Protein 3PT1 (pdb70)

Sequence (457 aa):
HTIPGRFTIDKGTFGEYTASTRWPIIIQNAIDDLSKHQETEKSNGTKFEQGEVIKKELKEFRQEIIDRVPLRPFTEEEIKIANVPLSFNEYLKKHPEVNWGAVEWLFSEVYLYRRVNVLFQRQCEWAKFDIFNRLKQSSTFESSSFYGVVELALRYENLLPQLREKQNDDILKVLFKEFIEISLWGNATDLSLLTNATLEDIKSIQGAKARAASESKIVVNDTEKAWEVLTKARADANSREIRVDFVLDNSGFELYADLLAAFLLQSGLATKCIFHAKDIPYVSDVLKDFDILVHDLRDREFFPSGEPSTKESRALDLFAGEEKFVSSGKIEFREDSFWTTELDYWNLDANETKYHGSSILHKDLQKSNLVIFKGDLNYRKLTGDRKWPRTTKWETAIGPLATNGITSLSLRTCKADVQVALPEGLDAKLSQEWEKENPGRGSWWCCSGKWAVICFCSGI

GO terms:
  GO:0016791 phosphatase activity (F, IDA)
  GO:0005634 nucleus (C, HDA)
  GO:0005737 cytoplasm (C, HDA)
  GO:0097023 fructose 6-phosphate aldolase activity (F, EXP)
  GO:0103026 fructose-1-phosphatase activity (F, EXP)

Solvent-accessible surface area: 19163 Å² total

Nearest PDB structures (foldseek):
  3pt1-assembly1_A  TM=1.002E+00  e=3.319E-73  Saccharomyces cerevisiae
  5f13-assembly2_A  TM=9.812E-01  e=1.130E-64  Saccharomyces cerevisiae S288C
  5f13-assembly3_C  TM=9.836E-01  e=4.675E-64  Saccharomyces cerevisiae S288C
  5f13-assembly1_B  TM=9.720E-01  e=1.814E-64  Saccharomyces cerevisiae S288C
  7t7n-assembly1_B  TM=8.980E-01  e=1.334E-32  Schizosaccharomyces pombe

InterPro domains:
  IPR002791 Damage-control phosphatase ARMT1-like, metal-binding domain [PF01937] (19-437)
  IPR036075 Damage-control phosphatase ARMT1-like, metal-binding domain superfamily [SSF111321] (10-435)
  IPR039763 Damage-control phosphatase ARMT1 [PTHR12260] (5-467)

CATH classification: 1.20.930.60

Foldseek 3Di:
DVFFDFDCQPPLFVLVVCLQPVLLVVLVLLLVLLVVVLVVDDCDDLLNVLSVVLSVVSVVLSVQSNVFFFDDDDDPVLCVQLVDAPQLVVVCVVVDRHTSNHDHSLQVLLVSQSVSLSSQSVRVNRNAPQSQVVVLLVVLLVCLVLLLLQLLLCVQCLVVLLCLVPDDLLLLVLLLLLLCLLLFSVQDVLCSNQRHSVSCPDPSVVVSSCVSVVQAQAEPSVVLVVLLVCLLVDPDDQAAEEEEAWFFFRRSVVSVLSLVSCCSNSSHQAYEYEFEPGNSNGTGVVSVVVNLVLLQDCVSNVQDDCPDSSNVSSPVSSVCCVCCVVRSYHYDYANVVSHSAALLLCACVVDRRCSNVNNVVQLPHSEYEYHEDSNVCSQQVNGPDDQAAQSLVSRHQQQASRHKYKYSYQQAGLDHYNGDPPPQVVQLVVCCVVPPSNSSCSSNPSRHIYIDTHRND

B-factor: mean 23.21, std 11.34, range [5.68, 79.81]

Structure (mmCIF, N/CA/C/O backbone):
data_3PT1
#
_entry.id   3PT1
#
_cell.length_a   53.320
_cell.length_b   108.650
_cell.length_c   88.080
_cell.angle_alpha   90.00
_cell.angle_beta   96.84
_cell.angle_gamma   90.00
#
_symmetry.space_group_name_H-M   'C 1 2 1'
#
loop_
_entity.id
_entity.type
_entity.pdbx_description
1 polymer 'UPF0364 protein YMR027W'
2 non-polymer GLYCEROL
3 non-polymer 6-O-phosphono-beta-D-fructofuranose
4 non-polymer 'MAGNESIUM ION'
5 water water
#
loop_
_atom_site.group_PDB
_atom_site.id
_atom_site.type_symbol
_atom_site.label_atom_id
_atom_site.label_alt_id
_atom_site.label_comp_id
_atom_site.label_asym_id
_atom_site.label_entity_id
_atom_site.label_seq_id
_atom_site.pdbx_PDB_ins_code
_atom_site.Cartn_x
_atom_site.Cartn_y
_atom_site.Cartn_z
_atom_site.occupancy
_atom_site.B_iso_or_equiv
_atom_site.auth_seq_id
_atom_site.auth_comp_id
_atom_site.auth_asym_id
_atom_site.auth_atom_id
_atom_site.pdbx_PDB_model_num
ATOM 1 N N . HIS A 1 1 ? -4.145 -10.404 -47.123 1.00 54.77 0 HIS A N 1
ATOM 2 C CA . HIS A 1 1 ? -3.712 -9.590 -48.257 1.00 49.20 0 HIS A CA 1
ATOM 3 C C . HIS A 1 1 ? -2.201 -9.694 -48.468 1.00 37.40 0 HIS A C 1
ATOM 4 O O . HIS A 1 1 ? -1.443 -9.827 -47.506 1.00 33.99 0 HIS A O 1
ATOM 19 N N . THR A 1 3 ? 0.298 -7.856 -48.956 1.00 20.36 2 THR A N 1
ATOM 20 C CA . THR A 1 3 ? 1.245 -7.001 -48.253 1.00 17.58 2 THR A CA 1
ATOM 21 C C . THR A 1 3 ? 0.820 -6.634 -46.828 1.00 25.92 2 THR A C 1
ATOM 22 O O . THR A 1 3 ? 1.343 -5.677 -46.255 1.00 32.08 2 THR A O 1
ATOM 26 N N . ILE A 1 4 ? -0.124 -7.381 -46.263 1.00 21.51 3 ILE A N 1
ATOM 27 C CA . ILE A 1 4 ? -0.471 -7.221 -44.842 1.00 21.53 3 ILE A CA 1
ATOM 28 C C . ILE A 1 4 ? 0.330 -8.254 -44.059 1.00 18.60 3 ILE A C 1
ATOM 29 O O . ILE A 1 4 ? 0.183 -9.462 -44.292 1.00 18.06 3 ILE A O 1
ATOM 34 N N . PRO A 1 5 ? 1.197 -7.789 -43.148 1.00 17.29 4 PRO A N 1
ATOM 35 C CA . PRO A 1 5 ? 2.027 -8.683 -42.337 1.00 19.93 4 PRO A CA 1
ATOM 36 C C . PRO A 1 5 ? 1.182 -9.618 -41.474 1.00 20.73 4 PRO A C 1
ATOM 37 O O . PRO A 1 5 ? 0.075 -9.263 -41.062 1.00 19.09 4 PRO A O 1
ATOM 41 N N . GLY A 1 6 ? 1.711 -10.801 -41.194 1.00 18.93 5 GLY A N 1
ATOM 42 C CA . GLY A 1 6 ? 1.052 -11.710 -40.271 1.00 16.91 5 GLY A CA 1
ATOM 43 C C . GLY A 1 6 ? 1.065 -11.177 -38.851 1.00 20.04 5 GLY A C 1
ATOM 44 O O . GLY A 1 6 ? 1.826 -10.270 -38.516 1.00 17.38 5 GLY A O 1
ATOM 45 N N . ARG A 1 7 ? 0.223 -11.756 -38.004 1.00 18.69 6 ARG A N 1
ATOM 46 C CA . ARG A 1 7 ? 0.183 -11.380 -36.592 1.00 17.21 6 ARG A CA 1
ATOM 47 C C . ARG A 1 7 ? 1.325 -12.011 -35.806 1.00 15.93 6 ARG A C 1
ATOM 48 O O . ARG A 1 7 ? 1.829 -13.085 -36.163 1.00 15.90 6 ARG A O 1
ATOM 56 N N . PHE A 1 8 ? 1.715 -11.360 -34.711 1.00 16.09 7 PHE A N 1
ATOM 57 C CA . PHE A 1 8 ? 2.692 -11.937 -33.791 1.00 17.01 7 PHE A CA 1
ATOM 58 C C . PHE A 1 8 ? 2.186 -13.256 -33.231 1.00 15.39 7 PHE A C 1
ATOM 59 O O . PHE A 1 8 ? 1.008 -13.378 -32.926 1.00 17.58 7 PHE A O 1
ATOM 75 N N . THR A 1 10 ? 2.829 -16.957 -30.732 1.00 15.60 9 THR A N 1
ATOM 76 C CA . THR A 1 10 ? 3.430 -17.436 -29.498 1.00 17.48 9 THR A CA 1
ATOM 77 C C . THR A 1 10 ? 4.774 -18.116 -29.748 1.00 19.25 9 THR A C 1
ATOM 78 O O . THR A 1 10 ? 5.543 -18.329 -28.806 1.00 20.91 9 THR A O 1
ATOM 82 N N . ILE A 1 11 ? 5.058 -18.432 -31.014 1.00 17.92 10 ILE A N 1
ATOM 83 C CA . ILE A 1 11 ? 6.347 -19.008 -31.392 1.00 26.21 10 ILE A CA 1
ATOM 84 C C . ILE A 1 11 ? 7.290 -18.091 -32.146 1.00 24.21 10 ILE A C 1
ATOM 85 O O . ILE A 1 11 ? 8.238 -18.582 -32.763 1.00 23.74 10 ILE A O 1
ATOM 90 N N . ASP A 1 12 ? 7.023 -16.792 -32.160 1.00 20.58 11 ASP A N 1
ATOM 91 C CA . ASP A 1 12 ? 7.943 -15.880 -32.819 1.00 21.64 11 ASP A CA 1
ATOM 92 C C . ASP A 1 12 ? 9.159 -15.699 -31.925 1.00 23.31 11 ASP A C 1
ATOM 93 O O . ASP A 1 12 ? 9.096 -15.044 -30.886 1.00 20.50 11 ASP A O 1
ATOM 98 N N . LYS A 1 13 ? 10.264 -16.313 -32.330 1.00 24.17 12 LYS A N 1
ATOM 99 C CA . LYS A 1 13 ? 11.437 -16.420 -31.472 1.00 28.66 12 LYS A CA 1
ATOM 100 C C . LYS A 1 13 ? 11.979 -15.066 -31.031 1.00 28.52 12 LYS A C 1
ATOM 101 O O . LYS A 1 13 ? 12.235 -14.185 -31.854 1.00 25.65 12 LYS A O 1
ATOM 104 N N . GLY A 1 14 ? 12.146 -14.907 -29.724 1.00 25.45 13 GLY A N 1
ATOM 105 C CA . GLY A 1 14 ? 12.766 -13.711 -29.185 1.00 25.28 13 GLY A CA 1
ATOM 106 C C . GLY A 1 14 ? 11.824 -12.552 -28.911 1.00 23.52 13 GLY A C 1
ATOM 107 O O . GLY A 1 14 ? 12.260 -11.501 -28.439 1.00 26.88 13 GLY A O 1
ATOM 108 N N . THR A 1 15 ? 10.540 -12.732 -29.205 1.00 23.67 14 THR A N 1
ATOM 109 C CA . THR A 1 15 ? 9.548 -11.678 -28.960 1.00 22.42 14 THR A CA 1
ATOM 110 C C . THR A 1 15 ? 9.013 -11.685 -27.532 1.00 19.80 14 THR A C 1
ATOM 111 O O . THR A 1 15 ? 9.096 -12.697 -26.822 1.00 20.60 14 THR A O 1
ATOM 115 N N . PHE A 1 16 ? 8.450 -10.553 -27.120 1.00 16.48 15 PHE A N 1
ATOM 116 C CA . PHE A 1 16 ? 7.813 -10.445 -25.811 1.00 18.25 15 PHE A CA 1
ATOM 117 C C . PHE A 1 16 ? 6.548 -11.302 -25.792 1.00 18.46 15 PHE A C 1
ATOM 118 O O . PHE A 1 16 ? 6.169 -11.842 -24.758 1.00 19.43 15 PHE A O 1
ATOM 126 N N . GLY A 1 17 ? 5.906 -11.454 -26.947 1.00 17.86 16 GLY A N 1
ATOM 127 C CA . GLY A 1 17 ? 4.746 -12.327 -27.024 1.00 13.19 16 GLY A CA 1
ATOM 128 C C . GLY A 1 17 ? 5.091 -13.774 -26.706 1.00 16.04 16 GLY A C 1
ATOM 129 O O . GLY A 1 17 ? 4.334 -14.481 -26.016 1.00 16.01 16 GLY A O 1
ATOM 130 N N . GLU A 1 18 ? 6.232 -14.224 -27.214 1.00 16.58 17 GLU A N 1
ATOM 131 C CA . GLU A 1 18 ? 6.680 -15.594 -26.947 1.00 15.46 17 GLU A CA 1
ATOM 132 C C . GLU A 1 18 ? 6.943 -15.760 -25.451 1.00 21.69 17 GLU A C 1
ATOM 133 O O . GLU A 1 18 ? 6.557 -16.760 -24.839 1.00 21.16 17 GLU A O 1
ATOM 139 N N . TYR A 1 19 ? 7.604 -14.766 -24.872 1.00 19.34 18 TYR A N 1
ATOM 140 C CA . TYR A 1 19 ? 7.872 -14.749 -23.440 1.00 21.45 18 TYR A CA 1
ATOM 141 C C . TYR A 1 19 ? 6.575 -14.734 -22.625 1.00 23.80 18 TYR A C 1
ATOM 142 O O . TYR A 1 19 ? 6.464 -15.412 -21.597 1.00 23.74 18 TYR A O 1
ATOM 151 N N . THR A 1 20 ? 5.609 -13.934 -23.071 1.00 20.91 19 THR A N 1
ATOM 152 C CA . THR A 1 20 ? 4.324 -13.820 -22.385 1.00 17.75 19 THR A CA 1
ATOM 153 C C . THR A 1 20 ? 3.625 -15.168 -22.348 1.00 22.25 19 THR A C 1
ATOM 154 O O . THR A 1 20 ? 3.122 -15.589 -21.304 1.00 17.69 19 THR A O 1
ATOM 158 N N . ALA A 1 21 ? 3.601 -15.853 -23.488 1.00 16.67 20 ALA A N 1
ATOM 159 C CA . ALA A 1 21 ? 2.849 -17.090 -23.582 1.00 18.62 20 ALA A CA 1
ATOM 160 C C . ALA A 1 21 ? 3.511 -18.188 -22.764 1.00 22.02 20 ALA A C 1
ATOM 161 O O . ALA A 1 21 ? 2.832 -19.002 -22.151 1.00 24.67 20 ALA A O 1
ATOM 163 N N . SER A 1 22 ? 4.837 -18.216 -22.763 1.00 17.19 21 SER A N 1
ATOM 164 C CA . SER A 1 22 ? 5.538 -19.328 -22.133 1.00 20.99 21 SER A CA 1
ATOM 165 C C . SER A 1 22 ? 5.755 -19.102 -20.639 1.00 20.97 21 SER A C 1
ATOM 166 O O . SER A 1 22 ? 5.777 -20.056 -19.859 1.00 24.88 21 SER A O 1
ATOM 169 N N . THR A 1 23 ? 5.885 -17.843 -20.236 1.00 18.48 22 THR A N 1
ATOM 170 C CA . THR A 1 23 ? 6.276 -17.537 -18.859 1.00 18.91 22 THR A CA 1
ATOM 171 C C . THR A 1 23 ? 5.197 -16.792 -18.073 1.00 19.30 22 THR A C 1
ATOM 172 O O . THR A 1 23 ? 4.864 -17.165 -16.940 1.00 18.89 22 THR A O 1
ATOM 176 N N . ARG A 1 24 ? 4.627 -15.756 -18.680 1.00 15.04 23 ARG A N 1
ATOM 177 C CA . ARG A 1 24 ? 3.670 -14.912 -17.962 1.00 17.52 23 ARG A CA 1
ATOM 178 C C . ARG A 1 24 ? 2.288 -15.548 -17.765 1.00 15.19 23 ARG A C 1
ATOM 179 O O . ARG A 1 24 ? 1.691 -15.423 -16.693 1.00 17.50 23 ARG A O 1
ATOM 187 N N . TRP A 1 25 ? 1.765 -16.213 -18.789 1.00 13.36 24 TRP A N 1
ATOM 188 C CA . TRP A 1 25 ? 0.443 -16.811 -18.654 1.00 14.05 24 TRP A CA 1
ATOM 189 C C . TRP A 1 25 ? 0.373 -17.842 -17.513 1.00 15.81 24 TRP A C 1
ATOM 190 O O . TRP A 1 25 ? -0.576 -17.825 -16.733 1.00 15.81 24 TRP A O 1
ATOM 201 N N . PRO A 1 26 ? 1.371 -18.740 -17.412 1.00 17.19 25 PRO A N 1
ATOM 202 C CA . PRO A 1 26 ? 1.297 -19.686 -16.289 1.00 16.86 25 PRO A CA 1
ATOM 203 C C . PRO A 1 26 ? 1.315 -18.987 -14.931 1.00 19.18 25 PRO A C 1
ATOM 204 O O . PRO A 1 26 ? 0.709 -19.483 -13.980 1.00 20.29 25 PRO A O 1
ATOM 208 N N . ILE A 1 27 ? 2.000 -17.852 -14.839 1.00 17.93 26 ILE A N 1
ATOM 209 C CA . ILE A 1 27 ? 2.027 -17.086 -13.595 1.00 17.12 26 ILE A CA 1
ATOM 210 C C . ILE A 1 27 ? 0.664 -16.463 -13.295 1.00 18.75 26 ILE A C 1
ATOM 211 O O . ILE A 1 27 ? 0.178 -16.515 -12.166 1.00 18.30 26 ILE A O 1
ATOM 216 N N . ILE A 1 28 ? 0.033 -15.878 -14.308 1.00 17.36 27 ILE A N 1
ATOM 217 C CA . ILE A 1 28 ? -1.289 -15.283 -14.120 1.00 13.88 27 ILE A CA 1
ATOM 218 C C . ILE A 1 28 ? -2.313 -16.309 -13.636 1.00 17.47 27 ILE A C 1
ATOM 219 O O . ILE A 1 28 ? -3.124 -16.029 -12.740 1.00 16.11 27 ILE A O 1
ATOM 224 N N . ILE A 1 29 ? -2.268 -17.507 -14.206 1.00 13.73 28 ILE A N 1
ATOM 225 C CA . ILE A 1 29 ? -3.219 -18.536 -13.825 1.00 15.00 28 ILE A CA 1
ATOM 226 C C . ILE A 1 29 ? -2.930 -19.018 -12.408 1.00 17.07 28 ILE A C 1
ATOM 227 O O . ILE A 1 29 ? -3.857 -19.237 -11.622 1.00 18.77 28 ILE A O 1
ATOM 232 N N . GLN A 1 30 ? -1.649 -19.170 -12.069 1.00 15.54 29 GLN A N 1
ATOM 233 C CA . GLN A 1 30 ? -1.307 -19.592 -10.713 1.00 18.41 29 GLN A CA 1
ATOM 234 C C . GLN A 1 30 ? -1.754 -18.507 -9.728 1.00 18.09 29 GLN A C 1
ATOM 235 O O . GLN A 1 30 ? -2.250 -18.806 -8.646 1.00 21.24 29 GLN A O 1
ATOM 241 N N . ASN A 1 31 ? -1.595 -17.245 -10.115 1.00 15.18 30 ASN A N 1
ATOM 242 C CA . ASN A 1 31 ? -2.055 -16.144 -9.260 1.00 16.96 30 ASN A CA 1
ATOM 243 C C . ASN A 1 31 ? -3.564 -16.210 -9.019 1.00 19.05 30 ASN A C 1
ATOM 244 O O . ASN A 1 31 ? -4.036 -15.907 -7.923 1.00 18.27 30 ASN A O 1
ATOM 249 N N . ALA A 1 32 ? -4.320 -16.593 -10.049 1.00 15.95 31 ALA A N 1
ATOM 250 C CA . ALA A 1 32 ? -5.766 -16.749 -9.909 1.00 15.73 31 ALA A CA 1
ATOM 251 C C . ALA A 1 32 ? -6.103 -17.884 -8.942 1.00 18.68 31 ALA A C 1
ATOM 252 O O . ALA A 1 32 ? -7.000 -17.763 -8.103 1.00 19.39 31 ALA A O 1
ATOM 254 N N . ILE A 1 33 ? -5.374 -18.985 -9.056 1.00 14.69 32 ILE A N 1
ATOM 255 C CA . ILE A 1 33 ? -5.565 -20.092 -8.135 1.00 15.18 32 ILE A CA 1
ATOM 256 C C . ILE A 1 33 ? -5.327 -19.580 -6.724 1.00 17.95 32 ILE A C 1
ATOM 257 O O . ILE A 1 33 ? -6.144 -19.808 -5.836 1.00 21.52 32 ILE A O 1
ATOM 262 N N . ASP A 1 34 ? -4.225 -18.863 -6.524 1.00 16.45 33 ASP A N 1
ATOM 263 C CA . ASP A 1 34 ? -3.881 -18.373 -5.183 1.00 20.74 33 ASP A CA 1
ATOM 264 C C . ASP A 1 34 ? -4.896 -17.361 -4.643 1.00 21.48 33 ASP A C 1
ATOM 265 O O . ASP A 1 34 ? -5.187 -17.330 -3.446 1.00 18.85 33 ASP A O 1
ATOM 270 N N . ASP A 1 35 ? -5.441 -16.528 -5.518 1.00 18.64 34 ASP A N 1
ATOM 271 C CA . ASP A 1 35 ? -6.431 -15.556 -5.074 1.00 16.59 34 ASP A CA 1
ATOM 272 C C . ASP A 1 35 ? -7.766 -16.217 -4.774 1.00 16.97 34 ASP A C 1
ATOM 273 O O . ASP A 1 35 ? -8.535 -15.738 -3.941 1.00 19.67 34 ASP A O 1
ATOM 278 N N . LEU A 1 36 ? -8.051 -17.320 -5.454 1.00 16.62 35 LEU A N 1
ATOM 279 C CA . LEU A 1 36 ? -9.251 -18.076 -5.145 1.00 16.57 35 LEU A CA 1
ATOM 280 C C . LEU A 1 36 ? -9.076 -18.697 -3.753 1.00 21.10 35 LEU A C 1
ATOM 281 O O . LEU A 1 36 ? -9.977 -18.624 -2.915 1.00 22.87 35 LEU A O 1
ATOM 286 N N . SER A 1 37 ? -7.910 -19.290 -3.508 1.00 21.11 36 SER A N 1
ATOM 287 C CA . SER A 1 37 ? -7.602 -19.842 -2.183 1.00 24.25 36 SER A CA 1
ATOM 288 C C . SER A 1 37 ? -7.770 -18.783 -1.100 1.00 26.37 36 SER A C 1
ATOM 289 O O . SER A 1 37 ? -8.352 -19.038 -0.039 1.00 26.51 36 SER A O 1
ATOM 292 N N . LYS A 1 38 ? -7.242 -17.596 -1.366 1.00 18.96 37 LYS A N 1
ATOM 293 C CA . LYS A 1 38 ? -7.356 -16.488 -0.431 1.00 25.13 37 LYS A CA 1
ATOM 294 C C . LYS A 1 38 ? -8.812 -16.183 -0.125 1.00 25.86 37 LYS A C 1
ATOM 295 O O . LYS A 1 38 ? -9.178 -16.034 1.040 1.00 28.81 37 LYS A O 1
ATOM 299 N N . HIS A 1 39 ? -9.647 -16.098 -1.160 1.00 21.06 38 HIS A N 1
ATOM 300 C CA . HIS A 1 39 ? -11.065 -15.824 -0.945 1.00 23.69 38 HIS A CA 1
ATOM 301 C C . HIS A 1 39 ? -11.724 -16.942 -0.145 1.00 26.38 38 HIS A C 1
ATOM 302 O O . HIS A 1 39 ? -12.568 -16.687 0.718 1.00 32.01 38 HIS A O 1
ATOM 309 N N . GLN A 1 40 ? -11.343 -18.179 -0.444 1.00 24.51 39 GLN A N 1
ATOM 310 C CA . GLN A 1 40 ? -11.884 -19.336 0.261 1.00 27.64 39 GLN A CA 1
ATOM 311 C C . GLN A 1 40 ? -11.713 -19.182 1.773 1.00 36.48 39 GLN A C 1
ATOM 312 O O . GLN A 1 40 ? -12.544 -19.654 2.559 1.00 35.70 39 GLN A O 1
ATOM 318 N N . GLU A 1 41 ? -10.628 -18.531 2.179 1.00 34.32 40 GLU A N 1
ATOM 319 C CA . GLU A 1 41 ? -10.313 -18.406 3.601 1.00 44.18 40 GLU A CA 1
ATOM 320 C C . GLU A 1 41 ? -11.376 -17.619 4.358 1.00 48.39 40 GLU A C 1
ATOM 321 O O . GLU A 1 41 ? -11.506 -17.756 5.575 1.00 50.89 40 GLU A O 1
ATOM 327 N N . THR A 1 42 ? -12.140 -16.806 3.632 1.00 52.42 41 THR A N 1
ATOM 328 C CA . THR A 1 42 ? -13.102 -15.891 4.244 1.00 57.85 41 THR A CA 1
ATOM 329 C C . THR A 1 42 ? -14.528 -16.434 4.253 1.00 58.69 41 THR A C 1
ATOM 330 O O . THR A 1 42 ? -15.474 -15.703 4.545 1.00 61.33 41 THR A O 1
ATOM 334 N N . GLU A 1 43 ? -14.683 -17.715 3.936 1.00 55.89 42 GLU A N 1
ATOM 335 C CA . GLU A 1 43 ? -16.006 -18.326 3.878 1.00 56.41 42 GLU A CA 1
ATOM 336 C C . GLU A 1 43 ? -15.968 -19.724 4.483 1.00 53.52 42 GLU A C 1
ATOM 337 O O . GLU A 1 43 ? -14.889 -20.275 4.701 1.00 50.52 42 GLU A O 1
ATOM 340 N N . LYS A 1 44 ? -17.142 -20.295 4.753 1.00 55.92 43 LYS A N 1
ATOM 341 C CA . LYS A 1 44 ? -17.224 -21.633 5.349 1.00 58.95 43 LYS A CA 1
ATOM 342 C C . LYS A 1 44 ? -16.598 -22.692 4.444 1.00 54.12 43 LYS A C 1
ATOM 343 O O . LYS A 1 44 ? -16.634 -22.567 3.216 1.00 44.95 43 LYS A O 1
ATOM 349 N N . SER A 1 45 ? -16.031 -23.729 5.063 1.00 56.07 44 SER A N 1
ATOM 350 C CA . SER A 1 45 ? -15.251 -24.743 4.351 1.00 58.18 44 SER A CA 1
ATOM 351 C C . SER A 1 45 ? -16.066 -25.941 3.874 1.00 56.26 44 SER A C 1
ATOM 352 O O . SER A 1 45 ? -15.527 -27.034 3.686 1.00 58.61 44 SER A O 1
ATOM 355 N N . ASN A 1 46 ? -17.362 -25.734 3.678 1.00 48.48 45 ASN A N 1
ATOM 356 C CA . ASN A 1 46 ? -18.209 -26.763 3.098 1.00 44.81 45 ASN A CA 1
ATOM 357 C C . ASN A 1 46 ? -19.440 -26.134 2.474 1.00 42.49 45 ASN A C 1
ATOM 358 O O . ASN A 1 46 ? -19.712 -24.952 2.670 1.00 40.32 45 ASN A O 1
ATOM 363 N N . GLY A 1 47 ? -20.197 -26.931 1.734 1.00 43.63 46 GLY A N 1
ATOM 364 C CA . GLY A 1 47 ? -21.388 -26.423 1.086 1.00 43.17 46 GLY A CA 1
ATOM 365 C C . GLY A 1 47 ? -21.133 -26.212 -0.387 1.00 37.31 46 GLY A C 1
ATOM 366 O O . GLY A 1 47 ? -19.996 -26.324 -0.852 1.00 30.92 46 GLY A O 1
ATOM 367 N N . THR A 1 48 ? -22.198 -25.914 -1.121 1.00 35.03 47 THR A N 1
ATOM 368 C CA . THR A 1 48 ? -22.115 -25.838 -2.567 1.00 33.24 47 THR A CA 1
ATOM 369 C C . THR A 1 48 ? -21.056 -24.834 -3.010 1.00 26.88 47 THR A C 1
ATOM 370 O O . THR A 1 48 ? -20.299 -25.109 -3.939 1.00 25.33 47 THR A O 1
ATOM 374 N N . LYS A 1 49 ? -20.999 -23.679 -2.350 1.00 23.51 48 LYS A N 1
ATOM 375 C CA . LYS A 1 49 ? -20.062 -22.634 -2.779 1.00 26.50 48 LYS A CA 1
ATOM 376 C C . LYS A 1 49 ? -18.601 -23.023 -2.576 1.00 30.77 48 LYS A C 1
ATOM 377 O O . LYS A 1 49 ? -17.777 -22.845 -3.477 1.00 25.46 48 LYS A O 1
ATOM 383 N N . PHE A 1 50 ? -18.276 -23.556 -1.402 1.00 27.39 49 PHE A N 1
ATOM 384 C CA . PHE A 1 50 ? -16.899 -23.958 -1.140 1.00 29.50 49 PHE A CA 1
ATOM 385 C C . PHE A 1 50 ? -16.477 -25.066 -2.095 1.00 26.77 49 PHE A C 1
ATOM 386 O O . PHE A 1 50 ? -15.362 -25.060 -2.610 1.00 22.91 49 PHE A O 1
ATOM 394 N N . GLU A 1 51 ? -17.367 -26.028 -2.318 1.00 31.64 50 GLU A N 1
ATOM 395 C CA . GLU A 1 51 ? -17.035 -27.168 -3.161 1.00 35.15 50 GLU A CA 1
ATOM 396 C C . GLU A 1 51 ? -16.845 -26.724 -4.604 1.00 29.92 50 GLU A C 1
ATOM 397 O O . GLU A 1 51 ? -15.921 -27.179 -5.284 1.00 28.95 50 GLU A O 1
ATOM 403 N N . GLN A 1 52 ? -17.729 -25.846 -5.072 1.00 22.28 51 GLN A N 1
ATOM 404 C CA . GLN A 1 52 ? -17.619 -25.319 -6.427 1.00 21.34 51 GLN A CA 1
ATOM 405 C C . GLN A 1 52 ? -16.289 -24.588 -6.609 1.00 19.73 51 GLN A C 1
ATOM 406 O O . GLN A 1 52 ? -15.694 -24.634 -7.687 1.00 21.63 51 GLN A O 1
ATOM 412 N N . GLY A 1 53 ? -15.826 -23.927 -5.551 1.00 18.22 52 GLY A N 1
ATOM 413 C CA . GLY A 1 53 ? -14.564 -23.211 -5.594 1.00 22.30 52 GLY A CA 1
ATOM 414 C C . GLY A 1 53 ? -13.365 -24.133 -5.687 1.00 21.59 52 GLY A C 1
ATOM 415 O O . GLY A 1 53 ? -12.397 -23.852 -6.390 1.00 19.09 52 GLY A O 1
ATOM 416 N N . GLU A 1 54 ? -13.424 -25.253 -4.977 1.00 19.88 53 GLU A N 1
ATOM 417 C CA . GLU A 1 54 ? -12.339 -26.219 -5.035 1.00 17.50 53 GLU A CA 1
ATOM 418 C C . GLU A 1 54 ? -12.236 -26.784 -6.444 1.00 18.62 53 GLU A C 1
ATOM 419 O O . GLU A 1 54 ? -11.139 -27.014 -6.961 1.00 23.18 53 GLU A O 1
ATOM 425 N N . VAL A 1 55 ? -13.387 -27.000 -7.066 1.00 21.17 54 VAL A N 1
ATOM 426 C CA . VAL A 1 55 ? -13.418 -27.536 -8.421 1.00 17.47 54 VAL A CA 1
ATOM 427 C C . VAL A 1 55 ? -12.869 -26.538 -9.438 1.00 18.41 54 VAL A C 1
ATOM 428 O O . VAL A 1 55 ? -12.101 -26.910 -10.325 1.00 17.72 54 VAL A O 1
ATOM 432 N N . ILE A 1 56 ? -13.245 -25.267 -9.311 1.00 16.98 55 ILE A N 1
ATOM 433 C CA . ILE A 1 56 ? -12.635 -24.249 -10.164 1.00 15.85 55 ILE A CA 1
ATOM 434 C C . ILE A 1 56 ? -11.120 -24.243 -9.994 1.00 16.73 55 ILE A C 1
ATOM 435 O O . ILE A 1 56 ? -10.382 -24.176 -10.972 1.00 17.25 55 ILE A O 1
ATOM 440 N N . LYS A 1 57 ? -10.651 -24.311 -8.752 1.00 19.15 56 LYS A N 1
ATOM 441 C CA . LYS A 1 57 ? -9.212 -24.310 -8.505 1.00 19.20 56 LYS A CA 1
ATOM 442 C C . LYS A 1 57 ? -8.528 -25.473 -9.213 1.00 21.28 56 LYS A C 1
ATOM 443 O O . LYS A 1 57 ? -7.456 -25.305 -9.804 1.00 18.72 56 LYS A O 1
ATOM 449 N N . LYS A 1 58 ? -9.142 -26.652 -9.156 1.00 20.09 57 LYS A N 1
ATOM 450 C CA . LYS A 1 58 ? -8.545 -27.814 -9.794 1.00 16.97 57 LYS A CA 1
ATOM 451 C C . LYS A 1 58 ? -8.495 -27.627 -11.302 1.00 17.04 57 LYS A C 1
ATOM 452 O O . LYS A 1 58 ? -7.505 -27.974 -11.933 1.00 22.91 57 LYS A O 1
ATOM 455 N N . GLU A 1 59 ? -9.554 -27.055 -11.875 1.00 17.20 58 GLU A N 1
ATOM 456 C CA . GLU A 1 59 ? -9.616 -26.866 -13.321 1.00 17.17 58 GLU A CA 1
ATOM 457 C C . GLU A 1 59 ? -8.609 -25.797 -13.760 1.00 16.65 58 GLU A C 1
ATOM 458 O O . GLU A 1 59 ? -8.004 -25.900 -14.824 1.00 16.19 58 GLU A O 1
ATOM 464 N N . LEU A 1 60 ? -8.414 -24.787 -12.922 1.00 15.60 59 LEU A N 1
ATOM 465 C CA . LEU A 1 60 ? -7.420 -23.762 -13.236 1.00 16.62 59 LEU A CA 1
ATOM 466 C C . LEU A 1 60 ? -6.025 -24.385 -13.248 1.00 17.39 59 LEU A C 1
ATOM 467 O O . LEU A 1 60 ? -5.202 -24.070 -14.102 1.00 16.81 59 LEU A O 1
ATOM 472 N N . LYS A 1 61 ? -5.763 -25.274 -12.295 1.00 18.43 60 LYS A N 1
ATOM 473 C CA . LYS A 1 61 ? -4.490 -25.985 -12.260 1.00 19.53 60 LYS A CA 1
ATOM 474 C C . LYS A 1 61 ? -4.250 -26.763 -13.544 1.00 19.27 60 LYS A C 1
ATOM 475 O O . LYS A 1 61 ? -3.162 -26.712 -14.117 1.00 19.33 60 LYS A O 1
ATOM 481 N N . GLU A 1 62 ? -5.266 -27.500 -13.983 1.00 16.77 61 GLU A N 1
ATOM 482 C CA . GLU A 1 62 ? -5.160 -28.285 -15.201 1.00 19.21 61 GLU A CA 1
ATOM 483 C C . GLU A 1 62 ? -5.012 -27.387 -16.425 1.00 19.10 61 GLU A C 1
ATOM 484 O O . GLU A 1 62 ? -4.275 -27.718 -17.353 1.00 18.90 61 GLU A O 1
ATOM 490 N N . PHE A 1 63 ? -5.703 -26.248 -16.418 1.00 18.18 62 PHE A N 1
ATOM 491 C CA . PHE A 1 63 ? -5.644 -25.308 -17.538 1.00 14.72 62 PHE A CA 1
ATOM 492 C C . PHE A 1 63 ? -4.236 -24.725 -17.667 1.00 12.68 62 PHE A C 1
ATOM 493 O O . PHE A 1 63 ? -3.685 -24.635 -18.763 1.00 17.50 62 PHE A O 1
ATOM 501 N N . ARG A 1 64 ? -3.655 -24.332 -16.540 1.00 17.30 63 ARG A N 1
ATOM 502 C CA . ARG A 1 64 ? -2.276 -23.859 -16.540 1.00 18.93 63 ARG A CA 1
ATOM 503 C C . ARG A 1 64 ? -1.351 -24.918 -17.129 1.00 20.12 63 ARG A C 1
ATOM 504 O O . ARG A 1 64 ? -0.466 -24.609 -17.918 1.00 17.36 63 ARG A O 1
ATOM 512 N N . GLN A 1 65 ? -1.562 -26.177 -16.753 1.00 16.33 64 GLN A N 1
ATOM 513 C CA . GLN A 1 65 ? -0.695 -27.221 -17.272 1.00 17.58 64 GLN A CA 1
ATOM 514 C C . GLN A 1 65 ? -0.903 -27.430 -18.770 1.00 18.02 64 GLN A C 1
ATOM 515 O O . GLN A 1 65 ? 0.032 -27.795 -19.486 1.00 20.12 64 GLN A O 1
ATOM 521 N N . GLU A 1 66 ? -2.129 -27.218 -19.242 1.00 17.96 65 GLU A N 1
ATOM 522 C CA . GLU A 1 66 ? -2.414 -27.301 -20.676 1.00 20.37 65 GLU A CA 1
ATOM 523 C C . GLU A 1 66 ? -1.583 -26.285 -21.455 1.00 21.73 65 GLU A C 1
ATOM 524 O O . GLU A 1 66 ? -1.079 -26.572 -22.539 1.00 18.77 65 GLU A O 1
ATOM 530 N N . ILE A 1 67 ? -1.451 -25.086 -20.903 1.00 15.93 66 ILE A N 1
ATOM 531 C CA . ILE A 1 67 ? -0.676 -24.048 -21.562 1.00 16.83 66 ILE A CA 1
ATOM 532 C C . ILE A 1 67 ? 0.810 -24.423 -21.586 1.00 18.88 66 ILE A C 1
ATOM 533 O O . ILE A 1 67 ? 1.496 -24.252 -22.595 1.00 19.76 66 ILE A O 1
ATOM 538 N N . ILE A 1 68 ? 1.307 -24.903 -20.455 1.00 19.29 67 ILE A N 1
ATOM 539 C CA . ILE A 1 68 ? 2.689 -25.363 -20.359 1.00 24.07 67 ILE A CA 1
ATOM 540 C C . ILE A 1 68 ? 2.942 -26.496 -21.359 1.00 22.29 67 ILE A C 1
ATOM 541 O O . ILE A 1 68 ? 3.947 -26.497 -22.074 1.00 21.50 67 ILE A O 1
ATOM 546 N N . ASP A 1 69 ? 2.012 -27.441 -21.422 1.00 19.90 68 ASP A N 1
ATOM 547 C CA . ASP A 1 69 ? 2.155 -28.602 -22.303 1.00 22.53 68 ASP A CA 1
ATOM 548 C C . ASP A 1 69 ? 1.932 -28.251 -23.777 1.00 25.85 68 ASP A C 1
ATOM 549 O O . ASP A 1 69 ? 2.157 -29.077 -24.668 1.00 24.01 68 ASP A O 1
ATOM 554 N N . ARG A 1 70 ? 1.472 -27.031 -24.025 1.00 21.13 69 ARG A N 1
ATOM 555 C CA . ARG A 1 70 ? 1.267 -26.552 -25.382 1.00 18.60 69 ARG A CA 1
ATOM 556 C C . ARG A 1 70 ? 0.304 -27.437 -26.165 1.00 23.72 69 ARG A C 1
ATOM 557 O O . ARG A 1 70 ? 0.560 -27.793 -27.315 1.00 22.96 69 ARG A O 1
ATOM 565 N N . VAL A 1 71 ? -0.816 -27.767 -25.538 1.00 23.50 70 VAL A N 1
ATOM 566 C CA . VAL A 1 71 ? -1.822 -28.601 -26.171 1.00 24.32 70 VAL A CA 1
ATOM 567 C C . VAL A 1 71 ? -2.635 -27.805 -27.181 1.00 22.47 70 VAL A C 1
ATOM 568 O O . VAL A 1 71 ? -2.638 -26.569 -27.152 1.00 19.19 70 VAL A O 1
ATOM 572 N N . PRO A 1 72 ? -3.326 -28.510 -28.089 1.00 21.68 71 PRO A N 1
ATOM 573 C CA . PRO A 1 72 ? -4.208 -27.822 -29.035 1.00 20.15 71 PRO A CA 1
ATOM 574 C C . PRO A 1 72 ? -5.328 -27.093 -28.294 1.00 19.56 71 PRO A C 1
ATOM 575 O O . PRO A 1 72 ? -5.856 -27.600 -27.305 1.00 22.36 71 PRO A O 1
ATOM 579 N N . LEU A 1 73 ? -5.677 -25.907 -28.763 1.00 21.44 72 LEU A N 1
ATOM 580 C CA . LEU A 1 73 ? -6.767 -25.150 -28.171 1.00 21.49 72 LEU A CA 1
ATOM 581 C C . LEU A 1 73 ? -8.099 -25.746 -28.598 1.00 21.27 72 LEU A C 1
ATOM 582 O O . LEU A 1 73 ? -8.392 -25.831 -29.790 1.00 22.92 72 LEU A O 1
ATOM 587 N N . ARG A 1 74 ? -8.918 -26.148 -27.631 1.00 17.03 73 ARG A N 1
ATOM 588 C CA . ARG A 1 74 ? -10.177 -26.800 -27.968 1.00 20.01 73 ARG A CA 1
ATOM 589 C C . ARG A 1 74 ? -11.300 -25.798 -28.202 1.00 18.34 73 ARG A C 1
ATOM 590 O O . ARG A 1 74 ? -11.297 -24.704 -27.637 1.00 15.96 73 ARG A O 1
ATOM 598 N N . PRO A 1 75 ? -12.283 -26.186 -29.021 1.00 18.12 74 PRO A N 1
ATOM 599 C CA . PRO A 1 75 ? -13.504 -25.394 -29.179 1.00 17.52 74 PRO A CA 1
ATOM 600 C C . PRO A 1 75 ? -14.293 -25.411 -27.880 1.00 16.43 74 PRO A C 1
ATOM 601 O O . PRO A 1 75 ? -14.102 -26.315 -27.061 1.00 17.12 74 PRO A O 1
ATOM 605 N N . PHE A 1 76 ? -15.156 -24.420 -27.696 1.00 16.17 75 PHE A N 1
ATOM 606 C CA . PHE A 1 76 ? -16.121 -24.433 -26.609 1.00 17.68 75 PHE A CA 1
ATOM 607 C C . PHE A 1 76 ? -17.256 -25.388 -26.970 1.00 18.55 75 PHE A C 1
ATOM 608 O O . PHE A 1 76 ? -17.691 -25.447 -28.121 1.00 21.70 75 PHE A O 1
ATOM 616 N N . THR A 1 77 ? -17.708 -26.170 -25.999 1.00 19.72 76 THR A N 1
ATOM 617 C CA . THR A 1 77 ? -18.812 -27.083 -26.264 1.00 20.12 76 THR A CA 1
ATOM 618 C C . THR A 1 77 ? -20.117 -26.299 -26.342 1.00 24.64 76 THR A C 1
ATOM 619 O O . THR A 1 77 ? -20.196 -25.137 -25.923 1.00 18.48 76 THR A O 1
ATOM 623 N N . GLU A 1 78 ? -21.148 -26.939 -26.875 1.00 26.21 77 GLU A N 1
ATOM 624 C CA . GLU A 1 78 ? -22.464 -26.319 -26.943 1.00 25.28 77 GLU A CA 1
ATOM 625 C C . GLU A 1 78 ? -22.961 -25.935 -25.553 1.00 23.33 77 GLU A C 1
ATOM 626 O O . GLU A 1 78 ? -23.525 -24.843 -25.367 1.00 24.81 77 GLU A O 1
ATOM 632 N N . GLU A 1 79 ? -22.756 -26.818 -24.573 1.00 24.45 78 GLU A N 1
ATOM 633 C CA . GLU A 1 79 ? -23.154 -26.517 -23.202 1.00 24.12 78 GLU A CA 1
ATOM 634 C C . GLU A 1 79 ? -22.470 -25.244 -22.715 1.00 20.86 78 GLU A C 1
ATOM 635 O O . GLU A 1 79 ? -23.084 -24.406 -22.058 1.00 24.17 78 GLU A O 1
ATOM 641 N N . GLU A 1 80 ? -21.184 -25.119 -23.027 1.00 18.32 79 GLU A N 1
ATOM 642 C CA . GLU A 1 80 ? -20.402 -23.997 -22.525 1.00 15.63 79 GLU A CA 1
ATOM 643 C C . GLU A 1 80 ? -20.892 -22.715 -23.178 1.00 18.17 79 GLU A C 1
ATOM 644 O O . GLU A 1 80 ? -21.056 -21.688 -22.518 1.00 17.72 79 GLU A O 1
ATOM 650 N N . ILE A 1 81 ? -21.136 -22.781 -24.482 1.00 16.96 80 ILE A N 1
ATOM 651 C CA . ILE A 1 81 ? -21.636 -21.614 -25.201 1.00 17.70 80 ILE A CA 1
ATOM 652 C C . ILE A 1 81 ? -22.937 -21.095 -24.590 1.00 17.69 80 ILE A C 1
ATOM 653 O O . ILE A 1 81 ? -23.135 -19.884 -24.425 1.00 20.27 80 ILE A O 1
ATOM 658 N N . LYS A 1 82 ? -23.823 -22.016 -24.235 1.00 19.41 81 LYS A N 1
ATOM 659 C CA . LYS A 1 82 ? -25.120 -21.646 -23.689 1.00 21.02 81 LYS A CA 1
ATOM 660 C C . LYS A 1 82 ? -25.013 -21.124 -22.265 1.00 19.21 81 LYS A C 1
ATOM 661 O O . LYS A 1 82 ? -25.536 -20.058 -21.949 1.00 22.91 81 LYS A O 1
ATOM 663 N N . ILE A 1 83 ? -24.336 -21.870 -21.403 1.00 21.27 82 ILE A N 1
ATOM 664 C CA . ILE A 1 83 ? -24.321 -21.548 -19.976 1.00 22.65 82 ILE A CA 1
ATOM 665 C C . ILE A 1 83 ? -23.463 -20.322 -19.678 1.00 24.64 82 ILE A C 1
ATOM 666 O O . ILE A 1 83 ? -23.797 -19.515 -18.810 1.00 25.26 82 ILE A O 1
ATOM 671 N N . ALA A 1 84 ? -22.371 -20.169 -20.418 1.00 18.67 83 ALA A N 1
ATOM 672 C CA . ALA A 1 84 ? -21.456 -19.045 -20.197 1.00 18.11 83 ALA A CA 1
ATOM 673 C C . ALA A 1 84 ? -21.591 -17.926 -21.240 1.00 20.88 83 ALA A C 1
ATOM 674 O O . ALA A 1 84 ? -20.800 -16.981 -21.245 1.00 24.86 83 ALA A O 1
ATOM 676 N N . ASN A 1 85 ? -22.587 -18.031 -22.113 1.00 21.39 84 ASN A N 1
ATOM 677 C CA . ASN A 1 85 ? -22.805 -17.055 -23.181 1.00 24.94 84 ASN A CA 1
ATOM 678 C C . ASN A 1 85 ? -21.531 -16.685 -23.937 1.00 23.55 84 ASN A C 1
ATOM 679 O O . ASN A 1 85 ? -21.191 -15.506 -24.088 1.00 23.16 84 ASN A O 1
ATOM 684 N N . VAL A 1 86 ? -20.826 -17.704 -24.411 1.00 19.09 85 VAL A N 1
ATOM 685 C CA . VAL A 1 86 ? -19.609 -17.489 -25.172 1.00 17.05 85 VAL A CA 1
ATOM 686 C C . VAL A 1 86 ? -19.960 -17.065 -26.596 1.00 16.74 85 VAL A C 1
ATOM 687 O O . VAL A 1 86 ? -20.775 -17.717 -27.257 1.00 18.25 85 VAL A O 1
ATOM 691 N N . PRO A 1 87 ? -19.348 -15.972 -27.087 1.00 17.60 86 PRO A N 1
ATOM 692 C CA . PRO A 1 87 ? -19.547 -15.634 -28.505 1.00 17.75 86 PRO A CA 1
ATOM 693 C C . PRO A 1 87 ? -19.136 -16.770 -29.432 1.00 16.20 86 PRO A C 1
ATOM 694 O O . PRO A 1 87 ? -18.163 -17.476 -29.167 1.00 18.22 86 PRO A O 1
ATOM 698 N N . LEU A 1 88 ? -19.879 -16.934 -30.521 1.00 19.69 87 LEU A N 1
ATOM 699 C CA . LEU A 1 88 ? -19.632 -18.012 -31.478 1.00 20.02 87 LEU A CA 1
ATOM 700 C C . LEU A 1 88 ? -18.362 -17.787 -32.291 1.00 16.60 87 LEU A C 1
ATOM 701 O O . LEU A 1 88 ? -17.894 -18.676 -33.012 1.00 20.07 87 LEU A O 1
ATOM 706 N N . SER A 1 89 ? -17.813 -16.582 -32.180 1.00 19.18 88 SER A N 1
ATOM 707 C CA . SER A 1 89 ? -16.616 -16.209 -32.918 1.00 16.40 88 SER A CA 1
ATOM 708 C C . SER A 1 89 ? -15.431 -17.137 -32.650 1.00 17.07 88 SER A C 1
ATOM 709 O O . SER A 1 89 ? -14.713 -17.500 -33.575 1.00 18.67 88 SER A O 1
ATOM 712 N N . PHE A 1 90 ? -15.213 -17.509 -31.386 1.00 15.74 89 PHE A N 1
ATOM 713 C CA . PHE A 1 90 ? -14.063 -18.352 -31.037 1.00 16.77 89 PHE A CA 1
ATOM 714 C C . PHE A 1 90 ? -14.050 -19.659 -31.819 1.00 17.85 89 PHE A C 1
ATOM 715 O O . PHE A 1 90 ? -13.017 -20.070 -32.361 1.00 18.66 89 PHE A O 1
ATOM 723 N N . ASN A 1 91 ? -15.198 -20.314 -31.876 1.00 18.03 90 ASN A N 1
ATOM 724 C CA . ASN A 1 91 ? -15.265 -21.616 -32.527 1.00 15.50 90 ASN A CA 1
ATOM 725 C C . ASN A 1 91 ? -15.082 -21.500 -34.046 1.00 17.65 90 ASN A C 1
ATOM 726 O O . ASN A 1 91 ? -14.493 -22.377 -34.679 1.00 19.87 90 ASN A O 1
ATOM 731 N N . GLU A 1 92 ? -15.555 -20.399 -34.617 1.00 21.67 91 GLU A N 1
ATOM 732 C CA . GLU A 1 92 ? -15.338 -20.122 -36.042 1.00 23.38 91 GLU A CA 1
ATOM 733 C C . GLU A 1 92 ? -13.859 -19.885 -36.337 1.00 20.62 91 GLU A C 1
ATOM 734 O O . GLU A 1 92 ? -13.325 -20.398 -37.319 1.00 21.94 91 GLU A O 1
ATOM 740 N N . TYR A 1 93 ? -13.192 -19.113 -35.481 1.00 19.80 92 TYR A N 1
ATOM 741 C CA . TYR A 1 93 ? -11.747 -18.954 -35.587 1.00 19.25 92 TYR A CA 1
ATOM 742 C C . TYR A 1 93 ? -11.057 -20.319 -35.582 1.00 21.50 92 TYR A C 1
ATOM 743 O O . TYR A 1 93 ? -10.223 -20.608 -36.438 1.00 20.31 92 TYR A O 1
ATOM 752 N N . LEU A 1 94 ? -11.403 -21.160 -34.613 1.00 18.10 93 LEU A N 1
ATOM 753 C CA . LEU A 1 94 ? -10.709 -22.430 -34.460 1.00 17.88 93 LEU A CA 1
ATOM 754 C C . LEU A 1 94 ? -10.941 -23.350 -35.661 1.00 21.16 93 LEU A C 1
ATOM 755 O O . LEU A 1 94 ? -10.064 -24.128 -36.018 1.00 22.76 93 LEU A O 1
ATOM 760 N N . LYS A 1 95 ? -12.114 -23.251 -36.276 1.00 22.25 94 LYS A N 1
ATOM 761 C CA . LYS A 1 95 ? -12.393 -24.061 -37.468 1.00 30.16 94 LYS A CA 1
ATOM 762 C C . LYS A 1 95 ? -11.479 -23.639 -38.619 1.00 30.89 94 LYS A C 1
ATOM 763 O O . LYS A 1 95 ? -11.088 -24.463 -39.448 1.00 29.32 94 LYS A O 1
ATOM 767 N N . LYS A 1 96 ? -11.135 -22.353 -38.658 1.00 24.78 95 LYS A N 1
ATOM 768 C CA . LYS A 1 96 ? -10.260 -21.816 -39.702 1.00 27.14 95 LYS A CA 1
ATOM 769 C C . LYS A 1 96 ? -8.774 -21.966 -39.376 1.00 29.17 95 LYS A C 1
ATOM 770 O O . LYS A 1 96 ? -7.918 -21.692 -40.215 1.00 28.76 95 LYS A O 1
ATOM 776 N N . HIS A 1 97 ? -8.471 -22.401 -38.158 1.00 23.46 96 HIS A N 1
ATOM 777 C CA . HIS A 1 97 ? -7.095 -22.596 -37.720 1.00 21.79 96 HIS A CA 1
ATOM 778 C C . HIS A 1 97 ? -6.996 -23.953 -37.041 1.00 27.22 96 HIS A C 1
ATOM 779 O O . HIS A 1 97 ? -6.782 -24.034 -35.833 1.00 26.12 96 HIS A O 1
ATOM 786 N N . PRO A 1 98 ? -7.163 -25.033 -37.814 1.00 26.77 97 PRO A N 1
ATOM 787 C CA . PRO A 1 98 ? -7.238 -26.373 -37.227 1.00 30.05 97 PRO A CA 1
ATOM 788 C C . PRO A 1 98 ? -5.972 -26.784 -36.470 1.00 31.57 97 PRO A C 1
ATOM 789 O O . PRO A 1 98 ? -4.852 -26.520 -36.905 1.00 34.30 97 PRO A O 1
ATOM 793 N N . GLU A 1 99 ? -6.174 -27.420 -35.324 1.00 32.23 98 GLU A N 1
ATOM 794 C CA . GLU A 1 99 ? -5.079 -27.861 -34.464 1.00 41.53 98 GLU A CA 1
ATOM 795 C C . GLU A 1 99 ? -4.043 -26.795 -34.032 1.00 38.39 98 GLU A C 1
ATOM 796 O O . GLU A 1 99 ? -2.923 -27.154 -33.669 1.00 38.16 98 GLU A O 1
ATOM 798 N N . VAL A 1 100 ? -4.382 -25.504 -34.056 1.00 27.41 99 VAL A N 1
ATOM 799 C CA . VAL A 1 100 ? -3.476 -24.534 -33.435 1.00 22.21 99 VAL A CA 1
ATOM 800 C C . VAL A 1 100 ? -3.329 -24.912 -31.967 1.00 19.76 99 VAL A C 1
ATOM 801 O O . VAL A 1 100 ? -4.289 -25.356 -31.342 1.00 22.61 99 VAL A O 1
ATOM 805 N N . ASN A 1 101 ? -2.129 -24.740 -31.420 1.00 22.51 100 ASN A N 1
ATOM 806 C CA . ASN A 1 101 ? -1.868 -25.069 -30.020 1.00 20.24 100 ASN A CA 1
ATOM 807 C C . ASN A 1 101 ? -1.122 -23.933 -29.319 1.00 19.66 100 ASN A C 1
ATOM 808 O O . ASN A 1 101 ? -0.618 -23.028 -29.973 1.00 21.31 100 ASN A O 1
ATOM 813 N N . TRP A 1 102 ? -1.060 -23.970 -27.993 1.00 19.47 101 TRP A N 1
ATOM 814 C CA . TRP A 1 102 ? -0.519 -22.832 -27.251 1.00 18.97 101 TRP A CA 1
ATOM 815 C C . TRP A 1 102 ? 0.904 -22.496 -27.657 1.00 19.23 101 TRP A C 1
ATOM 816 O O . TRP A 1 102 ? 1.353 -21.354 -27.509 1.00 21.04 101 TRP A O 1
ATOM 827 N N . GLY A 1 103 ? 1.607 -23.507 -28.147 1.00 18.88 102 GLY A N 1
ATOM 828 C CA . GLY A 1 103 ? 2.981 -23.356 -28.564 1.00 26.31 102 GLY A CA 1
ATOM 829 C C . GLY A 1 103 ? 3.153 -22.657 -29.893 1.00 24.41 102 GLY A C 1
ATOM 830 O O . GLY A 1 103 ? 4.238 -22.193 -30.183 1.00 24.55 102 GLY A O 1
ATOM 831 N N . ALA A 1 104 ? 2.109 -22.588 -30.709 1.00 22.19 103 ALA A N 1
ATOM 832 C CA . ALA A 1 104 ? 2.216 -21.935 -32.016 1.00 19.75 103 ALA A CA 1
ATOM 833 C C . ALA A 1 104 ? 0.857 -21.425 -32.467 1.00 24.12 103 ALA A C 1
ATOM 834 O O . ALA A 1 104 ? 0.159 -22.074 -33.255 1.00 23.24 103 ALA A O 1
ATOM 836 N N . VAL A 1 105 ? 0.464 -20.265 -31.948 1.00 18.29 104 VAL A N 1
ATOM 837 C CA . VAL A 1 105 ? -0.856 -19.730 -32.223 1.00 17.01 104 VAL A CA 1
ATOM 838 C C . VAL A 1 105 ? -0.736 -18.208 -32.224 1.00 16.86 104 VAL A C 1
ATOM 839 O O . VAL A 1 105 ? 0.188 -17.664 -31.618 1.00 16.42 104 VAL A O 1
ATOM 843 N N . GLU A 1 106 ? -1.651 -17.517 -32.899 1.00 15.93 105 GLU A N 1
ATOM 844 C CA . GLU A 1 106 ? -1.644 -16.054 -32.827 1.00 17.66 105 GLU A CA 1
ATOM 845 C C . GLU A 1 106 ? -1.757 -15.595 -31.382 1.00 19.38 105 GLU A C 1
ATOM 846 O O . GLU A 1 106 ? -2.573 -16.106 -30.611 1.00 15.37 105 GLU A O 1
ATOM 852 N N . TRP A 1 107 ? -0.920 -14.630 -31.020 1.00 14.48 106 TRP A N 1
ATOM 853 C CA . TRP A 1 107 ? -0.868 -14.124 -29.656 1.00 13.22 106 TRP A CA 1
ATOM 854 C C . TRP A 1 107 ? -2.195 -13.462 -29.268 1.00 14.65 106 TRP A C 1
ATOM 855 O O . TRP A 1 107 ? -2.709 -13.689 -28.175 1.00 14.83 106 TRP A O 1
ATOM 866 N N . LEU A 1 108 ? -2.743 -12.636 -30.160 1.00 15.84 107 LEU A N 1
ATOM 867 C CA . LEU A 1 108 ? -4.005 -11.958 -29.877 1.00 16.80 107 LEU A CA 1
ATOM 868 C C . LEU A 1 108 ? -5.154 -12.941 -29.608 1.00 13.62 107 LEU A C 1
ATOM 869 O O . LEU A 1 108 ? -5.786 -12.892 -28.553 1.00 13.67 107 LEU A O 1
ATOM 874 N N . PHE A 1 109 ? -5.431 -13.846 -30.545 1.00 14.41 108 PHE A N 1
ATOM 875 C CA . PHE A 1 109 ? -6.517 -14.799 -30.320 1.00 13.34 108 PHE A CA 1
ATOM 876 C C . PHE A 1 109 ? -6.321 -15.570 -29.019 1.00 14.03 108 PHE A C 1
ATOM 877 O O . PHE A 1 109 ? -7.253 -15.711 -28.214 1.00 14.44 108 PHE A O 1
ATOM 885 N N . SER A 1 110 ? -5.121 -16.099 -28.829 1.00 14.93 109 SER A N 1
ATOM 886 C CA . SER A 1 110 ? -4.899 -16.999 -27.699 1.00 14.79 109 SER A CA 1
ATOM 887 C C . SER A 1 110 ? -5.023 -16.269 -26.366 1.00 16.22 109 SER A C 1
ATOM 888 O O . SER A 1 110 ? -5.538 -16.829 -25.396 1.00 15.65 109 SER A O 1
ATOM 891 N N . GLU A 1 111 ? -4.576 -15.018 -26.314 1.00 14.17 110 GLU A N 1
ATOM 892 C CA . GLU A 1 111 ? -4.704 -14.276 -25.064 1.00 14.62 110 GLU A CA 1
ATOM 893 C C . GLU A 1 111 ? -6.169 -14.037 -24.708 1.00 14.71 110 GLU A C 1
ATOM 894 O O . GLU A 1 111 ? -6.563 -14.158 -23.551 1.00 13.22 110 GLU A O 1
ATOM 900 N N . VAL A 1 112 ? -6.979 -13.700 -25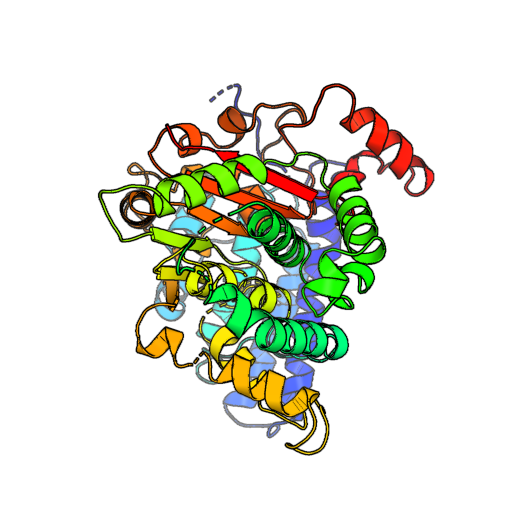.708 1.00 12.95 111 VAL A N 1
ATOM 901 C CA . VAL A 1 112 ? -8.388 -13.449 -25.465 1.00 12.76 111 VAL A CA 1
ATOM 902 C C . VAL A 1 112 ? -9.066 -14.762 -25.076 1.00 14.37 111 VAL A C 1
ATOM 903 O O . VAL A 1 112 ? -9.878 -14.816 -24.152 1.00 13.33 111 VAL A O 1
ATOM 907 N N . TYR A 1 113 ? -8.706 -15.819 -25.787 1.00 11.87 112 TYR A N 1
ATOM 908 C CA . TYR A 1 113 ? -9.246 -17.159 -25.524 1.00 13.39 112 TYR A CA 1
ATOM 909 C C . TYR A 1 113 ? -8.919 -17.623 -24.103 1.00 14.69 112 TYR A C 1
ATOM 910 O O . TYR A 1 113 ? -9.733 -18.282 -23.454 1.00 13.48 112 TYR A O 1
ATOM 919 N N . LEU A 1 114 ? -7.735 -17.263 -23.617 1.00 13.83 113 LEU A N 1
ATOM 920 C CA . LEU A 1 114 ? -7.315 -17.623 -22.264 1.00 12.34 113 LEU A CA 1
ATOM 921 C C . LEU A 1 114 ? -8.336 -17.123 -21.241 1.00 12.09 113 LEU A C 1
ATOM 922 O O . LEU A 1 114 ? -8.829 -17.890 -20.416 1.00 12.59 113 LEU A O 1
ATOM 927 N N . TYR A 1 115 ? -8.671 -15.837 -21.306 1.00 13.23 114 TYR A N 1
ATOM 928 C CA . TYR A 1 115 ? -9.619 -15.299 -20.347 1.00 12.11 114 TYR A CA 1
ATOM 929 C C . TYR A 1 115 ? -11.024 -15.849 -20.536 1.00 13.65 114 TYR A C 1
ATOM 930 O O . TYR A 1 115 ? -11.782 -15.959 -19.575 1.00 13.01 114 TYR A O 1
ATOM 939 N N . ARG A 1 116 ? -11.364 -16.222 -21.767 1.00 12.14 115 ARG A N 1
ATOM 940 C CA . ARG A 1 116 ? -12.666 -16.824 -21.998 1.00 12.60 115 ARG A CA 1
ATOM 941 C C . ARG A 1 116 ? -12.751 -18.200 -21.317 1.00 15.26 115 ARG A C 1
ATOM 942 O O . ARG A 1 116 ? -13.753 -18.504 -20.680 1.00 14.63 115 ARG A O 1
ATOM 950 N N . ARG A 1 117 ? -11.701 -19.014 -21.442 1.00 13.35 116 ARG A N 1
ATOM 951 C CA . ARG A 1 117 ? -11.678 -20.328 -20.791 1.00 15.36 116 ARG A CA 1
ATOM 952 C C . ARG A 1 117 ? -11.786 -20.165 -19.275 1.00 14.75 116 ARG A C 1
ATOM 953 O O . ARG A 1 117 ? -12.510 -20.914 -18.605 1.00 15.18 116 ARG A O 1
ATOM 961 N N . VAL A 1 118 ? -11.073 -19.191 -18.729 1.00 12.32 117 VAL A N 1
ATOM 962 C CA . VAL A 1 118 ? -11.174 -18.942 -17.297 1.00 12.35 117 VAL A CA 1
ATOM 963 C C . VAL A 1 118 ? -12.619 -18.596 -16.930 1.00 11.91 117 VAL A C 1
ATOM 964 O O . VAL A 1 118 ? -13.153 -19.116 -15.953 1.00 15.17 117 VAL A O 1
ATOM 968 N N . ASN A 1 119 ? -13.256 -17.719 -17.707 1.00 12.14 118 ASN A N 1
ATOM 969 C CA . ASN A 1 119 ? -14.596 -17.245 -17.355 1.00 12.37 118 ASN A CA 1
ATOM 970 C C . ASN A 1 119 ? -15.653 -18.348 -17.451 1.00 16.24 118 ASN A C 1
ATOM 971 O O . ASN A 1 119 ? -16.606 -18.392 -16.669 1.00 17.04 118 ASN A O 1
ATOM 976 N N . VAL A 1 120 ? -15.480 -19.249 -18.407 1.00 14.97 119 VAL A N 1
ATOM 977 C CA . VAL A 1 120 ? -16.415 -20.359 -18.529 1.00 13.29 119 VAL A CA 1
ATOM 978 C C . VAL A 1 120 ? -16.429 -21.163 -17.235 1.00 16.15 119 VAL A C 1
ATOM 979 O O . VAL A 1 120 ? -17.488 -21.578 -16.783 1.00 16.49 119 VAL A O 1
ATOM 983 N N . LEU A 1 121 ? -15.266 -21.367 -16.617 1.00 15.05 120 LEU A N 1
ATOM 984 C CA . LEU A 1 121 ? -15.234 -22.106 -15.347 1.00 16.62 120 LEU A CA 1
ATOM 985 C C . LEU A 1 121 ? -16.072 -21.413 -14.280 1.00 18.38 120 LEU A C 1
ATOM 986 O O . LEU A 1 121 ? -16.814 -22.054 -13.547 1.00 16.43 120 LEU A O 1
ATOM 991 N N . PHE A 1 122 ? -15.962 -20.090 -14.181 1.00 15.01 121 PHE A N 1
ATOM 992 C CA . PHE A 1 122 ? -16.765 -19.377 -13.194 1.00 14.07 121 PHE A CA 1
ATOM 993 C C . PHE A 1 122 ? -18.260 -19.401 -13.514 1.00 16.79 121 PHE A C 1
ATOM 994 O O . PHE A 1 122 ? -19.081 -19.641 -12.620 1.00 17.74 121 PHE A O 1
ATOM 1002 N N . GLN A 1 123 ? -18.615 -19.176 -14.780 1.00 17.55 122 GLN A N 1
ATOM 1003 C CA . GLN A 1 123 ? -20.024 -19.090 -15.167 1.00 16.34 122 GLN A CA 1
ATOM 1004 C C . GLN A 1 123 ? -20.788 -20.409 -14.998 1.00 15.86 122 GLN A C 1
ATOM 1005 O O . GLN A 1 123 ? -22.004 -20.401 -14.795 1.00 22.49 122 GLN A O 1
ATOM 1011 N N . ARG A 1 124 ? -20.074 -21.524 -15.062 1.00 16.11 123 ARG A N 1
ATOM 1012 C CA . ARG A 1 124 ? -20.685 -22.837 -14.835 1.00 17.44 123 ARG A CA 1
ATOM 1013 C C . ARG A 1 124 ? -21.089 -23.067 -13.385 1.00 19.90 123 ARG A C 1
ATOM 1014 O O . ARG A 1 124 ? -21.954 -23.907 -13.099 1.00 18.40 123 ARG A O 1
ATOM 1022 N N . GLN A 1 125 ? -20.426 -22.367 -12.467 1.00 17.71 124 GLN A N 1
ATOM 1023 C CA . GLN A 1 125 ? -20.618 -22.604 -11.040 1.00 17.14 124 GLN A CA 1
ATOM 1024 C C . GLN A 1 125 ? -21.553 -21.535 -10.497 1.00 21.64 124 GLN A C 1
ATOM 1025 O O . GLN A 1 125 ? -21.163 -20.373 -10.406 1.00 22.24 124 GLN A O 1
ATOM 1031 N N . CYS A 1 126 ? -22.777 -21.917 -10.138 1.00 19.25 125 CYS A N 1
ATOM 1032 C CA . CYS A 1 126 ? -23.803 -20.917 -9.788 1.00 21.71 125 CYS A CA 1
ATOM 1033 C C . CYS A 1 126 ? -23.404 -19.951 -8.668 1.00 23.04 125 CYS A C 1
ATOM 1034 O O . CYS A 1 126 ? -23.803 -18.781 -8.685 1.00 24.41 125 CYS A O 1
ATOM 1037 N N . GLU A 1 127 ? -22.624 -20.429 -7.703 1.00 16.79 126 GLU A N 1
ATOM 1038 C CA . GLU A 1 127 ? -22.238 -19.605 -6.552 1.00 18.92 126 GLU A CA 1
ATOM 1039 C C . GLU A 1 127 ? -21.066 -18.665 -6.864 1.00 18.16 126 GLU A C 1
ATOM 1040 O O . GLU A 1 127 ? -20.680 -17.830 -6.025 1.00 21.05 126 GLU A O 1
ATOM 1046 N N . TRP A 1 128 ? -20.511 -18.803 -8.065 1.00 18.72 127 TRP A N 1
ATOM 1047 C CA . TRP A 1 128 ? -19.332 -18.048 -8.484 1.00 20.01 127 TRP A CA 1
ATOM 1048 C C . TRP A 1 128 ? -19.525 -17.317 -9.814 1.00 19.09 127 TRP A C 1
ATOM 1049 O O . TRP A 1 128 ? -18.586 -16.705 -10.324 1.00 16.97 127 TRP A O 1
ATOM 1060 N N . ALA A 1 129 ? -20.728 -17.383 -10.379 1.00 18.72 128 ALA A N 1
ATOM 1061 C CA . ALA A 1 129 ? -20.935 -16.969 -11.768 1.00 19.60 128 ALA A CA 1
ATOM 1062 C C . ALA A 1 129 ? -20.597 -15.501 -12.023 1.00 21.38 128 ALA A C 1
ATOM 1063 O O . ALA A 1 129 ? -20.212 -15.132 -13.132 1.00 24.96 128 ALA A O 1
ATOM 1065 N N . LYS A 1 130 ? -20.746 -14.681 -10.993 1.00 19.22 129 LYS A N 1
ATOM 1066 C CA . LYS A 1 130 ? -20.492 -13.240 -11.102 1.00 23.97 129 LYS A CA 1
ATOM 1067 C C . LYS A 1 130 ? -19.246 -12.815 -10.328 1.00 25.31 129 LYS A C 1
ATOM 1068 O O . LYS A 1 130 ? -18.961 -11.616 -10.184 1.00 23.36 129 LYS A O 1
ATOM 1074 N N . PHE A 1 131 ? -18.503 -13.793 -9.821 1.00 15.93 130 PHE A N 1
ATOM 1075 C CA . PHE A 1 131 ? -17.277 -13.511 -9.090 1.00 17.10 130 PHE A CA 1
ATOM 1076 C C . PHE A 1 131 ? -16.173 -13.073 -10.054 1.00 16.37 130 PHE A C 1
ATOM 1077 O O . PHE A 1 131 ? -16.007 -13.643 -11.128 1.00 17.14 130 PHE A O 1
ATOM 1085 N N . ASP A 1 132 ? -15.441 -12.034 -9.664 1.00 13.34 131 ASP A N 1
ATOM 1086 C CA . ASP A 1 132 ? -14.310 -11.537 -10.424 1.00 11.56 131 ASP A CA 1
ATOM 1087 C C . ASP A 1 132 ? -13.008 -11.959 -9.748 1.00 13.62 131 ASP A C 1
ATOM 1088 O O . ASP A 1 132 ? -12.618 -11.393 -8.721 1.00 15.11 131 ASP A O 1
ATOM 1093 N N . ILE A 1 133 ? -12.349 -12.974 -10.307 1.00 13.51 132 ILE A N 1
ATOM 1094 C CA . ILE A 1 133 ? -11.136 -13.536 -9.710 1.00 12.79 132 ILE A CA 1
ATOM 1095 C C . ILE A 1 133 ? -9.970 -12.537 -9.686 1.00 14.80 132 ILE A C 1
ATOM 1096 O O . ILE A 1 133 ? -8.956 -12.762 -9.018 1.00 16.26 132 ILE A O 1
ATOM 1101 N N . PHE A 1 134 ? -10.141 -11.417 -10.385 1.00 13.39 133 PHE A N 1
ATOM 1102 C CA . PHE A 1 134 ? -9.109 -10.390 -10.437 1.00 14.28 133 PHE A CA 1
ATOM 1103 C C . PHE A 1 134 ? -9.425 -9.209 -9.518 1.00 15.24 133 PHE A C 1
ATOM 1104 O O . PHE A 1 134 ? -8.611 -8.288 -9.387 1.00 16.13 133 PHE A O 1
ATOM 1112 N N . ASN A 1 135 ? -10.596 -9.232 -8.886 1.00 13.43 134 ASN A N 1
ATOM 1113 C CA . ASN A 1 135 ? -11.011 -8.095 -8.053 1.00 13.58 134 ASN A CA 1
ATOM 1114 C C . ASN A 1 135 ? -10.074 -7.823 -6.875 1.00 13.31 134 ASN A C 1
ATOM 1115 O O . ASN A 1 135 ? -9.774 -6.664 -6.564 1.00 13.23 134 ASN A O 1
ATOM 1120 N N . ARG A 1 136 ? -9.590 -8.876 -6.218 1.00 15.97 135 ARG A N 1
ATOM 1121 C CA . ARG A 1 136 ? -8.671 -8.672 -5.095 1.00 15.78 135 ARG A CA 1
ATOM 1122 C C . ARG A 1 136 ? -7.443 -7.863 -5.528 1.00 16.46 135 ARG A C 1
ATOM 1123 O O . ARG A 1 136 ? -7.023 -6.923 -4.836 1.00 17.63 135 ARG A O 1
ATOM 1131 N N . LEU A 1 137 ? -6.878 -8.229 -6.680 1.00 13.12 136 LEU A N 1
ATOM 1132 C CA . LEU A 1 137 ? -5.718 -7.539 -7.229 1.00 13.52 136 LEU A CA 1
ATOM 1133 C C . LEU A 1 137 ? -6.065 -6.121 -7.668 1.00 17.03 136 LEU A C 1
ATOM 1134 O O . LEU A 1 137 ? -5.320 -5.186 -7.367 1.00 15.13 136 LEU A O 1
ATOM 1139 N N . LYS A 1 138 ? -7.178 -5.966 -8.385 1.00 14.50 137 LYS A N 1
ATOM 1140 C CA . LYS A 1 138 ? -7.649 -4.638 -8.799 1.00 15.97 137 LYS A CA 1
ATOM 1141 C C . LYS A 1 138 ? -7.727 -3.697 -7.599 1.00 18.74 137 LYS A C 1
ATOM 1142 O O . LYS A 1 138 ? -7.224 -2.563 -7.627 1.00 12.94 137 LYS A O 1
ATOM 1148 N N . GLN A 1 139 ? -8.381 -4.171 -6.549 1.00 16.16 138 GLN A N 1
ATOM 1149 C CA . GLN A 1 139 ? -8.549 -3.371 -5.342 1.00 14.07 138 GLN A CA 1
ATOM 1150 C C . GLN A 1 139 ? -7.241 -3.087 -4.619 1.00 17.80 138 GLN A C 1
ATOM 1151 O O . GLN A 1 139 ? -7.014 -1.973 -4.142 1.00 15.54 138 GLN A O 1
ATOM 1157 N N . SER A 1 140 ? -6.376 -4.085 -4.502 1.00 16.17 139 SER A N 1
ATOM 1158 C CA A SER A 1 140 ? -5.123 -3.888 -3.786 0.54 19.08 139 SER A CA 1
ATOM 1159 C CA B SER A 1 140 ? -5.117 -3.886 -3.792 0.46 19.10 139 SER A CA 1
ATOM 1160 C C . SER A 1 140 ? -4.243 -2.875 -4.517 1.00 19.62 139 SER A C 1
ATOM 1161 O O . SER A 1 140 ? -3.570 -2.055 -3.897 1.00 21.14 139 SER A O 1
ATOM 1166 N N . THR A 1 141 ? -4.263 -2.928 -5.841 1.00 15.94 140 THR A N 1
ATOM 1167 C CA . THR A 1 141 ? -3.448 -2.007 -6.613 1.00 15.15 140 THR A CA 1
ATOM 1168 C C . THR A 1 141 ? -3.966 -0.575 -6.482 1.00 18.09 140 THR A C 1
ATOM 1169 O O . THR A 1 141 ? -3.180 0.360 -6.294 1.00 20.36 140 THR A O 1
ATOM 1173 N N . PHE A 1 142 ? -5.283 -0.399 -6.548 1.00 17.98 141 PHE A N 1
ATOM 1174 C CA . PHE A 1 142 ? -5.889 0.932 -6.406 1.00 17.17 141 PHE A CA 1
ATOM 1175 C C . PHE A 1 142 ? -5.667 1.494 -5.003 1.00 17.05 141 PHE A C 1
ATOM 1176 O O . PHE A 1 142 ? -5.382 2.688 -4.833 1.00 15.44 141 PHE A O 1
ATOM 1184 N N . GLU A 1 143 ? -5.807 0.633 -3.998 1.00 13.82 142 GLU A N 1
ATOM 1185 C CA . GLU A 1 143 ? -5.563 1.023 -2.610 1.00 18.00 142 GLU A CA 1
ATOM 1186 C C . GLU A 1 143 ? -4.181 1.665 -2.459 1.00 16.93 142 GLU A C 1
ATOM 1187 O O . GLU A 1 143 ? -4.002 2.636 -1.715 1.00 17.98 142 GLU A O 1
ATOM 1193 N N . SER A 1 144 ? -3.206 1.148 -3.195 1.00 18.08 143 SER A N 1
ATOM 1194 C CA . SER A 1 144 ? -1.833 1.603 -3.037 1.00 18.47 143 SER A CA 1
ATOM 1195 C C . SER A 1 144 ? -1.571 2.925 -3.752 1.00 22.05 143 SER A C 1
ATOM 1196 O O . SER A 1 144 ? -0.471 3.462 -3.654 1.00 25.48 143 SER A O 1
ATOM 1199 N N . SER A 1 145 ? -2.581 3.454 -4.446 1.00 17.94 144 SER A N 1
ATOM 1200 C CA A SER A 1 145 ? -2.435 4.708 -5.185 0.53 19.11 144 SER A CA 1
ATOM 1201 C CA B SER A 1 145 ? -2.417 4.711 -5.179 0.47 19.13 144 SER A CA 1
ATOM 1202 C C . SER A 1 145 ? -3.015 5.903 -4.434 1.00 19.04 144 SER A C 1
ATOM 1203 O O . SER A 1 145 ? -3.243 6.961 -5.024 1.00 19.04 144 SER A O 1
ATOM 1208 N N . PHE A 1 146 ? -3.246 5.725 -3.136 1.00 17.73 145 PHE A N 1
ATOM 1209 C CA . PHE A 1 146 ? -3.851 6.718 -2.256 1.00 16.80 145 PHE A CA 1
ATOM 1210 C C . PHE A 1 146 ? -3.328 8.142 -2.471 1.00 15.24 145 PHE A C 1
ATOM 1211 O O . PHE A 1 146 ? -4.112 9.076 -2.648 1.00 15.74 145 PHE A O 1
ATOM 1219 N N . TYR A 1 147 ? -2.009 8.299 -2.457 1.00 20.62 146 TYR A N 1
ATOM 1220 C CA . TYR A 1 147 ? -1.415 9.635 -2.541 1.00 23.03 146 TYR A CA 1
ATOM 1221 C C . TYR A 1 147 ? -1.817 10.318 -3.851 1.00 18.25 146 TYR A C 1
ATOM 1222 O O . TYR A 1 147 ? -2.271 11.463 -3.840 1.00 22.67 146 TYR A O 1
ATOM 1231 N N . GLY A 1 148 ? -1.645 9.613 -4.962 1.00 17.50 147 GLY A N 1
ATOM 1232 C CA . GLY A 1 148 ? -1.998 10.157 -6.269 1.00 16.20 147 GLY A CA 1
ATOM 1233 C C . GLY A 1 148 ? -3.491 10.410 -6.400 1.00 19.55 147 GLY A C 1
ATOM 1234 O O . GLY A 1 148 ? -3.918 11.364 -7.064 1.00 14.79 147 GLY A O 1
ATOM 1235 N N . VAL A 1 149 ? -4.299 9.536 -5.798 1.00 14.25 148 VAL A N 1
ATOM 1236 C CA . VAL A 1 149 ? -5.744 9.685 -5.876 1.00 11.38 148 VAL A CA 1
ATOM 1237 C C . VAL A 1 149 ? -6.149 10.980 -5.189 1.00 15.34 148 VAL A C 1
ATOM 1238 O O . VAL A 1 149 ? -6.947 11.755 -5.712 1.00 14.49 148 VAL A O 1
ATOM 1242 N N . VAL A 1 150 ? -5.587 11.212 -4.011 1.00 13.94 149 VAL A N 1
ATOM 1243 C CA . VAL A 1 150 ? -5.891 12.424 -3.268 1.00 12.72 149 VAL A CA 1
ATOM 1244 C C . VAL A 1 150 ? -5.420 13.672 -4.028 1.00 14.35 149 VAL A C 1
ATOM 1245 O O . VAL A 1 150 ? -6.157 14.659 -4.134 1.00 16.94 149 VAL A O 1
ATOM 1249 N N . GLU A 1 151 ? -4.204 13.628 -4.555 1.00 15.85 150 GLU A N 1
ATOM 1250 C CA . GLU A 1 151 ? -3.672 14.785 -5.294 1.00 16.03 150 GLU A CA 1
ATOM 1251 C C . GLU A 1 151 ? -4.581 15.182 -6.452 1.00 14.90 150 GLU A C 1
ATOM 1252 O O . GLU A 1 151 ? -4.809 16.377 -6.694 1.00 16.23 150 GLU A O 1
ATOM 1258 N N . LEU A 1 152 ? -5.099 14.195 -7.181 1.00 13.98 151 LEU A N 1
ATOM 1259 C CA . LEU A 1 152 ? -5.981 14.534 -8.297 1.00 12.50 151 LEU A CA 1
ATOM 1260 C C . LEU A 1 152 ? -7.328 15.057 -7.818 1.00 13.75 151 LEU A C 1
ATOM 1261 O O . LEU A 1 152 ? -7.925 15.918 -8.466 1.00 15.86 151 LEU A O 1
ATOM 1266 N N . ALA A 1 153 ? -7.815 14.528 -6.697 1.00 13.98 152 ALA A N 1
ATOM 1267 C CA . ALA A 1 153 ? -9.085 14.981 -6.151 1.00 14.23 152 ALA A CA 1
ATOM 1268 C C . ALA A 1 153 ? -8.951 16.428 -5.721 1.00 14.05 152 ALA A C 1
ATOM 1269 O O . ALA A 1 153 ? -9.836 17.250 -5.985 1.00 17.46 152 ALA A O 1
ATOM 1271 N N . LEU A 1 154 ? -7.844 16.726 -5.048 1.00 14.04 153 LEU A N 1
ATOM 1272 C CA . LEU A 1 154 ? -7.538 18.098 -4.655 1.00 18.11 153 LEU A CA 1
ATOM 1273 C C . LEU A 1 154 ? -7.466 18.991 -5.894 1.00 18.46 153 LEU A C 1
ATOM 1274 O O . LEU A 1 154 ? -7.982 20.118 -5.908 1.00 19.02 153 LEU A O 1
ATOM 1279 N N . ARG A 1 155 ? -6.820 18.492 -6.940 1.00 15.15 154 ARG A N 1
ATOM 1280 C CA . ARG A 1 155 ? -6.723 19.266 -8.179 1.00 15.72 154 ARG A CA 1
ATOM 1281 C C . ARG A 1 155 ? -8.103 19.563 -8.765 1.00 16.03 154 ARG A C 1
ATOM 1282 O O . ARG A 1 155 ? -8.391 20.697 -9.153 1.00 16.65 154 ARG A O 1
ATOM 1290 N N . TYR A 1 156 ? -8.969 18.556 -8.827 1.00 16.34 155 TYR A N 1
ATOM 1291 C CA . TYR A 1 156 ? -10.286 18.769 -9.415 1.00 16.10 155 TYR A CA 1
ATOM 1292 C C . TYR A 1 156 ? -11.036 19.849 -8.641 1.00 16.12 155 TYR A C 1
ATOM 1293 O O . TYR A 1 156 ? -11.606 20.779 -9.220 1.00 20.52 155 TYR A O 1
ATOM 1302 N N . GLU A 1 157 ? -11.038 19.719 -7.327 1.00 18.73 156 GLU A N 1
ATOM 1303 C CA . GLU A 1 157 ? -11.756 20.674 -6.500 1.00 20.00 156 GLU A CA 1
ATOM 1304 C C . GLU A 1 157 ? -11.192 22.086 -6.683 1.00 21.55 156 GLU A C 1
ATOM 1305 O O . GLU A 1 157 ? -11.940 23.059 -6.806 1.00 22.35 156 GLU A O 1
ATOM 1311 N N . ASN A 1 158 ? -9.871 22.195 -6.716 1.00 16.73 157 ASN A N 1
ATOM 1312 C CA . ASN A 1 158 ? -9.226 23.491 -6.953 1.00 17.00 157 ASN A CA 1
ATOM 1313 C C . ASN A 1 158 ? -9.587 24.128 -8.289 1.00 22.08 157 ASN A C 1
ATOM 1314 O O . ASN A 1 158 ? -9.849 25.338 -8.370 1.00 20.33 157 ASN A O 1
ATOM 1319 N N . LEU A 1 159 ? -9.593 23.315 -9.339 1.00 17.57 158 LEU A N 1
ATOM 1320 C CA . LEU A 1 159 ? -9.771 23.810 -10.698 1.00 17.43 158 LEU A CA 1
ATOM 1321 C C . LEU A 1 159 ? -11.225 24.121 -11.021 1.00 22.76 158 LEU A C 1
ATOM 1322 O O . LEU A 1 159 ? -11.505 24.889 -11.929 1.00 21.01 158 LEU A O 1
ATOM 1327 N N . LEU A 1 160 ? -12.145 23.501 -10.291 1.00 22.23 159 LEU A N 1
ATOM 1328 C CA . LEU A 1 160 ? -13.562 23.556 -10.636 1.00 21.60 159 LEU A CA 1
ATOM 1329 C C . LEU A 1 160 ? -14.055 24.976 -10.971 1.00 25.13 159 LEU A C 1
ATOM 1330 O O . LEU A 1 160 ? -14.611 25.207 -12.042 1.00 23.69 159 LEU A O 1
ATOM 1335 N N . PRO A 1 161 ? -13.831 25.945 -10.067 1.00 28.64 160 PRO A N 1
ATOM 1336 C CA . PRO A 1 161 ? -14.322 27.297 -10.365 1.00 29.27 160 PRO A CA 1
ATOM 1337 C C . PRO A 1 161 ? -13.719 27.878 -11.644 1.00 27.42 160 PRO A C 1
ATOM 1338 O O . PRO A 1 161 ? -14.413 28.587 -12.379 1.00 25.35 160 PRO A O 1
ATOM 1342 N N . GLN A 1 162 ? -12.450 27.571 -11.909 1.00 22.54 161 GLN A N 1
ATOM 1343 C CA . GLN A 1 162 ? -11.768 28.092 -13.088 1.00 24.22 161 GLN A CA 1
ATOM 1344 C C . GLN A 1 162 ? -12.241 27.399 -14.358 1.00 23.39 161 GLN A C 1
ATOM 1345 O O . GLN A 1 162 ? -12.364 28.037 -15.405 1.00 23.53 161 GLN A O 1
ATOM 1351 N N . LEU A 1 163 ? -12.499 26.092 -14.275 1.00 18.52 162 LEU A N 1
ATOM 1352 C CA . LEU A 1 163 ? -13.043 25.378 -15.430 1.00 18.44 162 LEU A CA 1
ATOM 1353 C C . LEU A 1 163 ? -14.400 25.963 -15.828 1.00 22.11 162 LEU A C 1
ATOM 1354 O O . LEU A 1 163 ? -14.685 26.125 -17.013 1.00 23.54 162 LEU A O 1
ATOM 1359 N N . ARG A 1 164 ? -15.234 26.278 -14.838 1.00 23.93 163 ARG A N 1
ATOM 1360 C CA . ARG A 1 164 ? -16.510 26.931 -15.115 1.00 25.86 163 ARG A CA 1
ATOM 1361 C C . ARG A 1 164 ? -16.309 28.228 -15.898 1.00 30.17 163 ARG A C 1
ATOM 1362 O O . ARG A 1 164 ? -16.976 28.467 -16.903 1.00 28.38 163 ARG A O 1
ATOM 1370 N N . GLU A 1 165 ? -15.385 29.061 -15.432 1.00 31.05 164 GLU A N 1
ATOM 1371 C CA . GLU A 1 165 ? -15.080 30.310 -16.119 1.00 33.59 164 GLU A CA 1
ATOM 1372 C C . GLU A 1 165 ? -14.659 30.036 -17.554 1.00 29.57 164 GLU A C 1
ATOM 1373 O O . GLU A 1 165 ? -15.124 30.687 -18.486 1.00 29.61 164 GLU A O 1
ATOM 1383 N N . LYS A 1 167 ? -15.430 27.492 -19.398 1.00 21.66 166 LYS A N 1
ATOM 1384 C CA . LYS A 1 167 ? -16.590 27.055 -20.175 1.00 20.59 166 LYS A CA 1
ATOM 1385 C C . LYS A 1 167 ? -17.408 28.266 -20.625 1.00 24.30 166 LYS A C 1
ATOM 1386 O O . LYS A 1 167 ? -18.026 28.241 -21.685 1.00 22.25 166 LYS A O 1
ATOM 1392 N N . GLN A 1 168 ? -17.400 29.318 -19.814 1.00 21.95 167 GLN A N 1
ATOM 1393 C CA . GLN A 1 168 ? -18.152 30.536 -20.133 1.00 26.97 167 GLN A CA 1
ATOM 1394 C C . GLN A 1 168 ? -17.509 31.355 -21.237 1.00 35.37 167 GLN A C 1
ATOM 1395 O O . GLN A 1 168 ? -18.176 32.163 -21.878 1.00 38.86 167 GLN A O 1
ATOM 1401 N N . ASN A 1 169 ? -16.217 31.150 -21.467 1.00 40.61 168 ASN A N 1
ATOM 1402 C CA . ASN A 1 169 ? -15.547 31.816 -22.578 1.00 48.84 168 ASN A CA 1
ATOM 1403 C C . ASN A 1 169 ? -16.223 31.533 -23.916 1.00 48.80 168 ASN A C 1
ATOM 1404 O O . ASN A 1 169 ? -16.368 30.378 -24.317 1.00 41.47 168 ASN A O 1
ATOM 1409 N N . ASP A 1 175 ? -8.329 28.997 -25.645 1.00 39.62 174 ASP A N 1
ATOM 1410 C CA . ASP A 1 175 ? -7.630 29.530 -24.476 1.00 44.38 174 ASP A CA 1
ATOM 1411 C C . ASP A 1 175 ? -6.384 28.712 -24.117 1.00 43.94 174 ASP A C 1
ATOM 1412 O O . ASP A 1 175 ? -6.428 27.479 -24.030 1.00 42.11 174 ASP A O 1
ATOM 1417 N N . ASP A 1 176 ? -5.276 29.418 -23.910 1.00 42.84 175 ASP A N 1
ATOM 1418 C CA . ASP A 1 176 ? -3.951 28.807 -23.827 1.00 42.71 175 ASP A CA 1
ATOM 1419 C C . ASP A 1 176 ? -3.656 28.085 -22.511 1.00 35.83 175 ASP A C 1
ATOM 1420 O O . ASP A 1 176 ? -2.818 27.184 -22.476 1.00 36.73 175 ASP A O 1
ATOM 1422 N N . ILE A 1 177 ? -4.324 28.483 -21.432 1.00 27.03 176 ILE A N 1
ATOM 1423 C CA . ILE A 1 177 ? -4.172 27.778 -20.168 1.00 25.59 176 ILE A CA 1
ATOM 1424 C C . ILE A 1 177 ? -4.971 26.475 -20.204 1.00 22.91 176 ILE A C 1
ATOM 1425 O O . ILE A 1 177 ? -4.560 25.449 -19.642 1.00 19.44 176 ILE A O 1
ATOM 1430 N N . LEU A 1 178 ? -6.115 26.524 -20.879 1.00 20.54 177 LEU A N 1
ATOM 1431 C CA . LEU A 1 178 ? -6.934 25.337 -21.088 1.00 18.74 177 LEU A CA 1
ATOM 1432 C C . LEU A 1 178 ? -6.130 24.274 -21.829 1.00 17.72 177 LEU A C 1
ATOM 1433 O O . LEU A 1 178 ? -6.231 23.076 -21.535 1.00 16.32 177 LEU A O 1
ATOM 1438 N N . LYS A 1 179 ? -5.321 24.708 -22.790 1.00 14.78 178 LYS A N 1
ATOM 1439 C CA . LYS A 1 179 ? -4.487 23.764 -23.538 1.00 16.88 178 LYS A CA 1
ATOM 1440 C C . LYS A 1 179 ? -3.486 23.034 -22.652 1.00 18.37 178 LYS A C 1
ATOM 1441 O O . LYS A 1 179 ? -3.228 21.848 -22.845 1.00 17.44 178 LYS A O 1
ATOM 1447 N N . VAL A 1 180 ? -2.922 23.743 -21.680 1.00 15.67 179 VAL A N 1
ATOM 1448 C CA . VAL A 1 180 ? -1.987 23.121 -20.752 1.00 16.14 179 VAL A CA 1
ATOM 1449 C C . VAL A 1 180 ? -2.703 22.054 -19.933 1.00 16.92 179 VAL A C 1
ATOM 1450 O O . VAL A 1 180 ? -2.162 20.980 -19.700 1.00 15.20 179 VAL A O 1
ATOM 1454 N N . LEU A 1 181 ? -3.913 22.360 -19.485 1.00 14.52 180 LEU A N 1
ATOM 1455 C CA . LEU A 1 181 ? -4.665 21.399 -18.679 1.00 13.85 180 LEU A CA 1
ATOM 1456 C C . LEU A 1 181 ? -5.051 20.188 -19.530 1.00 14.70 180 LEU A C 1
ATOM 1457 O O . LEU A 1 181 ? -5.033 19.053 -19.063 1.00 15.24 180 LEU A O 1
ATOM 1462 N N . PHE A 1 182 ? -5.399 20.442 -20.783 1.00 11.74 181 PHE A N 1
ATOM 1463 C CA . PHE A 1 182 ? -5.711 19.352 -21.713 1.00 12.32 181 PHE A CA 1
ATOM 1464 C C . PHE A 1 182 ? -4.538 18.385 -21.785 1.00 13.96 181 PHE A C 1
ATOM 1465 O O . PHE A 1 182 ? -4.715 17.163 -21.677 1.00 13.31 181 PHE A O 1
ATOM 1473 N N . LYS A 1 183 ? -3.333 18.920 -21.957 1.00 14.15 182 LYS A N 1
ATOM 1474 C CA . LYS A 1 183 ? -2.151 18.056 -22.024 1.00 15.72 182 LYS A CA 1
ATOM 1475 C C . LYS A 1 183 ? -1.970 17.234 -20.749 1.00 16.49 182 LYS A C 1
ATOM 1476 O O . LYS A 1 183 ? -1.685 16.036 -20.823 1.00 14.21 182 LYS A O 1
ATOM 1482 N N . GLU A 1 184 ? -2.129 17.885 -19.599 1.00 11.64 183 GLU A N 1
ATOM 1483 C CA . GLU A 1 184 ? -1.978 17.212 -18.311 1.00 11.50 183 GLU A CA 1
ATOM 1484 C C . GLU A 1 184 ? -2.955 16.050 -18.215 1.00 13.97 183 GLU A C 1
ATOM 1485 O O . GLU A 1 184 ? -2.550 14.938 -17.910 1.00 15.76 183 GLU A O 1
ATOM 1491 N N . PHE A 1 185 ? -4.240 16.309 -18.439 1.00 10.63 184 PHE A N 1
ATOM 1492 C CA . PHE A 1 185 ? -5.233 15.239 -18.238 1.00 10.02 184 PHE A CA 1
ATOM 1493 C C . PHE A 1 185 ? -5.109 14.125 -19.274 1.00 13.09 184 PHE A C 1
ATOM 1494 O O . PHE A 1 185 ? -5.317 12.952 -18.961 1.00 12.79 184 PHE A O 1
ATOM 1502 N N . ILE A 1 186 ? -4.749 14.485 -20.505 1.00 10.38 185 ILE A N 1
ATOM 1503 C CA . ILE A 1 186 ? -4.477 13.462 -21.514 1.00 10.45 185 ILE A CA 1
ATOM 1504 C C . ILE A 1 186 ? -3.306 12.590 -21.072 1.00 13.45 185 ILE A C 1
ATOM 1505 O O . ILE A 1 186 ? -3.374 11.358 -21.154 1.00 13.60 185 ILE A O 1
ATOM 1510 N N . GLU A 1 187 ? -2.239 13.218 -20.582 1.00 13.05 186 GLU A N 1
ATOM 1511 C CA . GLU A 1 187 ? -1.028 12.479 -20.214 1.00 14.06 186 GLU A CA 1
ATOM 1512 C C . GLU A 1 187 ? -1.211 11.646 -18.944 1.00 13.36 186 GLU A C 1
ATOM 1513 O O . GLU A 1 187 ? -0.642 10.557 -18.810 1.00 11.92 186 GLU A O 1
ATOM 1519 N N . ILE A 1 188 ? -2.018 12.139 -18.016 1.00 13.51 187 ILE A N 1
ATOM 1520 C CA . ILE A 1 188 ? -2.288 11.369 -16.798 1.00 10.35 187 ILE A CA 1
ATOM 1521 C C . ILE A 1 188 ? -3.151 10.155 -17.141 1.00 11.23 187 ILE A C 1
ATOM 1522 O O . ILE A 1 188 ? -2.918 9.055 -16.639 1.00 13.65 187 ILE A O 1
ATOM 1527 N N . SER A 1 189 ? -4.102 10.340 -18.055 1.00 11.22 188 SER A N 1
ATOM 1528 C CA . SER A 1 189 ? -4.922 9.229 -18.525 1.00 11.05 188 SER A CA 1
ATOM 1529 C C . SER A 1 189 ? -4.012 8.207 -19.215 1.00 12.52 188 SER A C 1
ATOM 1530 O O . SER A 1 189 ? -4.130 6.994 -18.999 1.00 13.60 188 SER A O 1
ATOM 1533 N N . LEU A 1 190 ? -3.091 8.702 -20.033 1.00 11.42 189 LEU A N 1
ATOM 1534 C CA 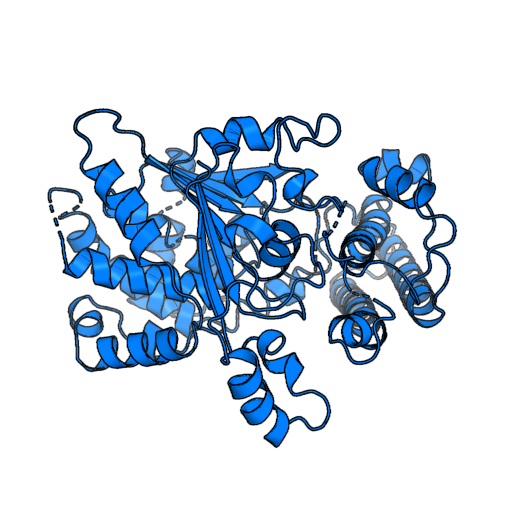. LEU A 1 190 ? -2.170 7.829 -20.768 1.00 12.72 189 LEU A CA 1
ATOM 1535 C C . LEU A 1 190 ? -1.328 6.960 -19.843 1.00 16.34 189 LEU A C 1
ATOM 1536 O O . LEU A 1 190 ? -1.308 5.733 -19.966 1.00 14.11 189 LEU A O 1
ATOM 1541 N N . TRP A 1 191 ? -0.623 7.596 -18.913 1.00 9.48 190 TRP A N 1
ATOM 1542 C CA . TRP A 1 191 ? 0.333 6.871 -18.091 1.00 9.89 190 TRP A CA 1
ATOM 1543 C C . TRP A 1 191 ? -0.364 6.070 -16.979 1.00 15.35 190 TRP A C 1
ATOM 1544 O O . TRP A 1 191 ? 0.194 5.099 -16.473 1.00 15.49 190 TRP A O 1
ATOM 1555 N N . GLY A 1 192 ? -1.567 6.485 -16.589 1.00 16.87 191 GLY A N 1
ATOM 1556 C CA . GLY A 1 192 ? -2.295 5.797 -15.534 1.00 17.11 191 GLY A CA 1
ATOM 1557 C C . GLY A 1 192 ? -1.493 5.710 -14.244 1.00 15.12 191 GLY A C 1
ATOM 1558 O O . GLY A 1 192 ? -0.937 6.696 -13.796 1.00 18.56 191 GLY A O 1
ATOM 1559 N N . ASN A 1 193 ? -1.407 4.526 -13.639 1.00 21.59 192 ASN A N 1
ATOM 1560 C CA . ASN A 1 193 ? -0.665 4.454 -12.378 1.00 25.20 192 ASN A CA 1
ATOM 1561 C C . ASN A 1 193 ? 0.860 4.470 -12.540 1.00 26.76 192 ASN A C 1
ATOM 1562 O O . ASN A 1 193 ? 1.601 4.340 -11.562 1.00 30.44 192 ASN A O 1
ATOM 1567 N N . ALA A 1 194 ? 1.330 4.660 -13.772 1.00 21.22 193 ALA A N 1
ATOM 1568 C CA . ALA A 1 194 ? 2.745 4.921 -13.996 1.00 18.04 193 ALA A CA 1
ATOM 1569 C C . ALA A 1 194 ? 3.028 6.423 -14.002 1.00 20.76 193 ALA A C 1
ATOM 1570 O O . ALA A 1 194 ? 4.157 6.856 -14.244 1.00 22.05 193 ALA A O 1
ATOM 1572 N N . THR A 1 195 ? 2.002 7.224 -13.751 1.00 19.53 194 THR A N 1
ATOM 1573 C CA . THR A 1 195 ? 2.196 8.669 -13.768 1.00 18.14 194 THR A CA 1
ATOM 1574 C C . THR A 1 195 ? 3.150 9.074 -12.654 1.00 16.29 194 THR A C 1
ATOM 1575 O O . THR A 1 195 ? 2.954 8.693 -11.507 1.00 21.06 194 THR A O 1
ATOM 1579 N N . ASP A 1 196 ? 4.177 9.854 -12.973 1.00 17.22 195 ASP A N 1
ATOM 1580 C CA . ASP A 1 196 ? 5.101 10.280 -11.924 1.00 20.87 195 ASP A CA 1
ATOM 1581 C C . ASP A 1 196 ? 4.438 11.265 -10.979 1.00 21.25 195 ASP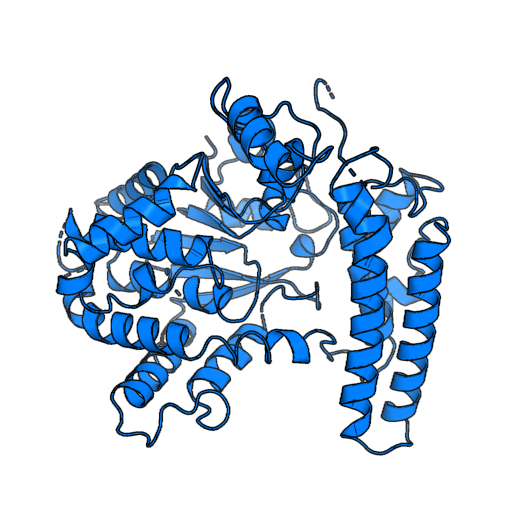 A C 1
ATOM 1582 O O . ASP A 1 196 ? 3.616 12.080 -11.400 1.00 17.02 195 ASP A O 1
ATOM 1587 N N . LEU A 1 197 ? 4.803 11.203 -9.699 1.00 15.14 196 LEU A N 1
ATOM 1588 C CA . LEU A 1 197 ? 4.236 12.122 -8.724 1.00 16.51 196 LEU A CA 1
ATOM 1589 C C . LEU A 1 197 ? 4.548 13.573 -9.084 1.00 19.69 196 LEU A C 1
ATOM 1590 O O . LEU A 1 197 ? 3.810 14.469 -8.700 1.00 22.32 196 LEU A O 1
ATOM 1595 N N . SER A 1 198 ? 5.627 13.808 -9.827 1.00 16.96 197 SER A N 1
ATOM 1596 C CA . SER A 1 198 ? 5.994 15.190 -10.167 1.00 19.82 197 SER A CA 1
ATOM 1597 C C . SER A 1 198 ? 4.909 15.879 -10.990 1.00 18.96 197 SER A C 1
ATOM 1598 O O . SER A 1 198 ? 4.728 17.093 -10.903 1.00 20.43 197 SER A O 1
ATOM 1601 N N . LEU A 1 199 ? 4.175 15.106 -11.778 1.00 17.13 198 LEU A N 1
ATOM 1602 C CA . LEU A 1 199 ? 3.038 15.654 -12.505 1.00 17.15 198 LEU A CA 1
ATOM 1603 C C . LEU A 1 199 ? 1.865 15.882 -11.544 1.00 17.68 198 LEU A C 1
ATOM 1604 O O . LEU A 1 199 ? 1.262 16.946 -11.554 1.00 21.34 198 LEU A O 1
ATOM 1609 N N . LEU A 1 200 ? 1.553 14.889 -10.707 1.00 15.37 199 LEU A N 1
ATOM 1610 C CA . LEU A 1 200 ? 0.386 14.965 -9.810 1.00 15.88 199 LEU A CA 1
ATOM 1611 C C . LEU A 1 200 ? 0.477 15.945 -8.641 1.00 18.47 199 LEU A C 1
ATOM 1612 O O . LEU A 1 200 ? -0.554 16.392 -8.130 1.00 20.29 199 LEU A O 1
ATOM 1617 N N . THR A 1 201 ? 1.685 16.250 -8.179 1.00 16.62 200 THR A N 1
ATOM 1618 C CA . THR A 1 201 ? 1.800 17.060 -6.963 1.00 17.18 200 THR A CA 1
ATOM 1619 C C . THR A 1 201 ? 1.488 18.521 -7.225 1.00 20.01 200 THR A C 1
ATOM 1620 O O . THR A 1 201 ? 1.366 19.308 -6.286 1.00 19.79 200 THR A O 1
ATOM 1624 N N . ASN A 1 202 ? 1.384 18.888 -8.500 1.00 18.35 201 ASN A N 1
ATOM 1625 C CA . ASN A 1 202 ? 0.901 20.214 -8.857 1.00 18.35 201 ASN A CA 1
ATOM 1626 C C . ASN A 1 202 ? -0.625 20.197 -8.887 1.00 19.75 201 ASN A C 1
ATOM 1627 O O . ASN A 1 202 ? -1.234 19.784 -9.871 1.00 19.11 201 ASN A O 1
ATOM 1632 N N . ALA A 1 203 ? -1.245 20.629 -7.795 1.00 18.75 202 ALA A N 1
ATOM 1633 C CA . ALA A 1 203 ? -2.686 20.450 -7.635 1.00 19.95 202 ALA A CA 1
ATOM 1634 C C . ALA A 1 203 ? -3.473 21.755 -7.735 1.00 20.29 202 ALA A C 1
ATOM 1635 O O . ALA A 1 203 ? -4.678 21.783 -7.499 1.00 24.96 202 ALA A O 1
ATOM 1637 N N . THR A 1 204 ? -2.789 22.834 -8.088 1.00 18.59 203 THR A N 1
ATOM 1638 C CA . THR A 1 204 ? -3.468 24.093 -8.366 1.00 20.13 203 THR A CA 1
ATOM 1639 C C . THR A 1 204 ? -3.095 24.581 -9.755 1.00 22.21 203 THR A C 1
ATOM 1640 O O . THR A 1 204 ? -2.074 24.179 -10.304 1.00 20.12 203 THR A O 1
ATOM 1644 N N . LEU A 1 205 ? -3.919 25.459 -10.315 1.00 22.57 204 LEU A N 1
ATOM 1645 C CA . LEU A 1 205 ? -3.617 26.041 -11.615 1.00 21.24 204 LEU A CA 1
ATOM 1646 C C . LEU A 1 205 ? -2.266 26.743 -11.596 1.00 20.48 204 LEU A C 1
ATOM 1647 O O . LEU A 1 205 ? -1.491 26.660 -12.562 1.00 19.42 204 LEU A O 1
ATOM 1652 N N . GLU A 1 206 ? -1.991 27.448 -10.500 1.00 21.24 205 GLU A N 1
ATOM 1653 C CA . GLU A 1 206 ? -0.730 28.172 -10.347 1.00 25.08 205 GLU A CA 1
ATOM 1654 C C . GLU A 1 206 ? 0.468 27.224 -10.362 1.00 23.94 205 GLU A C 1
ATOM 1655 O O . GLU A 1 206 ? 1.487 27.520 -10.972 1.00 20.32 205 GLU A O 1
ATOM 1658 N N . ASP A 1 207 ? 0.341 26.074 -9.704 1.00 19.48 206 ASP A N 1
ATOM 1659 C CA . ASP A 1 207 ? 1.435 25.107 -9.678 1.00 19.11 206 ASP A CA 1
ATOM 1660 C C . ASP A 1 207 ? 1.605 24.419 -11.032 1.00 16.63 206 ASP A C 1
ATOM 1661 O O . ASP A 1 207 ? 2.720 24.095 -11.449 1.00 17.63 206 ASP A O 1
ATOM 1666 N N . ILE A 1 208 ? 0.494 24.212 -11.724 1.00 15.99 207 ILE A N 1
ATOM 1667 C CA . ILE A 1 208 ? 0.525 23.562 -13.024 1.00 13.84 207 ILE A CA 1
ATOM 1668 C C . ILE A 1 208 ? 1.207 24.478 -14.049 1.00 16.81 207 ILE A C 1
ATOM 1669 O O . ILE A 1 208 ? 1.952 24.013 -14.910 1.00 17.87 207 ILE A O 1
ATOM 1674 N N . LYS A 1 209 ? 0.969 25.783 -13.939 1.00 18.14 208 LYS A N 1
ATOM 1675 C CA . LYS A 1 209 ? 1.565 26.741 -14.878 1.00 18.62 208 LYS A CA 1
ATOM 1676 C C . LYS A 1 209 ? 3.037 27.030 -14.565 1.00 17.24 208 LYS A C 1
ATOM 1677 O O . LYS A 1 209 ? 3.755 27.585 -15.399 1.00 21.18 208 LYS A O 1
ATOM 1683 N N . SER A 1 210 ? 3.478 26.643 -13.371 1.00 17.12 209 SER A N 1
ATOM 1684 C CA . SER A 1 210 ? 4.809 26.987 -12.865 1.00 20.52 209 SER A CA 1
ATOM 1685 C C . SER A 1 210 ? 5.937 26.259 -13.601 1.00 18.20 209 SER A C 1
ATOM 1686 O O . SER A 1 210 ? 5.685 25.338 -14.374 1.00 17.95 209 SER A O 1
ATOM 1689 N N . ILE A 1 211 ? 7.172 26.693 -13.356 1.00 17.68 210 ILE A N 1
ATOM 1690 C CA . ILE A 1 211 ? 8.353 26.018 -13.882 1.00 16.34 210 ILE A CA 1
ATOM 1691 C C . ILE A 1 211 ? 8.274 24.520 -13.579 1.00 16.95 210 ILE A C 1
ATOM 1692 O O . ILE A 1 211 ? 8.521 23.677 -14.449 1.00 16.76 210 ILE A O 1
ATOM 1697 N N . GLN A 1 212 ? 7.938 24.209 -12.333 1.00 15.32 211 GLN A N 1
ATOM 1698 C CA . GLN A 1 212 ? 7.804 22.826 -11.882 1.00 20.19 211 GLN A CA 1
ATOM 1699 C C . GLN A 1 212 ? 6.819 22.038 -12.745 1.00 17.46 211 GLN A C 1
ATOM 1700 O O . GLN A 1 212 ? 7.073 20.875 -13.097 1.00 17.27 211 GLN A O 1
ATOM 1706 N N . GLY A 1 213 ? 5.679 22.647 -13.055 1.00 15.79 212 GLY A N 1
ATOM 1707 C CA . GLY A 1 213 ? 4.675 21.988 -13.877 1.00 19.34 212 GLY A CA 1
ATOM 1708 C C . GLY A 1 213 ? 5.200 21.768 -15.285 1.00 18.37 212 GLY A C 1
ATOM 1709 O O . GLY A 1 213 ? 5.054 20.686 -15.860 1.00 16.83 212 GLY A O 1
ATOM 1710 N N . ALA A 1 214 ? 5.813 22.805 -15.853 1.00 16.91 213 ALA A N 1
ATOM 1711 C CA . ALA A 1 214 ? 6.371 22.697 -17.200 1.00 15.33 213 ALA A CA 1
ATOM 1712 C C . ALA A 1 214 ? 7.419 21.581 -17.287 1.00 15.57 213 ALA A C 1
ATOM 1713 O O . ALA A 1 214 ? 7.457 20.830 -18.266 1.00 17.15 213 ALA A O 1
ATOM 1715 N N . LYS A 1 215 ? 8.269 21.478 -16.267 1.00 14.95 214 LYS A N 1
ATOM 1716 C CA . LYS A 1 215 ? 9.312 20.455 -16.263 1.00 19.13 214 LYS A CA 1
ATOM 1717 C C . LYS A 1 215 ? 8.714 19.053 -16.172 1.00 18.75 214 LYS A C 1
ATOM 1718 O O . LYS A 1 215 ? 9.205 18.113 -16.816 1.00 17.02 214 LYS A O 1
ATOM 1724 N N . ALA A 1 216 ? 7.652 18.921 -15.388 1.00 14.44 215 ALA A N 1
ATOM 1725 C CA . ALA A 1 216 ? 6.976 17.627 -15.245 1.00 16.27 215 ALA A CA 1
ATOM 1726 C C . ALA A 1 216 ? 6.345 17.189 -16.569 1.00 15.43 215 ALA A C 1
ATOM 1727 O O . ALA A 1 216 ? 6.424 16.016 -16.950 1.00 16.06 215 ALA A O 1
ATOM 1729 N N . ARG A 1 217 ? 5.687 18.120 -17.250 1.00 13.19 216 ARG A N 1
ATOM 1730 C CA . ARG A 1 217 ? 5.112 17.820 -18.555 1.00 15.24 216 ARG A CA 1
ATOM 1731 C C . ARG A 1 217 ? 6.206 17.458 -19.561 1.00 16.14 216 ARG A C 1
ATOM 1732 O O . ARG A 1 217 ? 6.043 16.534 -20.365 1.00 15.11 216 ARG A O 1
ATOM 1740 N N . ALA A 1 218 ? 7.328 18.173 -19.518 1.00 16.78 217 ALA A N 1
ATOM 1741 C CA . ALA A 1 218 ? 8.417 17.881 -20.454 1.00 16.60 217 ALA A CA 1
ATOM 1742 C C . ALA A 1 218 ? 8.994 16.477 -20.217 1.00 16.56 217 ALA A C 1
ATOM 1743 O O . ALA A 1 218 ? 9.302 15.761 -21.174 1.00 19.17 217 ALA A O 1
ATOM 1745 N N . ALA A 1 219 ? 9.128 16.092 -18.947 1.00 17.42 218 ALA A N 1
ATOM 1746 C CA . ALA A 1 219 ? 9.633 14.764 -18.594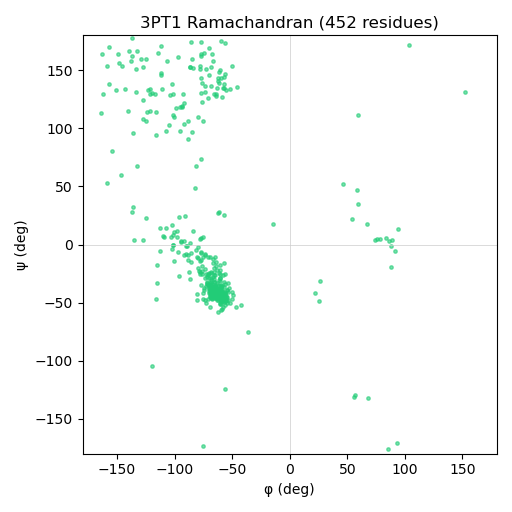 1.00 15.63 218 ALA A CA 1
ATOM 1747 C C . ALA A 1 219 ? 8.693 13.683 -19.113 1.00 18.79 218 ALA A C 1
ATOM 1748 O O . ALA A 1 219 ? 9.141 12.674 -19.686 1.00 18.94 218 ALA A O 1
ATOM 1750 N N . SER A 1 220 ? 7.397 13.887 -18.901 1.00 14.23 219 SER A N 1
ATOM 1751 C CA . SER A 1 220 ? 6.389 12.958 -19.435 1.00 16.72 219 SER A CA 1
ATOM 1752 C C . SER A 1 220 ? 6.456 12.898 -20.962 1.00 18.31 219 SER A C 1
ATOM 1753 O O . SER A 1 220 ? 6.533 11.826 -21.547 1.00 16.51 219 SER A O 1
ATOM 1756 N N . GLU A 1 221 ? 6.434 14.063 -21.600 1.00 15.33 220 GLU A N 1
ATOM 1757 C CA . GLU A 1 221 ? 6.388 14.147 -23.050 1.00 19.12 220 GLU A CA 1
ATOM 1758 C C . GLU A 1 221 ? 7.647 13.596 -23.725 1.00 20.10 220 GLU A C 1
ATOM 1759 O O . GLU A 1 221 ? 7.591 13.133 -24.869 1.00 19.29 220 GLU A O 1
ATOM 1765 N N . SER A 1 222 ? 8.771 13.616 -23.013 1.00 16.16 221 SER A N 1
ATOM 1766 C CA . SER A 1 222 ? 10.029 13.150 -23.598 1.00 20.97 221 SER A CA 1
ATOM 1767 C C . SER A 1 222 ? 9.978 11.650 -23.882 1.00 19.84 221 SER A C 1
ATOM 1768 O O . SER A 1 222 ? 10.761 11.136 -24.675 1.00 19.41 221 SER A O 1
ATOM 1771 N N . LYS A 1 223 ? 9.060 10.955 -23.219 1.00 17.43 222 LYS A N 1
ATOM 1772 C CA . LYS A 1 223 ? 8.914 9.514 -23.398 1.00 16.57 222 LYS A CA 1
ATOM 1773 C C . LYS A 1 223 ? 7.734 9.138 -24.306 1.00 15.99 222 LYS A C 1
ATOM 1774 O O . LYS A 1 223 ? 7.476 7.949 -24.553 1.00 16.83 222 LYS A O 1
ATOM 1780 N N . ILE A 1 224 ? 7.010 10.140 -24.788 1.00 16.23 223 ILE A N 1
ATOM 1781 C CA . ILE A 1 224 ? 5.913 9.920 -25.726 1.00 16.69 223 ILE A CA 1
ATOM 1782 C C . ILE A 1 224 ? 6.474 10.115 -27.131 1.00 20.28 223 ILE A C 1
ATOM 1783 O O . ILE A 1 224 ? 6.605 11.246 -27.612 1.00 18.12 223 ILE A O 1
ATOM 1788 N N . VAL A 1 225 ? 6.829 9.011 -27.784 1.00 17.50 224 VAL A N 1
ATOM 1789 C CA . VAL A 1 225 ? 7.651 9.099 -28.999 1.00 16.74 224 VAL A CA 1
ATOM 1790 C C . VAL A 1 225 ? 6.891 9.461 -30.277 1.00 18.81 224 VAL A C 1
ATOM 1791 O O . VAL A 1 225 ? 7.492 9.899 -31.263 1.00 21.30 224 VAL A O 1
ATOM 1795 N N . VAL A 1 226 ? 5.582 9.243 -30.261 1.00 16.73 225 VAL A N 1
ATOM 1796 C CA . VAL A 1 226 ? 4.680 9.790 -31.259 1.00 17.86 225 VAL A CA 1
ATOM 1797 C C . VAL A 1 226 ? 3.596 10.504 -30.465 1.00 18.99 225 VAL A C 1
ATOM 1798 O O . VAL A 1 226 ? 2.972 9.901 -29.594 1.00 16.96 225 VAL A O 1
ATOM 1802 N N . ASN A 1 227 ? 3.382 11.784 -30.746 1.00 14.95 226 ASN A N 1
ATOM 1803 C CA . ASN A 1 227 ? 2.460 12.557 -29.912 1.00 17.03 226 ASN A CA 1
ATOM 1804 C C . ASN A 1 227 ? 1.497 13.458 -30.685 1.00 20.29 226 ASN A C 1
ATOM 1805 O O . ASN A 1 227 ? 1.852 14.587 -31.046 1.00 18.79 226 ASN A O 1
ATOM 1810 N N . ASP A 1 228 ? 0.286 12.944 -30.928 1.00 16.17 227 ASP A N 1
ATOM 1811 C CA . ASP A 1 228 ? -0.762 13.650 -31.661 1.00 17.52 227 ASP A CA 1
ATOM 1812 C C . ASP A 1 228 ? -1.767 14.365 -30.758 1.00 16.76 227 ASP A C 1
ATOM 1813 O O . ASP A 1 228 ? -2.895 14.623 -31.163 1.00 16.85 227 ASP A O 1
ATOM 1818 N N . THR A 1 229 ? -1.357 14.689 -29.536 1.00 14.81 228 THR A N 1
ATOM 1819 C CA . THR A 1 229 ? -2.234 15.415 -28.626 1.00 13.83 228 THR A CA 1
ATOM 1820 C C . THR A 1 229 ? -2.846 16.643 -29.299 1.00 14.64 228 THR A C 1
ATOM 1821 O O . THR A 1 229 ? -4.032 16.907 -29.156 1.00 16.87 228 THR A O 1
ATOM 1825 N N . GLU A 1 230 ? -2.031 17.383 -30.048 1.00 15.76 229 GLU A N 1
ATOM 1826 C CA . GLU A 1 230 ? -2.479 18.632 -30.668 1.00 20.19 229 GLU A CA 1
ATOM 1827 C C . GLU A 1 230 ? -3.692 18.416 -31.579 1.00 19.50 229 GLU A C 1
ATOM 1828 O O . GLU A 1 230 ? -4.588 19.260 -31.645 1.00 18.64 229 GLU A O 1
ATOM 1834 N N . LYS A 1 231 ? -3.719 17.285 -32.281 1.00 19.68 230 LYS A N 1
ATOM 1835 C CA . LYS A 1 231 ? -4.819 16.985 -33.189 1.00 18.32 230 LYS A CA 1
ATOM 1836 C C . LYS A 1 231 ? -6.143 16.802 -32.448 1.00 17.51 230 LYS A C 1
ATOM 1837 O O . LYS A 1 231 ? -7.184 17.300 -32.886 1.00 17.43 230 LYS A O 1
ATOM 1843 N N . ALA A 1 232 ? -6.107 16.102 -31.318 1.00 16.73 231 ALA A N 1
ATOM 1844 C CA . ALA A 1 232 ? -7.309 15.939 -30.508 1.00 16.78 231 ALA A CA 1
ATOM 1845 C C . ALA A 1 232 ? -7.764 17.274 -29.923 1.00 15.20 231 ALA A C 1
ATOM 1846 O O . ALA A 1 232 ? -8.958 17.556 -29.847 1.00 16.32 231 ALA A O 1
ATOM 1848 N N . TRP A 1 233 ? -6.803 18.078 -29.478 1.00 17.71 232 TRP A N 1
ATOM 1849 C CA . TRP A 1 233 ? -7.079 19.437 -29.012 1.00 17.46 232 TRP A CA 1
ATOM 1850 C C . TRP A 1 233 ? -7.812 20.230 -30.089 1.00 18.34 232 TRP A C 1
ATOM 1851 O O . TRP A 1 233 ? -8.832 20.882 -29.829 1.00 17.48 232 TRP A O 1
ATOM 1862 N N . GLU A 1 234 ? -7.302 20.163 -31.308 0.89 14.31 233 GLU A N 1
ATOM 1863 C CA . GLU A 1 234 ? -7.941 20.859 -32.416 0.89 15.83 233 GLU A CA 1
ATOM 1864 C C . GLU A 1 234 ? -9.374 20.393 -32.641 0.89 16.78 233 GLU A C 1
ATOM 1865 O O . GLU A 1 234 ? -10.271 21.206 -32.839 0.89 19.20 233 GLU A O 1
ATOM 1871 N N . VAL A 1 235 ? -9.595 19.087 -32.616 1.00 19.62 234 VAL A N 1
ATOM 1872 C CA . VAL A 1 235 ? -10.942 18.561 -32.827 1.00 18.95 234 VAL A CA 1
ATOM 1873 C C . VAL A 1 235 ? -11.943 19.100 -31.789 1.00 18.44 234 VAL A C 1
ATOM 1874 O O . VAL A 1 235 ? -13.030 19.554 -32.139 1.00 22.30 234 VAL A O 1
ATOM 1878 N N . LEU A 1 236 ? -11.586 19.036 -30.512 1.00 18.49 235 LEU A N 1
ATOM 1879 C CA . LEU A 1 236 ? -12.538 19.418 -29.476 1.00 16.67 235 LEU A CA 1
ATOM 1880 C C . LEU A 1 236 ? -12.722 20.932 -29.389 1.00 18.98 235 LEU A C 1
ATOM 1881 O O . LEU A 1 236 ? -13.835 21.397 -29.191 1.00 19.74 235 LEU A O 1
ATOM 1886 N N . THR A 1 237 ? -11.644 21.698 -29.541 1.00 18.37 236 THR A N 1
ATOM 1887 C CA . THR A 1 237 ? -11.788 23.153 -29.492 1.00 18.55 236 THR A CA 1
ATOM 1888 C C . THR A 1 237 ? -12.623 23.647 -30.678 1.00 20.54 236 THR A C 1
ATOM 1889 O O . THR A 1 237 ? -13.450 24.549 -30.534 1.00 23.19 236 THR A O 1
ATOM 1893 N N . LYS A 1 238 ? -12.417 23.059 -31.851 1.00 23.66 237 LYS A N 1
ATOM 1894 C CA . LYS A 1 238 ? -13.198 23.464 -33.018 1.00 23.37 237 LYS A CA 1
ATOM 1895 C C . LYS A 1 238 ? -14.671 23.102 -32.843 1.00 24.50 237 LYS A C 1
ATOM 1896 O O . LYS A 1 238 ? -15.555 23.874 -33.210 1.00 28.58 237 LYS A O 1
ATOM 1902 N N . ALA A 1 239 ? -14.932 21.934 -32.265 1.00 21.04 238 ALA A N 1
ATOM 1903 C CA . ALA A 1 239 ? -16.299 21.532 -31.975 1.00 19.57 238 ALA A CA 1
ATOM 1904 C C . ALA A 1 239 ? -16.928 22.491 -30.963 1.00 24.06 238 ALA A C 1
ATOM 1905 O O . ALA A 1 239 ? -18.103 22.845 -31.081 1.00 25.37 238 ALA A O 1
ATOM 1907 N N . ARG A 1 240 ? -16.141 22.915 -29.976 1.00 19.82 239 ARG A N 1
ATOM 1908 C CA . ARG A 1 240 ? -16.659 23.800 -28.938 1.00 24.34 239 ARG A CA 1
ATOM 1909 C C . ARG A 1 240 ? -16.944 25.183 -29.509 1.00 31.27 239 ARG A C 1
ATOM 1910 O O . ARG A 1 240 ? -17.819 25.897 -29.024 1.00 33.49 239 ARG A O 1
ATOM 1918 N N . ALA A 1 241 ? -16.198 25.550 -30.546 1.00 30.63 240 ALA A N 1
ATOM 1919 C CA . ALA A 1 241 ? -16.297 26.875 -31.139 1.00 31.09 240 ALA A CA 1
ATOM 1920 C C . ALA A 1 241 ? -17.356 26.935 -32.236 1.00 32.31 240 ALA A C 1
ATOM 1921 O O . ALA A 1 241 ? -17.743 28.022 -32.684 1.00 31.95 240 ALA A O 1
ATOM 1923 N N . ASP A 1 242 ? -17.819 25.767 -32.668 1.00 30.76 241 ASP A N 1
ATOM 1924 C CA . ASP A 1 242 ? -18.766 25.684 -33.774 1.00 37.99 241 ASP A CA 1
ATOM 1925 C C . ASP A 1 242 ? -20.088 26.353 -33.412 1.00 48.81 241 ASP A C 1
ATOM 1926 O O . ASP A 1 242 ? -20.686 26.051 -32.380 1.00 53.16 241 ASP A O 1
ATOM 1931 N N . ALA A 1 243 ? -20.539 27.264 -34.268 1.00 54.34 242 ALA A N 1
ATOM 1932 C CA . ALA A 1 243 ? -21.787 27.986 -34.032 1.00 60.06 242 ALA A CA 1
ATOM 1933 C C . ALA A 1 243 ? -22.981 27.039 -34.081 1.00 61.43 242 ALA A C 1
ATOM 1934 O O . ALA A 1 243 ? -23.995 27.264 -33.419 1.00 57.26 242 ALA A O 1
ATOM 1936 N N . ASN A 1 244 ? -22.847 25.982 -34.875 1.00 64.05 243 ASN A N 1
ATOM 1937 C CA . ASN A 1 244 ? -23.899 24.991 -35.042 1.00 68.78 243 ASN A CA 1
ATOM 1938 C C . ASN A 1 244 ? -23.545 23.705 -34.313 1.00 73.04 243 ASN A C 1
ATOM 1939 O O . ASN A 1 244 ? -22.373 23.441 -34.040 1.00 74.24 243 ASN A O 1
ATOM 1941 N N . SER A 1 245 ? -24.558 22.905 -34.000 1.00 73.97 244 SER A N 1
ATOM 1942 C CA . SER A 1 245 ? -24.349 21.658 -33.272 1.00 71.32 244 SER A CA 1
ATOM 1943 C C . SER A 1 245 ? -23.694 21.925 -31.919 1.00 66.66 244 SER A C 1
ATOM 1944 O O . SER A 1 245 ? -22.530 22.320 -31.844 1.00 67.56 244 SER A O 1
ATOM 1946 N N . ARG A 1 246 ? -24.447 21.708 -30.847 1.00 60.79 245 ARG A N 1
ATOM 1947 C CA . ARG A 1 246 ? -23.922 21.936 -29.506 1.00 59.64 245 ARG A CA 1
ATOM 1948 C C . ARG A 1 246 ? -23.382 20.665 -28.855 1.00 52.37 245 ARG A C 1
ATOM 1949 O O . ARG A 1 246 ? -22.499 20.738 -28.001 1.00 57.53 245 ARG A O 1
ATOM 1957 N N . GLU A 1 247 ? -23.906 19.509 -29.259 1.00 41.76 246 GLU A N 1
ATOM 1958 C CA . GLU A 1 247 ? -23.519 18.235 -28.642 1.00 39.18 246 GLU A CA 1
ATOM 1959 C C . GLU A 1 247 ? -22.095 17.833 -29.020 1.00 32.26 246 GLU A C 1
ATOM 1960 O O . GLU A 1 247 ? -21.751 17.777 -30.204 1.00 31.27 246 GLU A O 1
ATOM 1962 N N . ILE A 1 248 ? -21.267 17.570 -28.011 1.00 21.48 247 ILE A N 1
ATOM 1963 C CA . ILE A 1 248 ? -19.896 17.135 -28.232 1.00 18.29 247 ILE A CA 1
ATOM 1964 C C . ILE A 1 248 ? -19.696 15.825 -27.492 1.00 18.41 247 ILE A C 1
ATOM 1965 O O . ILE A 1 248 ? -19.604 15.804 -26.270 1.00 21.89 247 ILE A O 1
ATOM 1970 N N . ARG A 1 249 ? -19.639 14.735 -28.242 1.00 17.29 248 ARG A N 1
ATOM 1971 C CA . ARG A 1 249 ? -19.590 13.405 -27.644 1.00 14.70 248 ARG A CA 1
ATOM 1972 C C . ARG A 1 249 ? -18.167 12.856 -27.658 1.00 13.23 248 ARG A C 1
ATOM 1973 O O . ARG A 1 249 ? -17.499 12.861 -28.691 1.00 17.85 248 ARG A O 1
ATOM 1981 N N . VAL A 1 250 ? -17.705 12.379 -26.506 1.00 11.41 249 VAL A N 1
ATOM 1982 C CA . VAL A 1 250 ? -16.391 11.775 -26.403 1.00 12.29 249 VAL A CA 1
ATOM 1983 C C . VAL A 1 250 ? -16.582 10.365 -25.862 1.00 12.75 249 VAL A C 1
ATOM 1984 O O . VAL A 1 250 ? -17.342 10.157 -24.913 1.00 13.55 249 VAL A O 1
ATOM 1988 N N . ASP A 1 251 ? -15.932 9.390 -26.497 1.00 13.88 250 ASP A N 1
ATOM 1989 C CA . ASP A 1 251 ? -16.047 8.000 -26.052 1.00 13.00 250 ASP A CA 1
ATOM 1990 C C . ASP A 1 251 ? -14.729 7.520 -25.492 1.00 13.53 250 ASP A C 1
ATOM 1991 O O . ASP A 1 251 ? -13.671 7.945 -25.950 1.00 13.79 250 ASP A O 1
ATOM 1996 N N . PHE A 1 252 ? -14.803 6.626 -24.502 1.00 15.45 251 PHE A N 1
ATOM 1997 C CA . PHE A 1 252 ? -13.628 5.988 -23.925 1.00 12.76 251 PHE A CA 1
ATOM 1998 C C . PHE A 1 252 ? -13.738 4.484 -24.084 1.00 12.05 251 PHE A C 1
ATOM 1999 O O . PHE A 1 252 ? -14.636 3.884 -23.506 1.00 14.63 251 PHE A O 1
ATOM 2007 N N . VAL A 1 253 ? -12.844 3.885 -24.870 1.00 12.65 252 VAL A N 1
ATOM 2008 C CA . VAL A 1 253 ? -12.725 2.427 -24.919 1.00 12.26 252 VAL A CA 1
ATOM 2009 C C . VAL A 1 253 ? -11.660 2.057 -23.880 1.00 12.03 252 VAL A C 1
ATOM 2010 O O . VAL A 1 253 ? -10.456 2.287 -24.067 1.00 13.14 252 VAL A O 1
ATOM 2014 N N . LEU A 1 254 ? -12.138 1.543 -22.751 1.00 10.83 253 LEU A N 1
ATOM 2015 C CA . LEU A 1 254 ? -11.371 1.532 -21.509 1.00 10.72 253 LEU A CA 1
ATOM 2016 C C . LEU A 1 254 ? -10.300 0.450 -21.471 1.00 11.23 253 LEU A C 1
ATOM 2017 O O . LEU A 1 254 ? -10.321 -0.495 -22.267 1.00 12.83 253 LEU A O 1
ATOM 2022 N N . ASP A 1 255 ? -9.369 0.611 -20.535 1.00 9.61 254 ASP A N 1
ATOM 2023 C CA . ASP A 1 255 ? -8.364 -0.410 -20.250 1.00 9.67 254 ASP A CA 1
ATOM 2024 C C . ASP A 1 255 ? -8.507 -0.841 -18.797 1.00 10.99 254 ASP A C 1
ATOM 2025 O O . ASP A 1 255 ? -9.455 -1.558 -18.459 1.00 12.78 254 ASP A O 1
ATOM 2030 N N . ASN A 1 256 ? -7.595 -0.392 -17.939 1.00 9.20 255 ASN A N 1
ATOM 2031 C CA . ASN A 1 256 ? -7.545 -0.901 -16.554 1.00 10.48 255 ASN A CA 1
ATOM 2032 C C . ASN A 1 256 ? -8.443 -0.176 -15.557 1.00 11.83 255 ASN A C 1
ATOM 2033 O O . ASN A 1 256 ? -8.755 1.016 -15.712 1.00 12.08 255 ASN A O 1
ATOM 2038 N N . SER A 1 257 ? -8.848 -0.910 -14.523 1.00 10.31 256 SER A N 1
ATOM 2039 C CA . SER A 1 257 ? -9.630 -0.353 -13.424 1.00 9.83 256 SER A CA 1
ATOM 2040 C C . SER A 1 257 ? -8.727 0.476 -12.519 1.00 13.36 256 SER A C 1
ATOM 2041 O O . SER A 1 257 ? -7.559 0.695 -12.827 1.00 14.96 256 SER A O 1
ATOM 2044 N N . GLY A 1 258 ? -9.263 0.940 -11.393 1.00 10.60 257 GLY A N 1
ATOM 2045 C CA . GLY A 1 258 ? -8.426 1.636 -10.430 1.00 10.78 257 GLY A CA 1
ATOM 2046 C C . GLY A 1 258 ? -7.931 2.979 -10.929 1.00 12.63 257 GLY A C 1
ATOM 2047 O O . GLY A 1 258 ? -8.720 3.780 -11.438 1.00 13.50 257 GLY A O 1
ATOM 2048 N N . PHE A 1 259 ? -6.633 3.234 -10.787 1.00 11.93 258 PHE A N 1
ATOM 2049 C CA . PHE A 1 259 ? -6.113 4.583 -11.037 1.00 14.75 258 PHE A CA 1
ATOM 2050 C C . PHE A 1 259 ? -6.274 5.007 -12.486 1.00 14.11 258 PHE A C 1
ATOM 2051 O O . PHE A 1 259 ? -6.519 6.180 -12.773 1.00 11.68 258 PHE A O 1
ATOM 2059 N N . GLU A 1 260 ? -6.105 4.069 -13.412 1.00 13.57 259 GLU A N 1
ATOM 2060 C CA . GLU A 1 260 ? -6.308 4.423 -14.822 1.00 10.10 259 GLU A CA 1
ATOM 2061 C C . GLU A 1 260 ? -7.755 4.841 -15.082 1.00 12.55 259 GLU A C 1
ATOM 2062 O O . GLU A 1 260 ? -8.014 5.859 -15.733 1.00 11.78 259 GLU A O 1
ATOM 2068 N N . LEU A 1 261 ? -8.706 4.051 -14.593 1.00 11.38 260 LEU A N 1
ATOM 2069 C CA . LEU A 1 261 ? -10.109 4.396 -14.754 1.00 13.03 260 LEU A CA 1
ATOM 2070 C C . LEU A 1 261 ? -10.369 5.754 -14.105 1.00 10.35 260 LEU A C 1
ATOM 2071 O O . LEU A 1 261 ? -11.086 6.592 -14.652 1.00 11.09 260 LEU A O 1
ATOM 2076 N N . TYR A 1 262 ? -9.767 5.976 -12.941 1.00 9.82 261 TYR A N 1
ATOM 2077 C CA . TYR A 1 262 ? -9.909 7.254 -12.234 1.00 9.91 261 TYR A CA 1
ATOM 2078 C C . TYR A 1 262 ? -9.396 8.422 -13.089 1.00 12.83 261 TYR A C 1
ATOM 2079 O O . TYR A 1 262 ? -10.036 9.476 -13.185 1.00 12.85 261 TYR A O 1
ATOM 2088 N N . ALA A 1 263 ? -8.242 8.226 -13.707 1.00 10.94 262 ALA A N 1
ATOM 2089 C CA . ALA A 1 263 ? -7.659 9.248 -14.582 1.00 9.32 262 ALA A CA 1
ATOM 2090 C C . ALA A 1 263 ? -8.537 9.481 -15.811 1.00 13.10 262 ALA A C 1
ATOM 2091 O O . ALA A 1 263 ? -8.644 10.600 -16.299 1.00 11.21 262 ALA A O 1
ATOM 2093 N N . ASP A 1 264 ? -9.164 8.419 -16.320 1.00 10.27 263 ASP A N 1
ATOM 2094 C CA . ASP A 1 264 ? -10.090 8.567 -17.447 1.00 13.12 263 ASP A CA 1
ATOM 2095 C C . ASP A 1 264 ? -11.306 9.373 -17.029 1.00 12.51 263 ASP A C 1
ATOM 2096 O O . ASP A 1 264 ? -11.760 10.255 -17.766 1.00 12.84 263 ASP A O 1
ATOM 2101 N N . LEU A 1 265 ? -11.828 9.073 -15.834 1.00 9.85 264 LEU A N 1
ATOM 2102 C CA . LEU A 1 265 ? -12.947 9.830 -15.273 1.00 10.06 264 LEU A CA 1
ATOM 2103 C C . LEU A 1 265 ? -12.571 11.300 -15.044 1.00 13.00 264 LEU A C 1
ATOM 2104 O O . LEU A 1 265 ? -13.393 12.198 -15.258 1.00 12.80 264 LEU A O 1
ATOM 2117 N N . LEU A 1 267 ? -10.240 12.997 -16.758 1.00 10.88 266 LEU A N 1
ATOM 2118 C CA . LEU A 1 267 ? -10.188 13.588 -18.087 1.00 12.31 266 LEU A CA 1
ATOM 2119 C C . LEU A 1 267 ? -11.608 13.920 -18.543 1.00 12.82 266 LEU A C 1
ATOM 2120 O O . LEU A 1 267 ? -11.873 15.033 -18.988 1.00 12.58 266 LEU A O 1
ATOM 2125 N N . ALA A 1 268 ? -12.535 12.972 -18.412 1.00 11.14 267 ALA A N 1
ATOM 2126 C CA . ALA A 1 268 ? -13.921 13.234 -18.793 1.00 15.95 267 ALA A CA 1
ATOM 2127 C C . ALA A 1 268 ? -14.508 14.417 -18.015 1.00 15.81 267 ALA A C 1
ATOM 2128 O O . ALA A 1 268 ? -15.144 15.291 -18.588 1.00 15.08 267 ALA A O 1
ATOM 2130 N N . ALA A 1 269 ? -14.313 14.427 -16.701 1.00 13.58 268 ALA A N 1
ATOM 2131 C CA . ALA A 1 269 ? -14.862 15.514 -15.879 1.00 13.67 268 ALA A CA 1
ATOM 2132 C C . ALA A 1 269 ? -14.277 16.849 -16.310 1.00 15.64 268 ALA A C 1
ATOM 2133 O O . ALA A 1 269 ? -14.988 17.869 -16.386 1.00 14.16 268 ALA A O 1
ATOM 2135 N N . PHE A 1 270 ? -12.981 16.852 -16.591 1.00 15.51 269 PHE A N 1
ATOM 2136 C CA . PHE A 1 270 ? -12.324 18.063 -17.097 1.00 14.35 269 PHE A CA 1
ATOM 2137 C C . PHE A 1 270 ? -12.948 18.544 -18.410 1.00 16.43 269 PHE A C 1
ATOM 2138 O O . PHE A 1 270 ? -13.263 19.732 -18.568 1.00 17.05 269 PHE A O 1
ATOM 2146 N N . LEU A 1 271 ? -13.148 17.629 -19.355 1.00 13.76 270 LEU A N 1
ATOM 2147 C CA . LEU A 1 271 ? -13.750 18.012 -20.627 1.00 15.04 270 LEU A CA 1
ATOM 2148 C C . LEU A 1 271 ? -15.168 18.553 -20.434 1.00 17.10 270 LEU A C 1
ATOM 2149 O O . LEU A 1 271 ? -15.526 19.586 -21.012 1.00 16.93 270 LEU A O 1
ATOM 2154 N N . LEU A 1 272 ? -15.975 17.858 -19.637 1.00 14.26 271 LEU A N 1
ATOM 2155 C CA . LEU A 1 272 ? -17.348 18.285 -19.375 1.00 15.75 271 LEU A CA 1
ATOM 2156 C C . LEU A 1 272 ? -17.406 19.675 -18.731 1.00 19.68 271 LEU A C 1
ATOM 2157 O O . LEU A 1 272 ? -18.192 20.543 -19.146 1.00 18.58 271 LEU A O 1
ATOM 2162 N N . GLN A 1 273 ? -16.575 19.895 -17.720 1.00 15.92 272 GLN A N 1
ATOM 2163 C CA . GLN A 1 273 ? -16.636 21.156 -16.984 1.00 17.55 272 GLN A CA 1
ATOM 2164 C C . GLN A 1 273 ? -16.094 22.329 -17.803 1.00 19.81 272 GLN A C 1
ATOM 2165 O O . GLN A 1 273 ? -16.516 23.466 -17.611 1.00 22.41 272 GLN A O 1
ATOM 2171 N N . SER A 1 274 ? -15.170 22.056 -18.717 1.00 18.52 273 SER A N 1
ATOM 2172 C CA . SER A 1 274 ? -14.577 23.126 -19.521 1.00 18.55 273 SER A CA 1
ATOM 2173 C C . SER A 1 274 ? -15.334 23.394 -20.819 1.00 20.34 273 SER A C 1
ATOM 2174 O O . SER A 1 274 ? -15.034 24.351 -21.531 1.00 23.51 273 SER A O 1
ATOM 2177 N N . GLY A 1 275 ? -16.304 22.546 -21.143 1.00 20.70 274 GLY A N 1
ATOM 2178 C CA . GLY A 1 275 ? -17.044 22.700 -22.387 1.00 17.59 274 GLY A CA 1
ATOM 2179 C C . GLY A 1 275 ? -16.439 21.986 -23.586 1.00 20.30 274 GLY A C 1
ATOM 2180 O O . GLY A 1 275 ? -16.953 22.078 -24.699 1.00 22.04 274 GLY A O 1
ATOM 2181 N N . LEU A 1 276 ? -15.358 21.247 -23.365 1.00 19.02 275 LEU A N 1
ATOM 2182 C CA . LEU A 1 276 ? -14.726 20.498 -24.452 1.00 17.22 275 LEU A CA 1
ATOM 2183 C C . LEU A 1 276 ? -15.486 19.219 -24.797 1.00 22.10 275 LEU A C 1
ATOM 2184 O O . LEU A 1 276 ? -15.226 18.598 -25.825 1.00 20.39 275 LEU A O 1
ATOM 2189 N N . ALA A 1 277 ? -16.410 18.833 -23.920 1.00 15.90 276 ALA A N 1
ATOM 2190 C CA . ALA A 1 277 ? -17.323 17.728 -24.174 1.00 15.03 276 ALA A CA 1
ATOM 2191 C C . ALA A 1 277 ? -18.671 18.028 -23.541 1.00 18.66 276 ALA A C 1
ATOM 2192 O O . ALA A 1 277 ? -18.751 18.765 -22.551 1.00 17.85 276 ALA A O 1
ATOM 2194 N N . THR A 1 278 ? -19.732 17.450 -24.084 1.00 16.28 277 THR A N 1
ATOM 2195 C CA . THR A 1 278 ? -21.034 17.555 -23.433 1.00 17.81 277 THR A CA 1
ATOM 2196 C C . THR A 1 278 ? -21.565 16.207 -22.960 1.00 16.14 277 THR A C 1
ATOM 2197 O O . THR A 1 278 ? -22.455 16.147 -22.121 1.00 20.44 277 THR A O 1
ATOM 2201 N N . LYS A 1 279 ? -21.007 15.122 -23.495 1.00 16.54 278 LYS A N 1
ATOM 2202 C CA . LYS A 1 279 ? -21.388 13.790 -23.071 1.00 20.08 278 LYS A CA 1
ATOM 2203 C C . LYS A 1 279 ? -20.205 12.848 -23.251 1.00 20.27 278 LYS A C 1
ATOM 2204 O O . LYS A 1 279 ? -19.555 12.857 -24.293 1.00 19.31 278 LYS A O 1
ATOM 2210 N N . CYS A 1 280 ? -19.922 12.044 -22.232 1.00 15.73 279 CYS A N 1
ATOM 2211 C CA . CYS A 1 280 ? -18.859 11.055 -22.347 1.00 15.69 279 CYS A CA 1
ATOM 2212 C C . CYS A 1 280 ? -19.424 9.663 -22.164 1.00 17.71 279 CYS A C 1
ATOM 2213 O O . CYS A 1 280 ? -20.154 9.407 -21.211 1.00 21.07 279 CYS A O 1
ATOM 2216 N N . ILE A 1 281 ? -19.082 8.766 -23.081 1.00 14.94 280 ILE A N 1
ATOM 2217 C CA . ILE A 1 281 ? -19.580 7.404 -23.019 1.00 13.54 280 ILE A CA 1
ATOM 2218 C C . ILE A 1 281 ? -18.407 6.460 -22.837 1.00 14.11 280 ILE A C 1
ATOM 2219 O O . ILE A 1 281 ? -17.417 6.551 -23.559 1.00 14.27 280 ILE A O 1
ATOM 2224 N N . PHE A 1 282 ? -18.518 5.580 -21.845 1.00 14.35 281 PHE A N 1
ATOM 2225 C CA . PHE A 1 282 ? -17.429 4.694 -21.444 1.00 13.97 281 PHE A CA 1
ATOM 2226 C C . PHE A 1 282 ? -17.785 3.257 -21.810 1.00 14.03 281 PHE A C 1
ATOM 2227 O O . PHE A 1 282 ? -18.890 2.814 -21.523 1.00 19.60 281 PHE A O 1
ATOM 2235 N N . HIS A 1 283 ? -16.841 2.540 -22.418 1.00 13.72 282 HIS A N 1
ATOM 2236 C CA . HIS A 1 283 ? -17.090 1.194 -22.936 1.00 13.61 282 HIS A CA 1
ATOM 2237 C C . HIS A 1 283 ? -16.228 0.187 -22.190 1.00 11.45 282 HIS A C 1
ATOM 2238 O O . HIS A 1 283 ? -15.005 0.209 -22.303 1.00 11.83 282 HIS A O 1
ATOM 2245 N N . ALA A 1 284 ? -16.875 -0.696 -21.432 1.00 11.91 283 ALA A N 1
ATOM 2246 C CA . ALA A 1 284 ? -16.175 -1.610 -20.546 1.00 11.33 283 ALA A CA 1
ATOM 2247 C C . ALA A 1 284 ? -16.291 -3.051 -21.026 1.00 16.63 283 ALA A C 1
ATOM 2248 O O . ALA A 1 284 ? -17.060 -3.350 -21.944 1.00 13.72 283 ALA A O 1
ATOM 2250 N N . LYS A 1 285 ? -15.525 -3.936 -20.388 1.00 13.21 284 LYS A N 1
ATOM 2251 C CA . LYS A 1 285 ? -15.555 -5.363 -20.715 1.00 14.66 284 LYS A CA 1
ATOM 2252 C C . LYS A 1 285 ? -16.706 -6.028 -19.971 1.00 14.28 284 LYS A C 1
ATOM 2253 O O . LYS A 1 285 ? -17.082 -5.571 -18.891 1.00 15.65 284 LYS A O 1
ATOM 2259 N N . ASP A 1 286 ? -17.249 -7.116 -20.527 1.00 11.93 285 ASP A N 1
ATOM 2260 C CA . ASP A 1 286 ? -18.409 -7.775 -19.917 1.00 13.04 285 ASP A CA 1
ATOM 2261 C C . ASP A 1 286 ? -18.052 -8.975 -19.038 1.00 14.20 285 ASP A C 1
ATOM 2262 O O . ASP A 1 286 ? -18.926 -9.530 -18.360 1.00 14.94 285 ASP A O 1
ATOM 2267 N N . ILE A 1 287 ? -16.779 -9.355 -19.042 1.00 14.76 286 ILE A N 1
ATOM 2268 C CA . ILE A 1 287 ? -16.275 -10.416 -18.165 1.00 12.69 286 ILE A CA 1
ATOM 2269 C C . ILE A 1 287 ? -14.924 -10.028 -17.555 1.00 13.32 286 ILE A C 1
ATOM 2270 O O . ILE A 1 287 ? -14.253 -9.119 -18.055 1.00 13.47 286 ILE A O 1
ATOM 2275 N N . PRO A 1 288 ? -14.510 -10.714 -16.472 1.00 13.65 287 PRO A N 1
ATOM 2276 C CA . PRO A 1 288 ? -13.166 -10.456 -15.947 1.00 12.81 287 PRO A CA 1
ATOM 2277 C C . PRO A 1 288 ? -12.171 -10.732 -17.073 1.00 14.38 287 PRO A C 1
ATOM 2278 O O . PRO A 1 288 ? -12.297 -11.745 -17.767 1.00 16.10 287 PRO A O 1
ATOM 2282 N N . TYR A 1 289 ? -11.198 -9.848 -17.279 1.00 12.97 288 TYR A N 1
ATOM 2283 C CA . TYR A 1 289 ? -10.502 -9.865 -18.568 1.00 11.36 288 TYR A CA 1
ATOM 2284 C C . TYR A 1 289 ? -9.134 -9.199 -18.472 1.00 12.05 288 TYR A C 1
ATOM 2285 O O . TYR A 1 289 ? -9.022 -8.118 -17.900 1.00 11.68 288 TYR A O 1
ATOM 2302 N N . VAL A 1 291 ? -6.788 -9.618 -16.637 1.00 11.64 290 VAL A N 1
ATOM 2303 C CA . VAL A 1 291 ? -6.625 -9.329 -15.208 1.00 10.66 290 VAL A CA 1
ATOM 2304 C C . VAL A 1 291 ? -7.351 -8.046 -14.807 1.00 11.52 290 VAL A C 1
ATOM 2305 O O . VAL A 1 291 ? -8.422 -8.119 -14.221 1.00 12.46 290 VAL A O 1
ATOM 2309 N N . SER A 1 292 ? -6.790 -6.889 -15.161 1.00 12.10 291 SER A N 1
ATOM 2310 C CA . SER A 1 292 ? -7.230 -5.619 -14.574 1.00 14.01 291 SER A CA 1
ATOM 2311 C C . SER A 1 292 ? -8.277 -4.812 -15.344 1.00 10.86 291 SER A C 1
ATOM 2312 O O . SER A 1 292 ? -8.654 -3.703 -14.925 1.00 10.27 291 SER A O 1
ATOM 2315 N N . ASP A 1 293 ? -8.760 -5.328 -16.465 1.00 8.94 292 ASP A N 1
ATOM 2316 C CA . ASP A 1 293 ? -9.613 -4.495 -17.313 1.00 11.54 292 ASP A CA 1
ATOM 2317 C C . ASP A 1 293 ? -10.981 -4.153 -16.721 1.00 12.91 292 ASP A C 1
ATOM 2318 O O . ASP A 1 293 ? -11.666 -4.998 -16.134 1.00 11.94 292 ASP A O 1
ATOM 2323 N N . VAL A 1 294 ? -11.352 -2.887 -16.873 1.00 11.12 293 VAL A N 1
ATOM 2324 C CA . VAL A 1 294 ? -12.591 -2.354 -16.330 1.00 10.30 293 VAL A CA 1
ATOM 2325 C C . VAL A 1 294 ? -13.823 -3.112 -16.787 1.00 14.06 293 VAL A C 1
ATOM 2326 O O . VAL A 1 294 ? -14.036 -3.279 -17.989 1.00 13.12 293 VAL A O 1
ATOM 2338 N N . LEU A 1 296 ? -18.219 -3.029 -15.826 1.00 12.45 295 LEU A N 1
ATOM 2339 C CA . LEU A 1 296 ? -19.183 -2.054 -15.301 1.00 14.98 295 LEU A CA 1
ATOM 2340 C C . LEU A 1 296 ? -19.106 -1.944 -13.786 1.00 19.08 295 LEU A C 1
ATOM 2341 O O . LEU A 1 296 ? -19.062 -0.846 -13.238 1.00 16.81 295 LEU A O 1
ATOM 2346 N N . LYS A 1 297 ? -19.104 -3.083 -13.105 1.00 15.20 296 LYS A N 1
ATOM 2347 C CA . LYS A 1 297 ? -19.078 -3.042 -11.645 1.00 15.38 296 LYS A CA 1
ATOM 2348 C C . LYS A 1 297 ? -17.839 -2.337 -11.073 1.00 17.77 296 LYS A C 1
ATOM 2349 O O . LYS A 1 297 ? -17.859 -1.883 -9.923 1.00 17.58 296 LYS A O 1
ATOM 2355 N N . ASP A 1 298 ? -16.767 -2.257 -11.856 1.00 13.09 297 ASP A N 1
ATOM 2356 C CA . ASP A 1 298 ? -15.539 -1.628 -11.364 1.00 16.42 297 ASP A CA 1
ATOM 2357 C C . ASP A 1 298 ? -15.700 -0.122 -11.166 1.00 15.75 297 ASP A C 1
ATOM 2358 O O . ASP A 1 298 ? -14.993 0.487 -10.357 1.00 15.24 297 ASP A O 1
ATOM 2363 N N . PHE A 1 299 ? -16.639 0.473 -11.895 1.00 16.14 298 PHE A N 1
ATOM 2364 C CA . PHE A 1 299 ? -16.923 1.898 -11.720 1.00 14.50 298 PHE A CA 1
ATOM 2365 C C . PHE A 1 299 ? -17.630 2.137 -10.381 1.00 17.86 298 PHE A C 1
ATOM 2366 O O . PHE A 1 299 ? -17.255 3.016 -9.613 1.00 15.01 298 PHE A O 1
ATOM 2374 N N . ASP A 1 300 ? -18.646 1.330 -10.095 1.00 16.60 299 ASP A N 1
ATOM 2375 C CA . ASP A 1 300 ? -19.314 1.375 -8.801 1.00 16.82 299 ASP A CA 1
ATOM 2376 C C . ASP A 1 300 ? -18.348 1.159 -7.647 1.00 18.46 299 ASP A C 1
ATOM 2377 O O . ASP A 1 300 ? -18.444 1.833 -6.613 1.00 18.86 299 ASP A O 1
ATOM 2382 N N . ILE A 1 301 ? -17.436 0.202 -7.811 1.00 13.98 300 ILE A N 1
ATOM 2383 C CA . ILE A 1 301 ? -16.460 -0.097 -6.766 1.00 14.74 300 ILE A CA 1
ATOM 2384 C C . ILE A 1 301 ? -15.520 1.088 -6.566 1.00 16.00 300 ILE A C 1
ATOM 2385 O O . ILE A 1 301 ? -15.190 1.442 -5.433 1.00 15.97 300 ILE A O 1
ATOM 2390 N N . LEU A 1 302 ? -15.104 1.700 -7.669 1.00 14.45 301 LEU A N 1
ATOM 2391 C CA . LEU A 1 302 ? -14.256 2.891 -7.596 1.00 14.22 301 LEU A CA 1
ATOM 2392 C C . LEU A 1 302 ? -14.920 4.003 -6.785 1.00 15.74 301 LEU A C 1
ATOM 2393 O O . LEU A 1 302 ? -14.303 4.590 -5.894 1.00 14.35 301 LEU A O 1
ATOM 2398 N N . VAL A 1 303 ? -16.171 4.304 -7.109 1.00 14.79 302 VAL A N 1
ATOM 2399 C CA . VAL A 1 303 ? -16.907 5.357 -6.412 1.00 15.93 302 VAL A CA 1
ATOM 2400 C C . VAL A 1 303 ? -17.050 5.022 -4.930 1.00 19.19 302 VAL A C 1
ATOM 2401 O O . VAL A 1 303 ? -16.872 5.883 -4.070 1.00 19.29 302 VAL A O 1
ATOM 2405 N N . HIS A 1 304 ? -17.349 3.761 -4.623 1.00 16.85 303 HIS A N 1
ATOM 2406 C CA . HIS A 1 304 ? -17.454 3.337 -3.229 1.00 19.14 303 HIS A CA 1
ATOM 2407 C C . HIS A 1 304 ? -16.114 3.499 -2.509 1.00 18.93 303 HIS A C 1
ATOM 2408 O O . HIS A 1 304 ? -16.068 3.950 -1.361 1.00 20.87 303 HIS A O 1
ATOM 2415 N N . ASP A 1 305 ? -15.031 3.134 -3.190 1.00 15.78 304 ASP A N 1
ATOM 2416 C CA . ASP A 1 305 ? -13.674 3.252 -2.658 1.00 16.13 304 ASP A CA 1
ATOM 2417 C C . ASP A 1 305 ? -13.358 4.698 -2.270 1.00 17.79 304 ASP A C 1
ATOM 2418 O O . ASP A 1 305 ? -12.777 4.956 -1.208 1.00 17.47 304 ASP A O 1
ATOM 2423 N N . LEU A 1 306 ? -13.731 5.638 -3.135 1.00 18.74 305 LEU A N 1
ATOM 2424 C CA . LEU A 1 306 ? -13.435 7.053 -2.862 1.00 16.52 305 LEU A CA 1
ATOM 2425 C C . LEU A 1 306 ? -14.026 7.517 -1.538 1.00 19.47 305 LEU A C 1
ATOM 2426 O O . LEU A 1 306 ? -13.462 8.387 -0.872 1.00 18.63 305 LEU A O 1
ATOM 2431 N N . ARG A 1 307 ? -15.166 6.948 -1.169 1.00 20.16 306 ARG A N 1
ATOM 2432 C CA . ARG A 1 307 ? -15.857 7.337 0.064 1.00 24.05 306 ARG A CA 1
ATOM 2433 C C . ARG A 1 307 ? -15.473 6.513 1.282 1.00 26.82 306 ARG A C 1
ATOM 2434 O O . ARG A 1 307 ? -15.850 6.846 2.398 1.00 24.34 306 ARG A O 1
ATOM 2442 N N . ASP A 1 308 ? -14.726 5.439 1.061 1.00 21.58 307 ASP A N 1
ATOM 2443 C CA . ASP A 1 308 ? -14.430 4.455 2.096 1.00 22.84 307 ASP A CA 1
ATOM 2444 C C . ASP A 1 308 ? -13.179 4.869 2.854 1.00 22.97 307 ASP A C 1
ATOM 2445 O O . ASP A 1 308 ? -12.072 4.762 2.334 1.00 20.68 307 ASP A O 1
ATOM 2450 N N . ARG A 1 309 ? -13.355 5.352 4.087 1.00 22.47 308 ARG A N 1
ATOM 2451 C CA . ARG A 1 309 ? -12.228 5.874 4.864 1.00 26.98 308 ARG A CA 1
ATOM 2452 C C . ARG A 1 309 ? -11.333 4.795 5.480 1.00 24.78 308 ARG A C 1
ATOM 2453 O O . ARG A 1 309 ? -10.293 5.100 6.065 1.00 27.85 308 ARG A O 1
ATOM 2461 N N . GLU A 1 310 ? -11.740 3.537 5.366 1.00 24.57 309 GLU A N 1
ATOM 2462 C CA . GLU A 1 310 ? -10.823 2.443 5.649 1.00 25.58 309 GLU A CA 1
ATOM 2463 C C . GLU A 1 310 ? -9.918 2.213 4.431 1.00 29.30 309 GLU A C 1
ATOM 2464 O O . GLU A 1 310 ? -8.709 2.026 4.565 1.00 34.11 309 GLU A O 1
ATOM 2467 N N . PHE A 1 311 ? -10.515 2.254 3.244 1.00 23.59 310 PHE A N 1
ATOM 2468 C CA . PHE A 1 311 ? -9.800 1.999 1.994 1.00 22.59 310 PHE A CA 1
ATOM 2469 C C . PHE A 1 311 ? -8.818 3.127 1.667 1.00 22.69 310 PHE A C 1
ATOM 2470 O O . PHE A 1 311 ? -7.630 2.892 1.417 1.00 21.94 310 PHE A O 1
ATOM 2478 N N . PHE A 1 312 ? -9.347 4.346 1.655 1.00 22.07 311 PHE A N 1
ATOM 2479 C CA . PHE A 1 312 ? -8.570 5.568 1.466 1.00 19.61 311 PHE A CA 1
ATOM 2480 C C . PHE A 1 312 ? -8.695 6.376 2.758 1.00 20.77 311 PHE A C 1
ATOM 2481 O O . PHE A 1 312 ? -9.663 7.120 2.954 1.00 19.59 311 PHE A O 1
ATOM 2489 N N . PRO A 1 313 ? -7.724 6.203 3.663 1.00 24.59 312 PRO A N 1
ATOM 2490 C CA . PRO A 1 313 ? -7.788 6.776 5.007 1.00 27.34 312 PRO A CA 1
ATOM 2491 C C . PRO A 1 313 ? -7.364 8.247 5.005 1.00 26.27 312 PRO A C 1
ATOM 2492 O O . PRO A 1 313 ? -6.327 8.610 5.564 1.00 29.19 312 PRO A O 1
ATOM 2496 N N . SER A 1 314 ? -8.185 9.081 4.382 1.00 25.18 313 SER A N 1
ATOM 2497 C CA . SER A 1 314 ? -7.872 10.495 4.201 1.00 22.57 313 SER A CA 1
ATOM 2498 C C . SER A 1 314 ? -8.046 11.283 5.486 1.00 30.86 313 SER A C 1
ATOM 2499 O O . SER A 1 314 ? -7.942 12.511 5.485 1.00 31.04 313 SER A O 1
ATOM 2502 N N . GLY A 1 315 ? -8.313 10.566 6.573 1.00 36.57 314 GLY A N 1
ATOM 2503 C CA . GLY A 1 315 ? -8.497 11.175 7.877 1.00 46.46 314 GLY A CA 1
ATOM 2504 C C . GLY A 1 315 ? -9.952 11.482 8.164 1.00 44.26 314 GLY A C 1
ATOM 2505 O O . GLY A 1 315 ? -10.846 11.069 7.426 1.00 46.54 314 GLY A O 1
ATOM 2506 N N . GLU A 1 316 ? -10.193 12.206 9.248 1.00 41.83 315 GLU A N 1
ATOM 2507 C CA . GLU A 1 316 ? -11.542 12.632 9.584 1.00 42.64 315 GLU A CA 1
ATOM 2508 C C . GLU A 1 316 ? -12.169 13.279 8.353 1.00 43.50 315 GLU A C 1
ATOM 2509 O O . GLU A 1 316 ? -11.452 13.792 7.490 1.00 38.65 315 GLU A O 1
ATOM 2515 N N . PRO A 1 317 ? -13.508 13.243 8.257 1.00 43.98 316 PRO A N 1
ATOM 2516 C CA . PRO A 1 317 ? -14.232 13.751 7.083 1.00 40.98 316 PRO A CA 1
ATOM 2517 C C . PRO A 1 317 ? -13.930 15.220 6.785 1.00 43.23 316 PRO A C 1
ATOM 2518 O O . PRO A 1 317 ? -14.213 15.694 5.680 1.00 41.46 316 PRO A O 1
ATOM 2522 N N . SER A 1 318 ? -13.358 15.923 7.761 1.00 39.18 317 SER A N 1
ATOM 2523 C CA . SER A 1 318 ? -13.122 17.358 7.648 1.00 42.27 317 SER A CA 1
ATOM 2524 C C . SER A 1 318 ? -11.774 17.724 7.030 1.00 36.57 317 SER A C 1
ATOM 2525 O O . SER A 1 318 ? -11.475 18.904 6.866 1.00 37.67 317 SER A O 1
ATOM 2528 N N . THR A 1 319 ? -10.951 16.741 6.679 1.00 28.71 318 THR A N 1
ATOM 2529 C CA . THR A 1 319 ? -9.688 17.094 6.047 1.00 25.91 318 THR A CA 1
ATOM 2530 C C . THR A 1 319 ? -9.988 17.562 4.623 1.00 25.32 318 THR A C 1
ATOM 2531 O O . THR A 1 319 ? -10.986 17.150 4.024 1.00 25.34 318 THR A O 1
ATOM 2535 N N . LYS A 1 320 ? -9.144 18.444 4.105 1.00 26.31 319 LYS A N 1
ATOM 2536 C CA . LYS A 1 320 ? -9.211 18.843 2.702 1.00 24.39 319 LYS A CA 1
ATOM 2537 C C . LYS A 1 320 ? -9.255 17.589 1.844 1.00 27.29 319 LYS A C 1
ATOM 2538 O O . LYS A 1 320 ? -9.995 17.514 0.859 1.00 26.50 319 LYS A O 1
ATOM 2544 N N . GLU A 1 321 ? -8.448 16.607 2.238 1.00 29.19 320 GLU A N 1
ATOM 2545 C CA . GLU A 1 321 ? -8.328 15.340 1.522 1.00 24.52 320 GLU A CA 1
ATOM 2546 C C . GLU A 1 321 ? -9.638 14.552 1.472 1.00 22.73 320 GLU A C 1
ATOM 2547 O O . GLU A 1 321 ? -10.015 14.015 0.412 1.00 23.29 320 GLU A O 1
ATOM 2553 N N . SER A 1 322 ? -10.325 14.459 2.606 1.00 20.65 321 SER A N 1
ATOM 2554 C CA . SER A 1 322 ? -11.596 13.746 2.652 1.00 22.23 321 SER A CA 1
ATOM 2555 C C . SER A 1 322 ? -12.684 14.466 1.872 1.00 22.04 321 SER A C 1
ATOM 2556 O O . SER A 1 322 ? -13.482 13.839 1.185 1.00 20.34 321 SER A O 1
ATOM 2559 N N . ARG A 1 323 ? -12.715 15.793 1.969 1.00 17.77 322 ARG A N 1
ATOM 2560 C CA . ARG A 1 323 ? -13.745 16.555 1.287 1.00 19.56 322 ARG A CA 1
ATOM 2561 C C . ARG A 1 323 ? -13.589 16.442 -0.229 1.00 20.26 322 ARG A C 1
ATOM 2562 O O . ARG A 1 323 ? -14.586 16.367 -0.956 1.00 20.80 322 ARG A O 1
ATOM 2570 N N . ALA A 1 324 ? -12.343 16.412 -0.697 1.00 18.80 323 ALA A N 1
ATOM 2571 C CA . ALA A 1 324 ? -12.080 16.348 -2.130 1.00 17.92 323 ALA A CA 1
ATOM 2572 C C . ALA A 1 324 ? -12.498 14.996 -2.684 1.00 16.96 323 ALA A C 1
ATOM 2573 O O . ALA A 1 324 ? -13.067 14.921 -3.774 1.00 15.43 323 ALA A O 1
ATOM 2575 N N . LEU A 1 325 ? -12.213 13.935 -1.933 1.00 15.44 324 LEU A N 1
ATOM 2576 C CA . LEU A 1 325 ? -12.596 12.592 -2.367 1.00 18.54 324 LEU A CA 1
ATOM 2577 C C . LEU A 1 325 ? -14.117 12.480 -2.426 1.00 20.90 324 LEU A C 1
ATOM 2578 O O . LEU A 1 325 ? -14.674 11.978 -3.398 1.00 19.76 324 LEU A O 1
ATOM 2583 N N . ASP A 1 326 ? -14.795 12.961 -1.387 1.00 18.77 325 ASP A N 1
ATOM 2584 C CA . ASP A 1 326 ? -16.251 12.937 -1.368 1.00 20.21 325 ASP A CA 1
ATOM 2585 C C . ASP A 1 326 ? -16.845 13.717 -2.536 1.00 20.29 325 ASP A C 1
ATOM 2586 O O . ASP A 1 326 ? -17.819 13.282 -3.161 1.00 20.16 325 ASP A O 1
ATOM 2591 N N . LEU A 1 327 ? -16.256 14.875 -2.817 1.00 20.59 326 LEU A N 1
ATOM 2592 C CA . LEU A 1 327 ? -16.699 15.735 -3.910 1.00 19.31 326 LEU A CA 1
ATOM 2593 C C . LEU A 1 327 ? -16.660 15.003 -5.239 1.00 18.66 326 LEU A C 1
ATOM 2594 O O . LEU A 1 327 ? -17.613 15.049 -6.014 1.00 19.22 326 LEU A O 1
ATOM 2599 N N . PHE A 1 328 ? -15.562 14.308 -5.504 1.00 17.26 327 PHE A N 1
ATOM 2600 C CA . PHE A 1 328 ? -15.430 13.667 -6.805 1.00 15.93 327 PHE A CA 1
ATOM 2601 C C . PHE A 1 328 ? -16.392 12.492 -6.958 1.00 19.32 327 PHE A C 1
ATOM 2602 O O . PHE A 1 328 ? -16.994 12.312 -8.015 1.00 19.50 327 PHE A O 1
ATOM 2610 N N . ALA A 1 329 ? -16.527 11.691 -5.906 1.00 16.91 328 ALA A N 1
ATOM 2611 C CA . ALA A 1 329 ? -17.492 10.591 -5.920 1.00 18.37 328 ALA A CA 1
ATOM 2612 C C . ALA A 1 329 ? -18.881 11.133 -6.229 1.00 21.38 328 ALA A C 1
ATOM 2613 O O . ALA A 1 329 ? -19.605 10.584 -7.059 1.00 20.93 328 ALA A O 1
ATOM 2615 N N . GLY A 1 330 ? -19.248 12.217 -5.547 1.00 20.53 329 GLY A N 1
ATOM 2616 C CA . GLY A 1 330 ? -20.532 12.861 -5.747 1.00 23.23 329 GLY A CA 1
ATOM 2617 C C . GLY A 1 330 ? -20.711 13.361 -7.168 1.00 23.98 329 GLY A C 1
ATOM 2618 O O . GLY A 1 330 ? -21.793 13.239 -7.753 1.00 23.67 329 GLY A O 1
ATOM 2619 N N . GLU A 1 331 ? -19.648 13.940 -7.720 1.00 17.59 330 GLU A N 1
ATOM 2620 C CA . GLU A 1 331 ? -19.681 14.434 -9.091 1.00 17.13 330 GLU A CA 1
ATOM 2621 C C . GLU A 1 331 ? -19.945 13.286 -10.057 1.00 19.61 330 GLU A C 1
ATOM 2622 O O . GLU A 1 331 ? -20.646 13.447 -11.058 1.00 18.00 330 GLU A O 1
ATOM 2636 N N . GLU A 1 333 ? -21.598 10.483 -9.465 1.00 22.86 332 GLU A N 1
ATOM 2637 C CA . GLU A 1 333 ? -23.001 10.115 -9.349 1.00 25.36 332 GLU A CA 1
ATOM 2638 C C . GLU A 1 333 ? -23.900 11.120 -10.048 1.00 24.27 332 GLU A C 1
ATOM 2639 O O . GLU A 1 333 ? -24.854 10.743 -10.731 1.00 24.68 332 GLU A O 1
ATOM 2645 N N . LYS A 1 334 ? -23.582 12.398 -9.886 1.00 21.48 333 LYS A N 1
ATOM 2646 C CA . LYS A 1 334 ? -24.344 13.460 -10.534 1.00 22.97 333 LYS A CA 1
ATOM 2647 C C . LYS A 1 334 ? -24.294 13.326 -12.060 1.00 24.50 333 LYS A C 1
ATOM 2648 O O . LYS A 1 334 ? -25.327 13.406 -12.732 1.00 26.07 333 LYS A O 1
ATOM 2650 N N . PHE A 1 335 ? -23.093 13.117 -12.597 1.00 19.52 334 PHE A N 1
ATOM 2651 C CA . PHE A 1 335 ? -22.905 13.013 -14.043 1.00 21.20 334 PHE A CA 1
ATOM 2652 C C . PHE A 1 335 ? -23.633 11.793 -14.594 1.00 20.52 334 PHE A C 1
ATOM 2653 O O . PHE A 1 335 ? -24.196 11.841 -15.689 1.00 23.61 334 PHE A O 1
ATOM 2661 N N . VAL A 1 336 ? -23.610 10.691 -13.851 1.00 22.00 335 VAL A N 1
ATOM 2662 C CA . VAL A 1 336 ? -24.320 9.500 -14.310 1.00 24.92 335 VAL A CA 1
ATOM 2663 C C . VAL A 1 336 ? -25.832 9.739 -14.312 1.00 25.44 335 VAL A C 1
ATOM 2664 O O . VAL A 1 336 ? -26.530 9.297 -15.218 1.00 28.66 335 VAL A O 1
ATOM 2668 N N . SER A 1 337 ? -26.332 10.460 -13.312 1.00 25.71 336 SER A N 1
ATOM 2669 C CA . SER A 1 337 ? -27.772 10.690 -13.203 1.00 30.83 336 SER A CA 1
ATOM 2670 C C . SER A 1 337 ? -28.276 11.653 -14.266 1.00 33.73 336 SER A C 1
ATOM 2671 O O . SER A 1 337 ? -29.413 11.547 -14.722 1.00 38.00 336 SER A O 1
ATOM 2674 N N . SER A 1 338 ? -27.430 12.600 -14.654 1.00 29.27 337 SER A N 1
ATOM 2675 C CA . SER A 1 338 ? -27.819 13.575 -15.664 1.00 27.77 337 SER A CA 1
ATOM 2676 C C . SER A 1 338 ? -27.503 13.067 -17.063 1.00 31.81 337 SER A C 1
ATOM 2677 O O . SER A 1 338 ? -27.901 13.676 -18.060 1.00 34.11 337 SER A O 1
ATOM 2680 N N . GLY A 1 339 ? -26.775 11.958 -17.138 1.00 27.09 338 GLY A N 1
ATOM 2681 C CA . GLY A 1 339 ? -26.438 11.366 -18.419 1.00 29.26 338 GLY A CA 1
ATOM 2682 C C . GLY A 1 339 ? -25.188 11.929 -19.074 1.00 27.23 338 GLY A C 1
ATOM 2683 O O . GLY A 1 339 ? -24.836 11.538 -20.185 1.00 29.15 338 GLY A O 1
ATOM 2684 N N . LYS A 1 340 ? -24.510 12.845 -18.392 1.00 21.75 339 LYS A N 1
ATOM 2685 C CA . LYS A 1 340 ? -23.263 13.396 -18.905 1.00 18.06 339 LYS A CA 1
ATOM 2686 C C . LYS A 1 340 ? -22.160 12.339 -18.959 1.00 20.18 339 LYS A C 1
ATOM 2687 O O . LYS A 1 340 ? -21.253 12.425 -19.779 1.00 21.17 339 LYS A O 1
ATOM 2691 N N . ILE A 1 341 ? -22.241 11.347 -18.082 1.00 19.54 340 ILE A N 1
ATOM 2692 C CA . ILE A 1 341 ? -21.381 10.175 -18.185 1.00 16.28 340 ILE A CA 1
ATOM 2693 C C . ILE A 1 341 ? -22.293 8.967 -18.300 1.00 21.11 340 ILE A C 1
ATOM 2694 O O . ILE A 1 341 ? -23.279 8.858 -17.564 1.00 21.23 340 ILE A O 1
ATOM 2699 N N . GLU A 1 342 ? -21.989 8.083 -19.250 1.00 16.37 341 GLU A N 1
ATOM 2700 C CA . GLU A 1 342 ? -22.748 6.853 -19.427 1.00 15.84 341 GLU A CA 1
ATOM 2701 C C . GLU A 1 342 ? -21.773 5.692 -19.584 1.00 20.19 341 GLU A C 1
ATOM 2702 O O . GLU A 1 342 ? -20.832 5.776 -20.378 1.00 15.81 341 GLU A O 1
ATOM 2708 N N . PHE A 1 343 ? -21.998 4.618 -18.826 1.00 14.38 342 PHE A N 1
ATOM 2709 C CA . PHE A 1 343 ? -21.214 3.392 -18.957 1.00 17.12 342 PHE A CA 1
ATOM 2710 C C . PHE A 1 343 ? -21.963 2.309 -19.729 1.00 17.24 342 PHE A C 1
ATOM 2711 O O . PHE A 1 343 ? -23.159 2.096 -19.521 1.00 20.92 342 PHE A O 1
ATOM 2719 N N . ARG A 1 344 ? -21.243 1.616 -20.601 1.00 12.92 343 ARG A N 1
ATOM 2720 C CA . ARG A 1 344 ? -21.819 0.518 -21.369 1.00 16.03 343 ARG A CA 1
ATOM 2721 C C . ARG A 1 344 ? -20.831 -0.630 -21.401 1.00 15.37 343 ARG A C 1
ATOM 2722 O O . ARG A 1 344 ? -19.635 -0.437 -21.208 1.00 18.11 343 ARG A O 1
ATOM 2730 N N . GLU A 1 345 ? -21.330 -1.833 -21.653 1.00 14.79 344 GLU A N 1
ATOM 2731 C CA . GLU A 1 345 ? -20.458 -2.969 -21.862 1.00 12.87 344 GLU A CA 1
ATOM 2732 C C . GLU A 1 345 ? -20.904 -3.635 -23.155 1.00 16.58 344 GLU A C 1
ATOM 2733 O O . GLU A 1 345 ? -22.038 -3.438 -23.608 1.00 17.50 344 GLU A O 1
ATOM 2739 N N . ASP A 1 346 ? -20.019 -4.414 -23.761 1.00 14.59 345 ASP A N 1
ATOM 2740 C CA . ASP A 1 346 ? -20.400 -5.143 -24.966 1.00 15.10 345 ASP A CA 1
ATOM 2741 C C . ASP A 1 346 ? -19.506 -6.348 -25.149 1.00 13.86 345 ASP A C 1
ATOM 2742 O O . ASP A 1 346 ? -18.297 -6.264 -24.965 1.00 15.35 345 ASP A O 1
ATOM 2747 N N . SER A 1 347 ? -20.101 -7.473 -25.531 1.00 16.85 346 SER A N 1
ATOM 2748 C CA . SER A 1 347 ? -19.321 -8.689 -25.743 1.00 15.68 346 SER A CA 1
ATOM 2749 C C . SER A 1 347 ? -18.284 -8.513 -26.856 1.00 13.27 346 SER A C 1
ATOM 2750 O O . SER A 1 347 ? -17.269 -9.213 -26.891 1.00 13.74 346 SER A O 1
ATOM 2753 N N . PHE A 1 348 ? -18.515 -7.582 -27.772 1.00 15.38 347 PHE A N 1
ATOM 2754 C CA . PHE A 1 348 ? -17.540 -7.395 -28.844 1.00 16.18 347 PHE A CA 1
ATOM 2755 C C . PHE A 1 348 ? -16.119 -7.167 -28.296 1.00 14.89 347 PHE A C 1
ATOM 2756 O O . PHE A 1 348 ? -15.146 -7.698 -28.832 1.00 13.38 347 PHE A O 1
ATOM 2764 N N . TRP A 1 349 ? -16.008 -6.374 -27.228 1.00 13.84 348 TRP A N 1
ATOM 2765 C CA . TRP A 1 349 ? -14.713 -6.047 -26.652 1.00 14.33 348 TRP A CA 1
ATOM 2766 C C . TRP A 1 349 ? -14.017 -7.256 -26.036 1.00 14.13 348 TRP A C 1
ATOM 2767 O O . TRP A 1 349 ? -12.820 -7.194 -25.743 1.00 15.27 348 TRP A O 1
ATOM 2778 N N . THR A 1 350 ? -14.753 -8.341 -25.797 1.00 14.05 349 THR A N 1
ATOM 2779 C CA . THR A 1 350 ? -14.101 -9.535 -25.249 1.00 12.12 349 THR A CA 1
ATOM 2780 C C . THR A 1 350 ? -14.075 -10.726 -26.215 1.00 13.48 349 THR A C 1
ATOM 2781 O O . THR A 1 350 ? -13.786 -11.853 -25.805 1.00 13.51 349 THR A O 1
ATOM 2785 N N . THR A 1 351 ? -14.361 -10.470 -27.487 1.00 11.71 350 THR A N 1
ATOM 2786 C CA . THR A 1 351 ? -14.077 -11.445 -28.532 1.00 14.42 350 THR A CA 1
ATOM 2787 C C . THR A 1 351 ? -12.642 -11.265 -28.991 1.00 16.83 350 THR A C 1
ATOM 2788 O O . THR A 1 351 ? -11.956 -10.319 -28.589 1.00 16.22 350 THR A O 1
ATOM 2792 N N . GLU A 1 352 ? -12.195 -12.164 -29.863 1.00 13.39 351 GLU A N 1
ATOM 2793 C CA . GLU A 1 352 ? -10.852 -12.101 -30.419 1.00 15.06 351 GLU A CA 1
ATOM 2794 C C . GLU A 1 352 ? -10.706 -11.034 -31.512 1.00 16.61 351 GLU A C 1
ATOM 2795 O O . GLU A 1 352 ? -9.599 -10.794 -31.998 1.00 17.40 351 GLU A O 1
ATOM 2801 N N . LEU A 1 353 ? -11.817 -10.419 -31.912 1.00 15.13 352 LEU A N 1
ATOM 2802 C CA . LEU A 1 353 ? -11.838 -9.584 -33.118 1.00 14.29 352 LEU A CA 1
ATOM 2803 C C . LEU A 1 353 ? -10.984 -8.342 -32.972 1.00 14.74 352 LEU A C 1
ATOM 2804 O O . LEU A 1 353 ? -11.133 -7.599 -31.994 1.00 18.75 352 LEU A O 1
ATOM 2809 N N . ASP A 1 354 ? -10.111 -8.092 -33.945 1.00 14.55 353 ASP A N 1
ATOM 2810 C CA . ASP A 1 354 ? -9.362 -6.840 -33.928 1.00 14.28 353 ASP A CA 1
ATOM 2811 C C . ASP A 1 354 ? -10.273 -5.704 -34.398 1.00 15.67 353 ASP A C 1
ATOM 2812 O O . ASP A 1 354 ? -11.418 -5.946 -34.762 1.00 15.68 353 ASP A O 1
ATOM 2817 N N . TYR A 1 355 ? -9.792 -4.466 -34.340 1.00 13.92 354 TYR A N 1
ATOM 2818 C CA . TYR A 1 355 ? -10.687 -3.334 -34.573 1.00 15.68 354 TYR A CA 1
ATOM 2819 C C . TYR A 1 355 ? -10.821 -2.965 -36.057 1.00 19.68 354 TYR A C 1
ATOM 2820 O O . TYR A 1 355 ? -11.540 -2.042 -36.409 1.00 18.96 354 TYR A O 1
ATOM 2829 N N . TRP A 1 356 ? -10.153 -3.715 -36.927 1.00 18.81 355 TRP A N 1
ATOM 2830 C CA . TRP A 1 356 ? -10.488 -3.652 -38.346 1.00 17.34 355 TRP A CA 1
ATOM 2831 C C . TRP A 1 356 ? -11.924 -4.175 -38.515 1.00 19.74 355 TRP A C 1
ATOM 2832 O O . TRP A 1 356 ? -12.560 -3.967 -39.553 1.00 21.58 355 TRP A O 1
ATOM 2843 N N . ASN A 1 357 ? -12.434 -4.849 -37.483 1.00 18.49 356 ASN A N 1
ATOM 2844 C CA . ASN A 1 357 ? -13.829 -5.284 -37.448 1.00 20.31 356 ASN A CA 1
ATOM 2845 C C . ASN A 1 357 ? -14.802 -4.276 -36.828 1.00 17.79 356 AS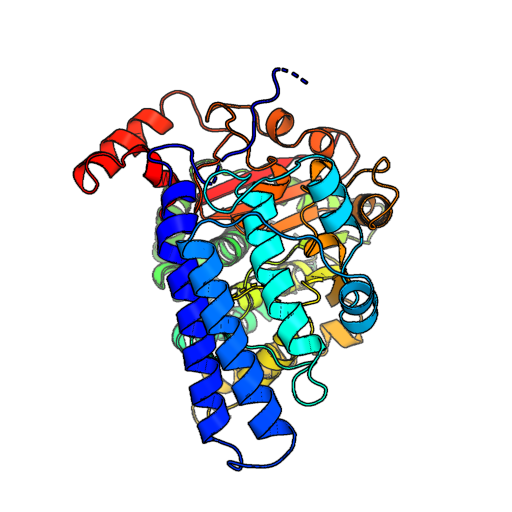N A C 1
ATOM 2846 O O . ASN A 1 357 ? -16.011 -4.531 -36.757 1.00 18.59 356 ASN A O 1
ATOM 2851 N N . LEU A 1 358 ? -14.285 -3.142 -36.366 1.00 14.74 357 LEU A N 1
ATOM 2852 C CA . LEU A 1 358 ? -15.159 -2.018 -36.040 1.00 17.69 357 LEU A CA 1
ATOM 2853 C C . LEU A 1 358 ? -15.521 -1.399 -37.366 1.00 18.99 357 LEU A C 1
ATOM 2854 O O . LEU A 1 358 ? -15.021 -0.334 -37.725 1.00 21.24 357 LEU A O 1
ATOM 2859 N N . ASP A 1 359 ? -16.381 -2.088 -38.099 1.00 19.45 358 ASP A N 1
ATOM 2860 C CA . ASP A 1 359 ? -16.656 -1.727 -39.481 1.00 23.39 358 ASP A CA 1
ATOM 2861 C C . ASP A 1 359 ? -18.001 -2.320 -39.868 1.00 26.24 358 ASP A C 1
ATOM 2862 O O . ASP A 1 359 ? -18.432 -3.315 -39.291 1.00 24.80 358 ASP A O 1
ATOM 2867 N N . ALA A 1 360 ? -18.672 -1.704 -40.831 1.00 25.87 359 ALA A N 1
ATOM 2868 C CA . ALA A 1 360 ? -19.994 -2.158 -41.240 1.00 27.57 359 ALA A CA 1
ATOM 2869 C C . ALA A 1 360 ? -19.970 -3.591 -41.775 1.00 23.04 359 ALA A C 1
ATOM 2870 O O . ALA A 1 360 ? -21.007 -4.249 -41.850 1.00 27.69 359 ALA A O 1
ATOM 2872 N N . ASN A 1 361 ? -18.792 -4.085 -42.138 1.00 27.35 360 ASN A N 1
ATOM 2873 C CA . ASN A 1 361 ? -18.711 -5.432 -42.706 1.00 29.97 360 ASN A CA 1
ATOM 2874 C C . ASN A 1 361 ? -18.745 -6.537 -41.650 1.00 28.62 360 ASN A C 1
ATOM 2875 O O . ASN A 1 361 ? -18.893 -7.712 -41.976 1.00 25.74 360 ASN A O 1
ATOM 2880 N N . GLU A 1 362 ? -18.601 -6.159 -40.382 1.00 21.02 361 GLU A N 1
ATOM 2881 C CA . GLU A 1 362 ? -18.693 -7.125 -39.279 1.00 23.75 361 GLU A CA 1
ATOM 2882 C C . GLU A 1 362 ? -20.142 -7.271 -38.810 1.00 26.60 361 GLU A C 1
ATOM 2883 O O . GLU A 1 362 ? -20.597 -6.550 -37.930 1.00 23.76 361 GLU A O 1
ATOM 2889 N N . THR A 1 363 ? -20.864 -8.220 -39.398 1.00 27.94 362 THR A N 1
ATOM 2890 C CA . THR A 1 363 ? -22.311 -8.290 -39.222 1.00 26.43 362 THR A CA 1
ATOM 2891 C C . THR A 1 363 ? -22.783 -9.347 -38.211 1.00 27.03 362 THR A C 1
ATOM 2892 O O . THR A 1 363 ? -23.982 -9.584 -38.077 1.00 30.46 362 THR A O 1
ATOM 2896 N N . LYS A 1 364 ? -21.851 -9.966 -37.488 1.00 24.98 363 LYS A N 1
ATOM 2897 C CA . LYS A 1 364 ? -22.187 -11.118 -36.647 1.00 23.14 363 LYS A CA 1
ATOM 2898 C C . LYS A 1 364 ? -22.004 -10.900 -35.142 1.00 22.67 363 LYS A C 1
ATOM 2899 O O . LYS A 1 364 ? -22.730 -11.483 -34.332 1.00 24.90 363 LYS A O 1
ATOM 2905 N N . TYR A 1 365 ? -21.020 -10.090 -34.773 1.00 17.59 364 TYR A N 1
ATOM 2906 C CA . TYR A 1 365 ? -20.612 -10.009 -33.363 1.00 16.27 364 TYR A CA 1
ATOM 2907 C C . TYR A 1 365 ? -20.634 -8.595 -32.782 1.00 21.43 364 TYR A C 1
ATOM 2908 O O . TYR A 1 365 ? -19.952 -8.324 -31.792 1.00 19.72 364 TYR A O 1
ATOM 2917 N N . HIS A 1 366 ? -21.433 -7.727 -33.400 1.00 23.38 365 HIS A N 1
ATOM 2918 C CA . HIS A 1 366 ? -21.688 -6.350 -32.952 1.00 23.58 365 HIS A CA 1
ATOM 2919 C C . HIS A 1 366 ? -20.761 -5.297 -33.543 1.00 20.89 365 HIS A C 1
ATOM 2920 O O . HIS A 1 366 ? -20.943 -4.114 -33.288 1.00 21.63 365 HIS A O 1
ATOM 2927 N N . GLY A 1 367 ? -19.754 -5.714 -34.295 1.00 19.85 366 GLY A N 1
ATOM 2928 C CA . GLY A 1 367 ? -18.798 -4.763 -34.829 1.00 22.20 366 GLY A CA 1
ATOM 2929 C C . GLY A 1 367 ? -19.454 -3.659 -35.638 1.00 22.00 366 GLY A C 1
ATOM 2930 O O . GLY A 1 367 ? -19.113 -2.482 -35.496 1.00 19.12 366 GLY A O 1
ATOM 2931 N N . SER A 1 368 ? -20.395 -4.025 -36.502 1.00 20.74 367 SER A N 1
ATOM 2932 C CA A SER A 1 368 ? -21.074 -3.033 -37.335 0.48 23.03 367 SER A CA 1
ATOM 2933 C CA B SER A 1 368 ? -21.080 -3.038 -37.334 0.52 23.03 367 SER A CA 1
ATOM 2934 C C . SER A 1 368 ? -21.987 -2.133 -36.503 1.00 21.33 367 SER A C 1
ATOM 2935 O O . SER A 1 368 ? -22.093 -0.929 -36.757 1.00 22.77 367 SER A O 1
ATOM 2940 N N . ILE A 1 369 ? -22.634 -2.715 -35.499 1.00 20.08 368 ILE A N 1
ATOM 2941 C CA . ILE A 1 369 ? -23.494 -1.959 -34.608 1.00 20.80 368 ILE A CA 1
ATOM 2942 C C . ILE A 1 369 ? -22.696 -0.889 -33.849 1.00 20.98 368 ILE A C 1
ATOM 2943 O O . ILE A 1 369 ? -23.109 0.274 -33.771 1.00 21.19 368 ILE A O 1
ATOM 2948 N N . LEU A 1 370 ? -21.554 -1.289 -33.293 1.00 21.34 369 LEU A N 1
ATOM 2949 C CA . LEU A 1 370 ? -20.681 -0.349 -32.595 1.00 20.85 369 LEU A CA 1
ATOM 2950 C C . LEU A 1 370 ? -20.104 0.697 -33.542 1.00 22.81 369 LEU A C 1
ATOM 2951 O O . LEU A 1 370 ? -20.038 1.882 -33.200 1.00 21.57 369 LEU A O 1
ATOM 2956 N N . HIS A 1 371 ? -19.690 0.270 -34.733 1.00 20.80 370 HIS A N 1
ATOM 2957 C CA . HIS A 1 371 ? -19.120 1.208 -35.699 1.00 22.38 370 HIS A CA 1
ATOM 2958 C C . HIS A 1 371 ? -20.106 2.313 -36.049 1.00 24.45 370 HIS A C 1
ATOM 2959 O O . HIS A 1 371 ? -19.740 3.492 -36.100 1.00 22.44 370 HIS A O 1
ATOM 2966 N N . LYS A 1 372 ? -21.358 1.935 -36.291 1.00 23.00 371 LYS A N 1
ATOM 2967 C CA . LYS A 1 372 ? -22.369 2.910 -36.682 1.00 23.35 371 LYS A CA 1
ATOM 2968 C C . LYS A 1 372 ? -22.578 3.931 -35.570 1.00 25.43 371 LYS A C 1
ATOM 2969 O O . LYS A 1 372 ? -22.685 5.134 -35.822 1.00 21.39 371 LYS A O 1
ATOM 2975 N N . ASP A 1 373 ? -22.610 3.449 -34.332 1.00 21.43 372 ASP A N 1
ATOM 2976 C CA . ASP A 1 373 ? -22.793 4.331 -33.188 1.00 19.14 372 ASP A CA 1
ATOM 2977 C C . ASP A 1 373 ? -21.569 5.217 -32.960 1.00 20.56 372 ASP A C 1
ATOM 2978 O O . ASP A 1 373 ? -21.703 6.414 -32.688 1.00 21.62 372 ASP A O 1
ATOM 2983 N N . LEU A 1 374 ? -20.378 4.638 -33.079 1.00 18.63 373 LEU A N 1
ATOM 2984 C CA . LEU A 1 374 ? -19.146 5.396 -32.847 1.00 17.14 373 LEU A CA 1
ATOM 2985 C C . LEU A 1 374 ? -18.878 6.460 -33.919 1.00 15.52 373 LEU A C 1
ATOM 2986 O O . LEU A 1 374 ? -18.151 7.430 -33.671 1.00 18.79 373 LEU A O 1
ATOM 2991 N N . GLN A 1 375 ? -19.445 6.279 -35.110 1.00 17.02 374 GLN A N 1
ATOM 2992 C CA . GLN A 1 375 ? -19.351 7.319 -36.128 1.00 16.77 374 GLN A CA 1
ATOM 2993 C C . GLN A 1 375 ? -19.895 8.628 -35.597 1.00 20.65 374 GLN A C 1
ATOM 2994 O O . GLN A 1 375 ? -19.528 9.689 -36.081 1.00 23.59 374 GLN A O 1
ATOM 3000 N N . LYS A 1 376 ? -20.788 8.543 -34.615 1.00 21.06 375 LYS A N 1
ATOM 3001 C CA . LYS A 1 376 ? -21.449 9.719 -34.060 1.00 25.21 375 LYS A CA 1
ATOM 3002 C C . LYS A 1 376 ? -20.587 10.459 -33.036 1.00 24.43 375 LYS A C 1
ATOM 3003 O O . LYS A 1 376 ? -20.916 11.566 -32.626 1.00 22.09 375 LYS A O 1
ATOM 3009 N N . SER A 1 377 ? -19.482 9.845 -32.632 1.00 21.29 376 SER A N 1
ATOM 3010 C CA . SER A 1 377 ? -18.603 10.435 -31.625 1.00 19.30 376 SER A CA 1
ATOM 3011 C C . SER A 1 377 ? -17.757 11.537 -32.260 1.00 18.26 376 SER A C 1
ATOM 3012 O O . SER A 1 377 ? -17.362 11.414 -33.413 1.00 19.17 376 SER A O 1
ATOM 3015 N N . ASN A 1 378 ? -17.493 12.614 -31.524 1.00 18.11 377 ASN A N 1
ATOM 3016 C CA . ASN A 1 378 ? -16.461 13.568 -31.949 1.00 18.76 377 ASN A CA 1
ATOM 3017 C C . ASN A 1 378 ? -15.039 13.028 -31.766 1.00 16.92 377 ASN A C 1
ATOM 3018 O O . ASN A 1 378 ? -14.109 13.446 -32.465 1.00 18.04 377 ASN A O 1
ATOM 3023 N N . LEU A 1 379 ? -14.866 12.100 -30.826 1.00 13.86 378 LEU A N 1
ATOM 3024 C CA . LEU A 1 379 ? -13.535 11.631 -30.467 1.00 14.06 378 LEU A CA 1
ATOM 3025 C C . LEU A 1 379 ? -13.637 10.334 -29.676 1.00 12.56 378 LEU A C 1
ATOM 3026 O O . LEU A 1 379 ? -14.159 10.324 -28.564 1.00 15.74 378 LEU A O 1
ATOM 3031 N N . VAL A 1 380 ? -13.167 9.241 -30.266 1.00 12.55 379 VAL A N 1
ATOM 3032 C CA . VAL A 1 380 ? -13.158 7.949 -29.574 1.00 12.28 379 VAL A CA 1
ATOM 3033 C C . VAL A 1 380 ? -11.742 7.685 -29.069 1.00 14.23 379 VAL A C 1
ATOM 3034 O O . VAL A 1 380 ? -10.805 7.472 -29.860 1.00 13.81 379 VAL A O 1
ATOM 3038 N N . ILE A 1 381 ? -11.583 7.722 -27.750 1.00 13.56 380 ILE A N 1
ATOM 3039 C CA . ILE A 1 381 ? -10.286 7.538 -27.133 1.00 10.01 380 ILE A CA 1
ATOM 3040 C C . ILE A 1 381 ? -10.106 6.068 -26.764 1.00 13.34 380 ILE A C 1
ATOM 3041 O O . ILE A 1 381 ? -10.887 5.529 -25.975 1.00 13.34 380 ILE A O 1
ATOM 3046 N N . PHE A 1 382 ? -9.092 5.439 -27.348 1.00 11.91 381 PHE A N 1
ATOM 3047 C CA . PHE A 1 382 ? -8.775 4.024 -27.088 1.00 12.24 381 PHE A CA 1
ATOM 3048 C C . PHE A 1 382 ? -7.650 3.949 -26.072 1.00 11.00 381 PHE A C 1
ATOM 3049 O O . PHE A 1 382 ? -6.533 4.405 -26.335 1.00 13.14 381 PHE A O 1
ATOM 3057 N N . LYS A 1 383 ? -7.923 3.361 -24.905 1.00 9.39 382 LYS A N 1
ATOM 3058 C CA . LYS A 1 383 ? -6.928 3.333 -23.837 1.00 10.30 382 LYS A CA 1
ATOM 3059 C C . LYS A 1 383 ? -6.054 2.075 -23.846 1.00 11.42 382 LYS A C 1
ATOM 3060 O O . LYS A 1 383 ? -6.562 0.954 -23.861 1.00 10.93 382 LYS A O 1
ATOM 3066 N N . GLY A 1 384 ? -4.742 2.278 -23.793 1.00 10.54 383 GLY A N 1
ATOM 3067 C CA . GLY A 1 384 ? -3.826 1.223 -23.383 1.00 11.48 383 GLY A CA 1
ATOM 3068 C C . GLY A 1 384 ? -3.369 0.273 -24.472 1.00 15.09 383 GLY A C 1
ATOM 3069 O O . GLY A 1 384 ? -3.724 0.412 -25.644 1.00 13.53 383 GLY A O 1
ATOM 3070 N N . ASP A 1 385 ? -2.600 -0.730 -24.063 1.00 13.55 384 ASP A N 1
ATOM 3071 C CA . ASP A 1 385 ? -1.863 -1.558 -25.012 1.00 13.30 384 ASP A CA 1
ATOM 3072 C C . ASP A 1 385 ? -2.726 -2.536 -25.802 1.00 12.05 384 ASP A C 1
ATOM 3073 O O . ASP A 1 385 ? -2.582 -2.646 -27.035 1.00 10.34 384 ASP A O 1
ATOM 3078 N N . LEU A 1 386 ? -3.605 -3.264 -25.120 1.00 10.89 385 LEU A N 1
ATOM 3079 C CA . LEU A 1 386 ? -4.428 -4.233 -25.840 1.00 13.91 385 LEU A CA 1
ATOM 3080 C C . LEU A 1 386 ? -5.306 -3.537 -26.879 1.00 12.32 385 LEU A C 1
ATOM 3081 O O . LEU A 1 386 ? -5.474 -4.032 -27.990 1.00 12.99 385 LEU A O 1
ATOM 3086 N N . ASN A 1 387 ? -5.883 -2.386 -26.532 1.00 12.44 386 ASN A N 1
ATOM 3087 C CA . ASN A 1 387 ? -6.680 -1.689 -27.536 1.00 12.88 386 ASN A CA 1
ATOM 3088 C C . ASN A 1 387 ? -5.833 -1.296 -28.745 1.00 12.44 386 ASN A C 1
ATOM 3089 O O . ASN A 1 387 ? -6.305 -1.332 -29.889 1.00 12.95 386 ASN A O 1
ATOM 3094 N N . TYR A 1 388 ? -4.580 -0.930 -28.495 1.00 12.92 387 TYR A N 1
ATOM 3095 C CA . TYR A 1 388 ? -3.668 -0.546 -29.574 1.00 13.99 387 TYR A CA 1
ATOM 3096 C C . TYR A 1 388 ? -3.323 -1.761 -30.437 1.00 13.04 387 TYR A C 1
ATOM 3097 O O . TYR A 1 388 ? -3.226 -1.664 -31.669 1.00 11.45 387 TYR A O 1
ATOM 3106 N N . ARG A 1 389 ? -3.128 -2.899 -29.777 1.00 12.22 388 ARG A N 1
ATOM 3107 C CA . ARG A 1 389 ? -2.913 -4.161 -30.490 1.00 11.72 388 ARG A CA 1
ATOM 3108 C C . ARG A 1 389 ? -4.094 -4.451 -31.406 1.00 13.61 388 ARG A C 1
ATOM 3109 O O . ARG A 1 389 ? -3.903 -4.833 -32.574 1.00 15.32 388 ARG A O 1
ATOM 3117 N N . LYS A 1 390 ? -5.316 -4.274 -30.903 1.00 10.72 389 LYS A N 1
ATOM 3118 C CA . LYS A 1 390 ? -6.496 -4.489 -31.746 1.00 11.65 389 LYS A CA 1
ATOM 3119 C C . LYS A 1 390 ? -6.645 -3.450 -32.862 1.00 12.49 389 LYS A C 1
ATOM 3120 O O . LYS A 1 390 ? -7.080 -3.781 -33.957 1.00 13.67 389 LYS A O 1
ATOM 3126 N N . LEU A 1 391 ? -6.267 -2.202 -32.609 1.00 15.64 390 LEU A N 1
ATOM 3127 C CA . LEU A 1 391 ? -6.297 -1.220 -33.702 1.00 13.86 390 LEU A CA 1
ATOM 3128 C C . LEU A 1 391 ? -5.350 -1.608 -34.839 1.00 13.91 390 LEU A C 1
ATOM 3129 O O . LEU A 1 391 ? -5.637 -1.351 -36.015 1.00 14.92 390 LEU A O 1
ATOM 3134 N N . THR A 1 392 ? -4.217 -2.214 -34.492 1.00 16.09 391 THR A N 1
ATOM 3135 C CA . THR A 1 392 ? -3.160 -2.482 -35.461 1.00 17.25 391 THR A CA 1
ATOM 3136 C C . THR A 1 392 ? -3.167 -3.932 -35.932 1.00 18.14 391 THR A C 1
ATOM 3137 O O . THR A 1 392 ? -2.331 -4.331 -36.747 1.00 16.11 391 THR A O 1
ATOM 3141 N N . GLY A 1 393 ? -4.099 -4.720 -35.405 1.00 15.52 392 GLY A N 1
ATOM 3142 C CA . GLY A 1 393 ? -4.197 -6.125 -35.773 1.00 16.41 392 GLY A CA 1
ATOM 3143 C C . GLY A 1 393 ? -3.120 -6.984 -35.134 1.00 18.42 392 GLY A C 1
ATOM 3144 O O . GLY A 1 393 ? -3.031 -8.184 -35.411 1.00 15.39 392 GLY A O 1
ATOM 3145 N N . ASP A 1 394 ? -2.306 -6.377 -34.274 1.00 16.88 393 ASP A N 1
ATOM 3146 C CA . ASP A 1 394 ? -1.218 -7.080 -33.593 1.00 12.83 393 ASP A CA 1
ATOM 3147 C C . ASP A 1 394 ? -0.239 -7.668 -34.618 1.00 14.57 393 ASP A C 1
ATOM 3148 O O . ASP A 1 394 ? 0.332 -8.738 -34.412 1.00 14.55 393 ASP A O 1
ATOM 3153 N N . ARG A 1 395 ? -0.043 -6.945 -35.719 1.00 14.29 394 ARG A N 1
ATOM 3154 C CA . ARG A 1 395 ? 0.719 -7.457 -36.850 1.00 16.83 394 ARG A CA 1
ATOM 3155 C C . ARG A 1 395 ? 2.180 -7.013 -36.882 1.00 15.14 394 ARG A C 1
ATOM 3156 O O . ARG A 1 395 ? 2.569 -6.022 -36.250 1.00 13.74 394 ARG A O 1
ATOM 3164 N N . LYS A 1 396 ? 2.981 -7.752 -37.653 1.00 14.18 395 LYS A N 1
ATOM 3165 C CA . LYS A 1 396 ? 4.413 -7.508 -37.744 1.00 14.04 395 LYS A CA 1
ATOM 3166 C C . LYS A 1 396 ? 4.725 -6.384 -38.729 1.00 17.87 395 LYS A C 1
ATOM 3167 O O . LYS A 1 396 ? 5.583 -6.536 -39.610 1.00 18.05 395 LYS A O 1
ATOM 3173 N N . TRP A 1 397 ? 4.015 -5.265 -38.584 1.00 15.90 396 TRP A N 1
ATOM 3174 C CA . TRP A 1 397 ? 4.255 -4.089 -39.428 1.00 15.49 396 TRP A CA 1
ATOM 3175 C C . TRP A 1 397 ? 5.677 -3.590 -39.201 1.00 20.44 396 TRP A C 1
ATOM 3176 O O . TRP A 1 397 ? 6.162 -3.608 -38.065 1.00 17.39 396 TRP A O 1
ATOM 3187 N N . PRO A 1 398 ? 6.348 -3.102 -40.260 1.00 20.88 397 PRO A N 1
ATOM 3188 C CA . PRO A 1 398 ? 7.579 -2.358 -39.974 1.00 15.44 397 PRO A CA 1
ATOM 3189 C C . PRO A 1 398 ? 7.274 -1.216 -39.020 1.00 16.85 397 PRO A C 1
ATOM 3190 O O . PRO A 1 398 ? 6.184 -0.652 -39.079 1.00 17.50 397 PRO A O 1
ATOM 3194 N N . ARG A 1 399 ? 8.212 -0.879 -38.142 1.00 18.65 398 ARG A N 1
ATOM 3195 C CA . ARG A 1 399 ? 7.885 0.024 -37.041 1.00 14.62 398 ARG A CA 1
ATOM 3196 C C . ARG A 1 399 ? 7.717 1.488 -37.472 1.00 16.60 398 ARG A C 1
ATOM 3197 O O . ARG A 1 399 ? 7.257 2.310 -36.691 1.00 18.06 398 ARG A O 1
ATOM 3205 N N . THR A 1 400 ? 8.051 1.789 -38.730 1.00 16.66 399 THR A N 1
ATOM 3206 C CA . THR A 1 400 ? 7.796 3.104 -39.308 1.00 20.45 399 THR A CA 1
ATOM 3207 C C . THR A 1 400 ? 6.479 3.173 -40.080 1.00 22.65 399 THR A C 1
ATOM 3208 O O . THR A 1 400 ? 6.162 4.207 -40.679 1.00 18.83 399 THR A O 1
ATOM 3212 N N . THR A 1 401 ? 5.721 2.077 -40.080 1.00 16.11 400 THR A N 1
ATOM 3213 C CA . THR A 1 401 ? 4.477 2.004 -40.850 1.00 18.91 400 THR A CA 1
ATOM 3214 C C . THR A 1 401 ? 3.532 3.148 -40.490 1.00 16.36 400 THR A C 1
ATOM 3215 O O . THR A 1 401 ? 3.319 3.436 -39.306 1.00 17.51 400 THR A O 1
ATOM 3219 N N . LYS A 1 402 ? 2.974 3.803 -41.508 1.00 17.76 401 LYS A N 1
ATOM 3220 C CA . LYS A 1 402 ? 2.053 4.917 -41.275 1.00 17.65 401 LYS A CA 1
ATOM 3221 C C . LYS A 1 402 ? 0.878 4.455 -40.413 1.00 19.71 401 LYS A C 1
ATOM 3222 O O . LYS A 1 402 ? 0.347 3.367 -40.607 1.00 16.78 401 LYS A O 1
ATOM 3224 N N . TRP A 1 403 ? 0.485 5.289 -39.456 1.00 18.00 402 TRP A N 1
ATOM 3225 C CA . TRP A 1 403 ? -0.630 4.962 -38.571 1.00 18.75 402 TRP A CA 1
ATOM 3226 C C . TRP A 1 403 ? -1.880 4.600 -39.365 1.00 19.31 402 TRP A C 1
ATOM 3227 O O . TRP A 1 403 ? -2.524 3.585 -39.089 1.00 16.67 402 TRP A O 1
ATOM 3238 N N . GLU A 1 404 ? -2.222 5.413 -40.364 1.00 16.62 403 GLU A N 1
ATOM 3239 C CA . GLU A 1 404 ? -3.429 5.147 -41.141 1.00 18.71 403 GLU A CA 1
ATOM 3240 C C . GLU A 1 404 ? -3.408 3.768 -41.809 1.00 20.25 403 GLU A C 1
ATOM 3241 O O . GLU A 1 404 ? -4.443 3.114 -41.949 1.00 19.69 403 GLU A O 1
ATOM 3247 N N . THR A 1 405 ? -2.230 3.338 -42.238 1.00 18.03 404 THR A N 1
ATOM 3248 C CA . THR A 1 405 ? -2.093 2.017 -42.859 1.00 17.43 404 THR A CA 1
ATOM 3249 C C . THR A 1 405 ? -2.301 0.903 -41.833 1.00 18.47 404 THR A C 1
ATOM 3250 O O . THR A 1 405 ? -3.013 -0.078 -42.091 1.00 16.57 404 THR A O 1
ATOM 3254 N N . ALA A 1 406 ? -1.675 1.060 -40.673 1.00 15.72 405 ALA A N 1
ATOM 3255 C CA . ALA A 1 406 ? -1.765 0.050 -39.617 1.00 17.78 405 ALA A CA 1
ATOM 3256 C C . ALA A 1 406 ? -3.194 -0.201 -39.123 1.00 20.46 405 ALA A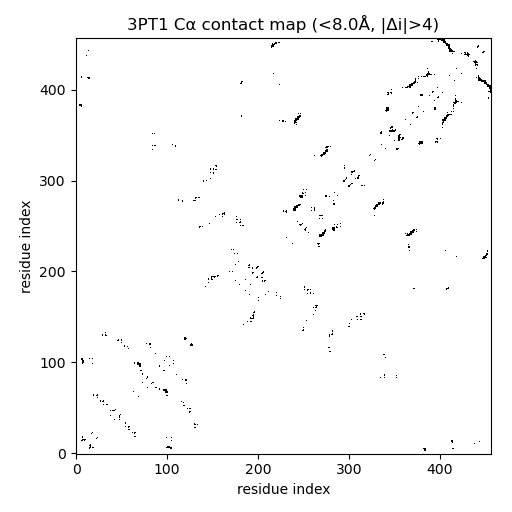 C 1
ATOM 3257 O O . ALA A 1 406 ? -3.507 -1.309 -38.666 1.00 15.86 405 ALA A O 1
ATOM 3259 N N . ILE A 1 407 ? -4.059 0.813 -39.202 1.00 17.59 406 ILE A N 1
ATOM 3260 C CA . ILE A 1 407 ? -5.413 0.683 -38.658 1.00 18.02 406 ILE A CA 1
ATOM 3261 C C . ILE A 1 407 ? -6.490 0.324 -39.689 1.00 17.04 406 ILE A C 1
ATOM 3262 O O . ILE A 1 407 ? -7.675 0.275 -39.364 1.00 17.89 406 ILE A O 1
ATOM 3267 N N . GLY A 1 408 ? -6.076 0.037 -40.922 1.00 19.01 407 GLY A N 1
ATOM 3268 C CA . GLY A 1 408 ? -6.992 -0.516 -41.902 1.00 19.29 407 GLY A CA 1
ATOM 3269 C C . GLY A 1 408 ? -8.216 0.353 -42.132 1.00 21.07 407 GLY A C 1
ATOM 3270 O O . GLY A 1 408 ? -8.094 1.553 -42.350 1.00 22.04 407 GLY A O 1
ATOM 3271 N N . PRO A 1 409 ? -9.410 -0.248 -42.061 1.00 19.33 408 PRO A N 1
ATOM 3272 C CA . PRO A 1 409 ? -10.639 0.495 -42.355 1.00 21.77 408 PRO A CA 1
ATOM 3273 C C . PRO A 1 409 ? -10.908 1.639 -41.376 1.00 21.99 408 PRO A C 1
ATOM 3274 O O . PRO A 1 409 ? -11.690 2.527 -41.699 1.00 20.84 408 PRO A O 1
ATOM 3278 N N . LEU A 1 410 ? -10.281 1.628 -40.205 1.00 19.07 409 LEU A N 1
ATOM 3279 C CA . LEU A 1 410 ? -10.469 2.734 -39.269 1.00 16.57 409 LEU A CA 1
ATOM 3280 C C . LEU A 1 410 ? -9.836 4.035 -39.758 1.00 22.16 409 LEU A C 1
ATOM 3281 O O . LEU A 1 410 ? -10.058 5.105 -39.184 1.00 21.77 409 LEU A O 1
ATOM 3286 N N . ALA A 1 411 ? -9.038 3.956 -40.815 1.00 18.14 410 ALA A N 1
ATOM 3287 C CA . ALA A 1 411 ? -8.506 5.182 -41.400 1.00 21.39 410 ALA A CA 1
ATOM 3288 C C . ALA A 1 411 ? -9.565 5.910 -42.217 1.00 26.09 410 ALA A C 1
ATOM 3289 O O . ALA A 1 411 ? -9.449 7.109 -42.441 1.00 27.50 410 ALA A O 1
ATOM 3291 N N . THR A 1 412 ? -10.586 5.189 -42.678 1.00 25.18 411 THR A N 1
ATOM 3292 C CA . THR A 1 412 ? -11.507 5.757 -43.664 1.00 26.56 411 THR A CA 1
ATOM 3293 C C . THR A 1 412 ? -12.997 5.517 -43.412 1.00 28.08 411 THR A C 1
ATOM 3294 O O . THR A 1 412 ? -13.822 5.905 -44.237 1.00 31.84 411 THR A O 1
ATOM 3298 N N . ASN A 1 413 ? -13.356 4.887 -42.296 1.00 19.75 412 ASN A N 1
ATOM 3299 C CA . ASN A 1 413 ? -14.764 4.533 -42.091 1.00 20.74 412 ASN A CA 1
ATOM 3300 C C . ASN A 1 413 ? -15.558 5.431 -41.144 1.00 22.39 412 ASN A C 1
ATOM 3301 O O . ASN A 1 413 ? -16.640 5.061 -40.692 1.00 22.04 412 ASN A O 1
ATOM 3306 N N . GLY A 1 414 ? -15.030 6.619 -40.873 1.00 20.72 413 GLY A N 1
ATOM 3307 C CA . GLY A 1 414 ? -15.831 7.665 -40.268 1.00 19.41 413 GLY A CA 1
ATOM 3308 C C . GLY A 1 414 ? -15.741 7.731 -38.755 1.00 20.28 413 GLY A C 1
ATOM 3309 O O . GLY A 1 414 ? -16.561 8.379 -38.114 1.00 18.97 413 GLY A O 1
ATOM 3310 N N . ILE A 1 415 ? -14.765 7.045 -38.177 1.00 18.37 414 ILE A N 1
ATOM 3311 C CA . ILE A 1 415 ? -14.531 7.181 -36.736 1.00 19.11 414 ILE A CA 1
ATOM 3312 C C . ILE A 1 415 ? -13.317 8.056 -36.480 1.00 19.40 414 ILE A C 1
ATOM 3313 O O . ILE A 1 415 ? -12.251 7.845 -37.056 1.00 18.76 414 ILE A O 1
ATOM 3318 N N . THR A 1 416 ? -13.489 9.058 -35.627 1.00 15.56 415 THR A N 1
ATOM 3319 C CA . THR A 1 416 ? -12.388 9.927 -35.245 1.00 15.00 415 THR A CA 1
ATOM 3320 C C . THR A 1 416 ? -11.805 9.337 -33.983 1.00 17.56 415 THR A C 1
ATOM 3321 O O . THR A 1 416 ? -12.505 9.230 -32.983 1.00 19.25 415 THR A O 1
ATOM 3325 N N . SER A 1 417 ? -10.538 8.936 -34.039 1.00 13.49 416 SER A N 1
ATOM 3326 C CA . SER A 1 417 ? -9.944 8.129 -32.952 1.00 15.18 416 SER A CA 1
ATOM 3327 C C . SER A 1 417 ? -8.639 8.679 -32.389 1.00 15.37 416 SER A C 1
ATOM 3328 O O . SER A 1 417 ? -7.869 9.353 -33.072 1.00 16.01 416 SER A O 1
ATOM 3331 N N . LEU A 1 418 ? -8.382 8.365 -31.121 1.00 14.40 417 LEU A N 1
ATOM 3332 C CA . LEU A 1 418 ? -7.145 8.751 -30.474 1.00 12.78 417 LEU A CA 1
ATOM 3333 C C . LEU A 1 418 ? -6.717 7.573 -29.613 1.00 12.26 417 LEU A C 1
ATOM 3334 O O . LEU A 1 418 ? -7.433 7.202 -28.677 1.00 15.07 417 LEU A O 1
ATOM 3339 N N . SER A 1 419 ? -5.582 6.963 -29.953 1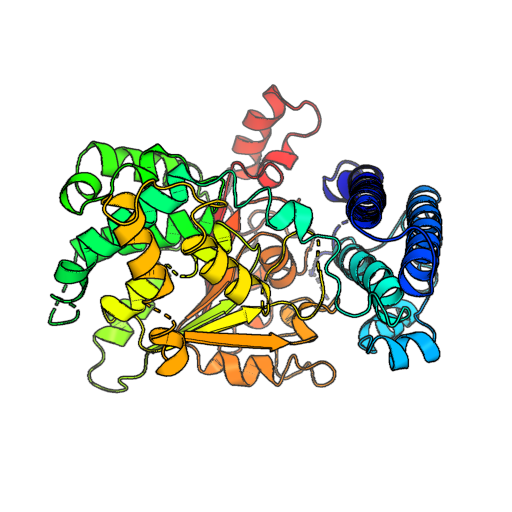.00 12.18 418 SER A N 1
ATOM 3340 C CA . SER A 1 419 ? -5.014 5.891 -29.132 1.00 12.99 418 SER A CA 1
ATOM 3341 C C . SER A 1 419 ? -4.031 6.466 -28.106 1.00 12.74 418 SER A C 1
ATOM 3342 O O . SER A 1 419 ? -3.057 7.124 -28.480 1.00 13.24 418 SER A O 1
ATOM 3345 N N . LEU A 1 420 ? -4.293 6.215 -26.821 1.00 12.34 419 LEU A N 1
ATOM 3346 C CA . LEU A 1 420 ? -3.362 6.587 -25.746 1.00 12.46 419 LEU A CA 1
ATOM 3347 C C . LEU A 1 420 ? -2.727 5.291 -25.243 1.00 13.70 419 LEU A C 1
ATOM 3348 O O . LEU A 1 420 ? -3.333 4.583 -24.445 1.00 14.10 419 LEU A O 1
ATOM 3353 N N . ARG A 1 421 ? -1.522 4.979 -25.725 1.00 9.54 420 ARG A N 1
ATOM 3354 C CA . ARG A 1 421 ? -0.928 3.649 -25.506 1.00 9.93 420 ARG A CA 1
ATOM 3355 C C . ARG A 1 421 ? 0.436 3.705 -24.839 1.00 11.01 420 ARG A C 1
ATOM 3356 O O . ARG A 1 421 ? 1.393 4.195 -25.428 1.00 13.56 420 ARG A O 1
ATOM 3364 N N . THR A 1 422 ? 0.531 3.192 -23.609 1.00 10.57 421 THR A N 1
ATOM 3365 C CA . THR A 1 422 ? 1.830 2.906 -23.031 1.00 12.90 421 THR A CA 1
ATOM 3366 C C . THR A 1 422 ? 2.314 1.659 -23.774 1.00 13.78 421 THR A C 1
ATOM 3367 O O . THR A 1 422 ? 1.558 0.702 -23.931 1.00 15.48 421 THR A O 1
ATOM 3371 N N . CYS A 1 423 ? 3.546 1.683 -24.264 1.00 14.11 422 CYS A N 1
ATOM 3372 C CA . CYS A 1 423 ? 4.006 0.623 -25.168 1.00 12.85 422 CYS A CA 1
ATOM 3373 C C . CYS A 1 423 ? 4.395 -0.630 -24.383 1.00 13.64 422 CYS A C 1
ATOM 3374 O O . CYS A 1 423 ? 5.404 -0.638 -23.683 1.00 15.38 422 CYS A O 1
ATOM 3377 N N . LYS A 1 424 ? 3.593 -1.684 -24.517 1.00 11.78 423 LYS A N 1
ATOM 3378 C CA . LYS A 1 424 ? 3.791 -2.911 -23.724 1.00 10.44 423 LYS A CA 1
ATOM 3379 C C . LYS A 1 424 ? 3.653 -4.177 -24.567 1.00 15.27 423 LYS A C 1
ATOM 3380 O O . LYS A 1 424 ? 3.185 -5.206 -24.086 1.00 13.27 423 LYS A O 1
ATOM 3386 N N . ALA A 1 425 ? 4.032 -4.098 -25.836 1.00 13.72 424 ALA A N 1
ATOM 3387 C CA . ALA A 1 425 ? 3.971 -5.290 -26.693 1.00 13.32 424 ALA A CA 1
ATOM 3388 C C . ALA A 1 425 ? 4.827 -5.081 -27.937 1.00 14.16 424 ALA A C 1
ATOM 3389 O O . ALA A 1 425 ? 5.206 -3.969 -28.242 1.00 14.68 424 ALA A O 1
ATOM 3391 N N . ASP A 1 426 ? 5.147 -6.159 -28.644 1.00 13.39 425 ASP A N 1
ATOM 3392 C CA . ASP A 1 426 ? 6.095 -6.046 -29.742 1.00 13.27 425 ASP A CA 1
ATOM 3393 C C . ASP A 1 426 ? 5.588 -5.140 -30.848 1.00 13.59 425 ASP A C 1
ATOM 3394 O O . ASP A 1 426 ? 6.382 -4.480 -31.519 1.00 17.54 425 ASP A O 1
ATOM 3399 N N . VAL A 1 427 ? 4.279 -5.134 -31.064 1.00 13.58 426 VAL A N 1
ATOM 3400 C CA . VAL A 1 427 ? 3.723 -4.359 -32.176 1.00 14.49 426 VAL A CA 1
ATOM 3401 C C . VAL A 1 427 ? 3.994 -2.873 -31.953 1.00 15.65 426 VAL A C 1
ATOM 3402 O O . VAL A 1 427 ? 3.857 -2.366 -30.844 1.00 14.81 426 VAL A O 1
ATOM 3406 N N . GLN A 1 428 ? 4.438 -2.190 -32.999 1.00 12.73 427 GLN A N 1
ATOM 3407 C CA . GLN A 1 428 ? 4.768 -0.771 -32.887 1.00 13.19 427 GLN A CA 1
ATOM 3408 C C . GLN A 1 428 ? 4.809 -0.183 -34.290 1.00 15.31 427 GLN A C 1
ATOM 3409 O O . GLN A 1 428 ? 5.458 -0.734 -35.166 1.00 16.09 427 GLN A O 1
ATOM 3415 N N . VAL A 1 429 ? 4.113 0.926 -34.496 1.00 13.86 428 VAL A N 1
ATOM 3416 C CA . VAL A 1 429 ? 4.105 1.572 -35.808 1.00 14.34 428 VAL A CA 1
ATOM 3417 C C . VAL A 1 429 ? 4.248 3.089 -35.669 1.00 19.50 428 VAL A C 1
ATOM 3418 O O . VAL A 1 429 ? 4.343 3.623 -34.553 1.00 17.08 428 VAL A O 1
ATOM 3422 N N . ALA A 1 430 ? 4.294 3.761 -36.817 1.00 18.04 429 ALA A N 1
ATOM 3423 C CA . ALA A 1 430 ? 4.281 5.227 -36.907 1.00 20.76 429 ALA A CA 1
ATOM 3424 C C . ALA A 1 430 ? 5.515 5.928 -36.353 1.00 17.59 429 ALA A C 1
ATOM 3425 O O . ALA A 1 430 ? 5.481 7.137 -36.098 1.00 18.56 429 ALA A O 1
ATOM 3427 N N . LEU A 1 431 ? 6.607 5.194 -36.175 1.00 16.16 430 LEU A N 1
ATOM 3428 C CA . LEU A 1 431 ? 7.828 5.816 -35.668 1.00 19.24 430 LEU A CA 1
ATOM 3429 C C . LEU A 1 431 ? 8.576 6.590 -36.747 1.00 19.01 430 LEU A C 1
ATOM 3430 O O . LEU A 1 431 ? 8.500 6.257 -37.938 1.00 17.40 430 LEU A O 1
ATOM 3435 N N . PRO A 1 432 ? 9.310 7.632 -36.330 1.00 19.91 431 PRO A N 1
ATOM 3436 C CA . PRO A 1 432 ? 10.192 8.343 -37.262 1.00 21.46 431 PRO A CA 1
ATOM 3437 C C . PRO A 1 432 ? 11.358 7.449 -37.668 1.00 23.33 431 PRO A C 1
ATOM 3438 O O . PRO A 1 432 ? 11.747 6.569 -36.890 1.00 22.40 431 PRO A O 1
ATOM 3442 N N . GLU A 1 433 ? 11.912 7.672 -38.862 1.00 26.03 432 GLU A N 1
ATOM 3443 C CA . GLU A 1 433 ? 13.079 6.921 -39.305 1.00 26.44 432 GLU A CA 1
ATOM 3444 C C . GLU A 1 433 ? 14.175 6.978 -38.253 1.00 24.00 432 GLU A C 1
ATOM 3445 O O . GLU A 1 433 ? 14.474 8.046 -37.713 1.00 26.20 432 GLU A O 1
ATOM 3451 N N . GLY A 1 434 ? 14.760 5.822 -37.958 1.00 25.10 433 GLY A N 1
ATOM 3452 C CA . GLY A 1 434 ? 15.921 5.752 -37.091 1.00 29.81 433 GLY A CA 1
ATOM 3453 C C . GLY A 1 434 ? 15.622 5.640 -35.608 1.00 26.96 433 GLY A C 1
ATOM 3454 O O . GLY A 1 434 ? 16.476 5.220 -34.826 1.00 27.78 433 GLY A O 1
ATOM 3455 N N . LEU A 1 435 ? 14.412 6.007 -35.208 1.00 23.89 434 LEU A N 1
ATOM 3456 C CA . LEU A 1 435 ? 14.092 6.006 -33.784 1.00 22.88 434 LEU A CA 1
ATOM 3457 C C . LEU A 1 435 ? 14.138 4.598 -33.175 1.00 21.57 434 LEU A C 1
ATOM 3458 O O . LEU A 1 435 ? 14.628 4.417 -32.060 1.00 22.30 434 LEU A O 1
ATOM 3463 N N . ASP A 1 436 ? 13.641 3.595 -33.901 1.00 22.48 435 ASP A N 1
ATOM 3464 C CA . ASP A 1 436 ? 13.657 2.224 -33.384 1.00 22.94 435 ASP A CA 1
ATOM 3465 C C . ASP A 1 436 ? 15.076 1.744 -33.088 1.00 26.00 435 ASP A C 1
ATOM 3466 O O . ASP A 1 436 ? 15.336 1.143 -32.048 1.00 23.92 435 ASP A O 1
ATOM 3471 N N . ALA A 1 437 ? 15.986 1.994 -34.026 1.00 27.63 436 ALA A N 1
ATOM 3472 C CA . ALA A 1 437 ? 17.384 1.625 -33.852 1.00 31.06 436 ALA A CA 1
ATOM 3473 C C . ALA A 1 437 ? 17.979 2.336 -32.639 1.00 29.54 436 ALA A C 1
ATOM 3474 O O . ALA A 1 437 ? 18.725 1.737 -31.861 1.00 31.85 436 ALA A O 1
ATOM 3476 N N . LYS A 1 438 ? 17.646 3.613 -32.483 1.00 29.90 437 LYS A N 1
ATOM 3477 C CA . LYS A 1 438 ? 18.188 4.404 -31.385 1.00 32.94 437 LYS A CA 1
ATOM 3478 C C . LYS A 1 438 ? 17.750 3.834 -30.041 1.00 37.25 437 LYS A C 1
ATOM 3479 O O . LYS A 1 438 ? 18.583 3.468 -29.206 1.00 38.31 437 LYS A O 1
ATOM 3485 N N . LEU A 1 439 ? 16.439 3.754 -29.837 1.00 32.07 438 LEU A N 1
ATOM 3486 C CA . LEU A 1 439 ? 15.905 3.220 -28.587 1.00 25.83 438 LEU A CA 1
ATOM 3487 C C . LEU A 1 439 ? 16.328 1.776 -28.338 1.00 30.33 438 LEU A C 1
ATOM 3488 O O . LEU A 1 439 ? 16.601 1.399 -27.198 1.00 31.64 438 LEU A O 1
ATOM 3493 N N . SER A 1 440 ? 16.383 0.969 -29.397 1.00 27.36 439 SER A N 1
ATOM 3494 C CA . SER A 1 440 ? 16.815 -0.423 -29.259 1.00 30.39 439 SER A CA 1
ATOM 3495 C C . SER A 1 440 ? 18.255 -0.519 -28.755 1.00 37.67 439 SER A C 1
ATOM 3496 O O . SER A 1 440 ? 18.571 -1.372 -27.926 1.00 37.74 439 SER A O 1
ATOM 3499 N N . GLN A 1 441 ? 19.127 0.348 -29.260 1.00 41.83 440 GLN A N 1
ATOM 3500 C CA . GLN A 1 441 ? 20.528 0.338 -28.850 1.00 46.45 440 GLN A CA 1
ATOM 3501 C C . GLN A 1 441 ? 20.638 0.757 -27.393 1.00 47.48 440 GLN A C 1
ATOM 3502 O O . GLN A 1 441 ? 21.403 0.181 -26.621 1.00 51.40 440 GLN A O 1
ATOM 3504 N N . GLU A 1 442 ? 19.853 1.765 -27.033 1.00 44.34 441 GLU A N 1
ATOM 3505 C CA . GLU A 1 442 ? 19.790 2.292 -25.677 1.00 48.53 441 GLU A CA 1
ATOM 3506 C C . GLU A 1 442 ? 19.310 1.233 -24.681 1.00 48.63 441 GLU A C 1
ATOM 3507 O O . GLU A 1 442 ? 19.871 1.079 -23.595 1.00 49.35 441 GLU A O 1
ATOM 3513 N N . TRP A 1 443 ? 18.262 0.510 -25.063 1.00 41.99 442 TRP A N 1
ATOM 3514 C CA . TRP A 1 443 ? 17.640 -0.487 -24.201 1.00 41.31 442 TRP A CA 1
ATOM 3515 C C . TRP A 1 443 ? 18.485 -1.757 -24.194 1.00 43.96 442 TRP A C 1
ATOM 3516 O O . TRP A 1 443 ? 18.457 -2.536 -23.238 1.00 42.80 442 TRP A O 1
ATOM 3527 N N . GLU A 1 444 ? 19.241 -1.955 -25.269 1.00 45.00 443 GLU A N 1
ATOM 3528 C CA . GLU A 1 444 ? 20.077 -3.141 -25.423 1.00 49.94 443 GLU A CA 1
ATOM 3529 C C . GLU A 1 444 ? 21.196 -3.154 -24.391 1.00 52.27 443 GLU A C 1
ATOM 3530 O O . GLU A 1 444 ? 21.735 -4.210 -24.058 1.00 52.05 443 GLU A O 1
ATOM 3536 N N . LYS A 1 445 ? 21.545 -1.975 -23.888 1.00 55.87 444 LYS A N 1
ATOM 3537 C CA . LYS A 1 445 ? 22.609 -1.862 -22.900 1.00 61.35 444 LYS A CA 1
ATOM 3538 C C . LYS A 1 445 ? 22.300 -2.671 -21.643 1.00 65.00 444 LYS A C 1
ATOM 3539 O O . LYS A 1 445 ? 23.125 -3.465 -21.190 1.00 69.05 444 LYS A O 1
ATOM 3541 N N . GLU A 1 446 ? 21.110 -2.473 -21.085 1.00 63.76 445 GLU A N 1
ATOM 3542 C CA . GLU A 1 446 ? 20.713 -3.169 -19.865 1.00 62.42 445 GLU A CA 1
ATOM 3543 C C . GLU A 1 446 ? 19.796 -4.362 -20.132 1.00 57.71 445 GLU A C 1
ATOM 3544 O O . GLU A 1 446 ? 19.223 -4.929 -19.202 1.00 54.46 445 GLU A O 1
ATOM 3550 N N . ASN A 1 447 ? 19.661 -4.748 -21.398 1.00 54.32 446 ASN A N 1
ATOM 3551 C CA . ASN A 1 447 ? 18.815 -5.885 -21.752 1.00 50.47 446 ASN A CA 1
ATOM 3552 C C . ASN A 1 447 ? 19.350 -6.664 -22.952 1.00 54.31 446 ASN A C 1
ATOM 3553 O O . ASN A 1 447 ? 18.663 -6.791 -23.968 1.00 56.12 446 ASN A O 1
ATOM 3558 N N . PRO A 1 448 ? 20.578 -7.197 -22.834 1.00 53.67 447 PRO A N 1
ATOM 3559 C CA . PRO A 1 448 ? 21.214 -7.894 -23.958 1.00 52.10 447 PRO A CA 1
ATOM 3560 C C . PRO A 1 448 ? 20.272 -8.869 -24.651 1.00 49.85 447 PRO A C 1
ATOM 3561 O O . PRO A 1 448 ? 19.559 -9.614 -23.981 1.00 49.31 447 PRO A O 1
ATOM 3565 N N . GLY A 1 449 ? 20.271 -8.855 -25.981 1.00 50.12 448 GLY A N 1
ATOM 3566 C CA . GLY A 1 449 ? 19.411 -9.732 -26.756 1.00 49.78 448 GLY A CA 1
ATOM 3567 C C . GLY A 1 449 ? 17.939 -9.353 -26.766 1.00 46.58 448 GLY A C 1
ATOM 3568 O O . GLY A 1 449 ? 17.115 -10.074 -27.330 1.00 45.14 448 GLY A O 1
ATOM 3569 N N . ARG A 1 450 ? 17.602 -8.229 -26.141 1.00 45.74 449 ARG A N 1
ATOM 3570 C CA . ARG A 1 450 ? 16.207 -7.801 -26.059 1.00 44.29 449 ARG A CA 1
ATOM 3571 C C . ARG A 1 450 ? 16.022 -6.305 -26.313 1.00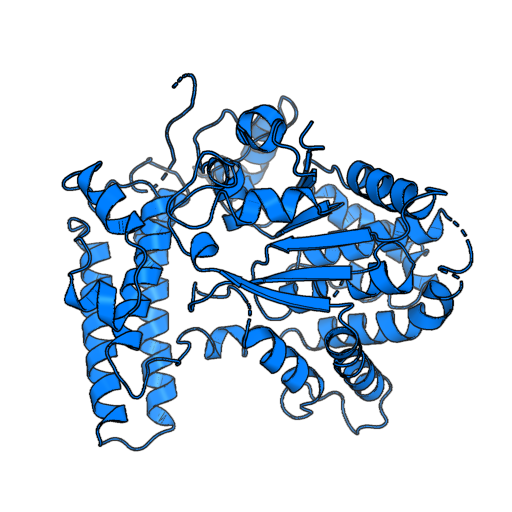 40.97 449 ARG A C 1
ATOM 3572 O O . ARG A 1 450 ? 15.077 -5.697 -25.812 1.00 39.09 449 ARG A O 1
ATOM 3580 N N . GLY A 1 451 ? 16.926 -5.722 -27.094 1.00 35.89 450 GLY A N 1
ATOM 3581 C CA . GLY A 1 451 ? 16.853 -4.309 -27.414 1.00 34.44 450 GLY A CA 1
ATOM 3582 C C . GLY A 1 451 ? 15.517 -3.906 -28.007 1.00 29.70 450 GLY A C 1
ATOM 3583 O O . GLY A 1 451 ? 14.991 -2.841 -27.685 1.00 27.84 450 GLY A O 1
ATOM 3584 N N . SER A 1 452 ? 14.956 -4.756 -28.864 1.00 27.56 451 SER A N 1
ATOM 3585 C CA . SER A 1 452 ? 13.693 -4.433 -29.528 1.00 28.67 451 SER A CA 1
ATOM 3586 C C . SER A 1 452 ? 12.528 -4.373 -28.542 1.00 25.88 451 SER A C 1
ATOM 3587 O O . SER A 1 452 ? 11.445 -3.879 -28.874 1.00 22.79 451 SER A O 1
ATOM 3590 N N . TRP A 1 453 ? 12.763 -4.854 -27.323 1.00 23.80 452 TRP A N 1
ATOM 3591 C CA . TRP A 1 453 ? 11.731 -4.865 -26.288 1.00 21.93 452 TRP A CA 1
ATOM 3592 C C . TRP A 1 453 ? 11.533 -3.502 -25.636 1.00 19.97 452 TRP A C 1
ATOM 3593 O O . TRP A 1 453 ? 10.772 -3.388 -24.681 1.00 21.18 452 TRP A O 1
ATOM 3604 N N . TRP A 1 454 ? 12.212 -2.468 -26.118 1.00 21.37 453 TRP A N 1
ATOM 3605 C CA . TRP A 1 454 ? 11.995 -1.150 -25.524 1.00 18.52 453 TRP A CA 1
ATOM 3606 C C . TRP A 1 454 ? 10.505 -0.801 -25.539 1.00 18.19 453 TRP A C 1
ATOM 3607 O O . TRP A 1 454 ? 9.982 -0.249 -24.570 1.00 17.47 453 TRP A O 1
ATOM 3618 N N . CYS A 1 455 ? 9.808 -1.156 -26.619 1.00 18.10 454 CYS A N 1
ATOM 3619 C CA . CYS A 1 455 ? 8.386 -0.822 -26.733 1.00 13.84 454 CYS A CA 1
ATOM 3620 C C . CYS A 1 455 ? 7.488 -1.836 -26.041 1.00 16.02 454 CYS A C 1
ATOM 3621 O O . CYS A 1 455 ? 6.279 -1.817 -26.228 1.00 14.57 454 CYS A O 1
ATOM 3624 N N . CYS A 1 456 ? 8.090 -2.723 -25.246 1.00 13.19 455 CYS A N 1
ATOM 3625 C CA . CYS A 1 456 ? 7.331 -3.704 -24.470 1.00 16.05 455 CYS A CA 1
ATOM 3626 C C . CYS A 1 456 ? 7.451 -3.416 -22.976 1.00 17.66 455 CYS A C 1
ATOM 3627 O O . CYS A 1 456 ? 6.798 -4.065 -22.166 1.00 18.98 455 CYS A O 1
ATOM 3630 N N . SER A 1 457 ? 8.286 -2.443 -22.629 1.00 17.05 456 SER A N 1
ATOM 3631 C CA . SER A 1 457 ? 8.695 -2.210 -21.239 1.00 15.70 456 SER A CA 1
ATOM 3632 C C . SER A 1 457 ? 7.741 -1.336 -20.427 1.00 19.77 456 SER A C 1
ATOM 3633 O O . SER A 1 457 ? 7.852 -1.249 -19.193 1.00 19.87 456 SER A O 1
ATOM 3636 N N . GLY A 1 458 ? 6.846 -0.646 -21.115 1.00 15.50 457 GLY A N 1
ATOM 3637 C CA . GLY A 1 458 ? 5.956 0.307 -20.473 1.00 14.45 457 GLY A CA 1
ATOM 3638 C C . GLY A 1 458 ? 6.623 1.638 -20.161 1.00 21.79 457 GLY A C 1
ATOM 3639 O O . GLY A 1 458 ? 6.012 2.516 -19.544 1.00 20.28 457 GLY A O 1
ATOM 3640 N N . LYS A 1 459 ? 7.871 1.801 -20.585 1.00 16.81 458 LYS A N 1
ATOM 3641 C CA . LYS A 1 459 ? 8.603 3.037 -20.286 1.00 17.73 458 LYS A CA 1
ATOM 3642 C C . LYS A 1 459 ? 8.379 4.138 -21.316 1.00 17.76 458 LYS A C 1
ATOM 3643 O O . LYS A 1 459 ? 8.564 5.327 -21.016 1.00 17.11 458 LYS A O 1
ATOM 3649 N N . TRP A 1 460 ? 8.002 3.741 -22.531 1.00 15.81 459 TRP A N 1
ATOM 3650 C CA . TRP A 1 460 ? 7.682 4.699 -23.588 1.00 16.49 459 TRP A CA 1
ATOM 3651 C C . TRP A 1 460 ? 6.202 4.611 -23.949 1.00 15.59 459 TRP A C 1
ATOM 3652 O O . TRP A 1 460 ? 5.525 3.647 -23.579 1.00 15.69 459 TRP A O 1
ATOM 3663 N N . ALA A 1 461 ? 5.700 5.617 -24.663 1.00 13.82 460 ALA A N 1
ATOM 3664 C CA . ALA A 1 461 ? 4.285 5.657 -25.017 1.00 14.22 460 ALA A CA 1
ATOM 3665 C C . ALA A 1 461 ? 4.051 6.356 -26.346 1.00 11.12 460 ALA A C 1
ATOM 3666 O O . ALA A 1 461 ? 4.926 7.060 -26.852 1.00 13.44 460 ALA A O 1
ATOM 3668 N N . VAL A 1 462 ? 2.867 6.156 -26.907 1.00 12.86 461 VAL A N 1
ATOM 3669 C CA . VAL A 1 462 ? 2.480 6.897 -28.105 1.00 13.50 461 VAL A CA 1
ATOM 3670 C C . VAL A 1 462 ? 1.079 7.453 -27.963 1.00 15.46 461 VAL A C 1
ATOM 3671 O O . VAL A 1 462 ? 0.233 6.868 -27.283 1.00 17.31 461 VAL A O 1
ATOM 3675 N N . ILE A 1 463 ? 0.831 8.575 -28.633 1.00 12.66 462 ILE A N 1
ATOM 3676 C CA . ILE A 1 463 ? -0.495 9.153 -28.705 1.00 10.99 462 ILE A CA 1
ATOM 3677 C C . ILE A 1 463 ? -0.780 9.362 -30.175 1.00 12.05 462 ILE A C 1
ATOM 3678 O O . ILE A 1 463 ? -0.167 10.220 -30.808 1.00 14.51 462 ILE A O 1
ATOM 3683 N N . CYS A 1 464 ? -1.670 8.540 -30.732 1.00 12.33 463 CYS A N 1
ATOM 3684 C CA . CYS A 1 464 ? -1.896 8.540 -32.181 1.00 13.71 463 CYS A CA 1
ATOM 3685 C C . CYS A 1 464 ? -3.333 8.852 -32.581 1.00 14.88 463 CYS A C 1
ATOM 3686 O O . CYS A 1 464 ? -4.288 8.242 -32.086 1.00 14.30 463 CYS A O 1
ATOM 3689 N N . PHE A 1 465 ? -3.468 9.812 -33.502 1.00 13.03 464 PHE A N 1
ATOM 3690 C CA . PHE A 1 465 ? -4.760 10.321 -33.923 1.00 14.39 464 PHE A CA 1
ATOM 3691 C C . PHE A 1 465 ? -5.087 9.936 -35.358 1.00 16.75 464 PHE A C 1
ATOM 3692 O O . PHE A 1 465 ? -4.205 9.895 -36.225 1.00 15.15 464 PHE A O 1
ATOM 3700 N N . CYS A 1 466 ? -6.368 9.698 -35.609 1.00 14.40 465 CYS A N 1
ATOM 3701 C CA . CYS A 1 466 ? -6.851 9.571 -36.978 1.00 17.12 465 CYS A CA 1
ATOM 3702 C C . CYS A 1 466 ? -8.238 10.189 -37.143 1.00 19.56 465 CYS A C 1
ATOM 3703 O O . CYS A 1 466 ? -9.132 9.962 -36.328 1.00 16.79 465 CYS A O 1
ATOM 3706 N N . SER A 1 467 ? -8.424 10.970 -38.204 1.00 19.04 466 SER A N 1
ATOM 3707 C CA . SER A 1 467 ? -9.709 11.610 -38.440 1.00 19.95 466 SER A CA 1
ATOM 3708 C C . SER A 1 467 ? -10.803 10.631 -38.871 1.00 22.76 466 SER A C 1
ATOM 3709 O O . SER A 1 467 ? -11.991 10.901 -38.682 1.00 23.10 466 SER A O 1
ATOM 3712 N N . GLY A 1 468 ? -10.410 9.508 -39.471 1.00 19.76 467 GLY A N 1
ATOM 3713 C CA . GLY A 1 468 ? -11.377 8.540 -39.956 1.00 17.69 467 GLY A CA 1
ATOM 3714 C C . GLY A 1 468 ? -11.907 8.885 -41.341 1.00 21.44 467 GLY A C 1
ATOM 3715 O O . GLY A 1 468 ? -12.807 8.215 -41.852 1.00 24.17 467 GLY A O 1
ATOM 3716 N N . ILE A 1 469 ? -11.334 9.924 -41.941 1.00 22.20 468 ILE A N 1
ATOM 3717 C CA . ILE A 1 469 ? -11.698 10.356 -43.295 1.00 27.19 468 ILE A CA 1
ATOM 3718 C C . ILE A 1 469 ? -10.583 9.977 -44.253 1.00 32.76 468 ILE A C 1
ATOM 3719 O O . ILE A 1 469 ? -10.749 10.046 -45.468 1.00 44.45 468 ILE A O 1
#

Organism: Saccharomyces cerevisiae (strain ATCC 204508 / S288c) (NCBI:txid559292)

Radius of gyration: 22.31 Å; Cα contacts (8 Å, |Δi|>4): 759; chains: 1; bounding box: 50×60×58 Å

Secondary structure (DSSP, 8-state):
--PPPB----TT-HHHHIIIIIHHHHHHHHHHHHHHHHTTS-SSSHHHHHHHHHHHHHHHHHHHHHHTPBPPPPPHHHHHHTT--THHHHHHHHSTT-BTTBS-HHHHHHHHHHHHHHHHHHSTTTTT--TTHHHHHHHHHTTHHHHHHHHHHHHHHHHHHH-----HHHHHHHHHHHHHHHHGGG--HHHHT--SHHHHHSHHHHHHHHHHHTTEEEE-HHHHHHHHHHHHH-SS----EEEEE--BSTHHHHHH--HHHHHHHTS-SEEEEEE-SS----B--HHHHHHHHHHH-TTTS---STTSHHHHHHHHHHH--HHHHHTSEEEEE-GGGGSS--GGGSSTT--SSSHHHHHHHHTT-SEEEEEHHHHHHHHHTTB---TT--HHHHTGGGGTSS--EEEEEE--SS----PPTTHHHHHHHHHHSSSTT-GGGGGGSSS-EEEEEE---